Protein AF-A0A9W8Y3P8-F1 (afdb_monomer)

Mean predicted aligned error: 22.35 Å

Structure (mmCIF, N/CA/C/O backbone):
data_AF-A0A9W8Y3P8-F1
#
_entry.id   AF-A0A9W8Y3P8-F1
#
loop_
_atom_site.group_PDB
_atom_site.id
_atom_site.type_symbol
_atom_site.label_atom_id
_atom_site.label_alt_id
_atom_site.label_comp_id
_atom_site.label_asym_id
_atom_site.label_entity_id
_atom_site.label_seq_id
_atom_site.pdbx_PDB_ins_code
_atom_site.Cartn_x
_atom_site.Cartn_y
_atom_site.Cartn_z
_atom_site.occupancy
_atom_site.B_iso_or_equiv
_atom_site.auth_seq_id
_atom_site.auth_comp_id
_atom_site.auth_asym_id
_atom_site.auth_atom_id
_atom_site.pdbx_PDB_model_num
ATOM 1 N N . MET A 1 1 ? 39.904 7.016 16.009 1.00 35.22 1 MET A N 1
ATOM 2 C CA . MET A 1 1 ? 39.319 8.360 15.819 1.00 35.22 1 MET A CA 1
ATOM 3 C C . MET A 1 1 ? 38.041 8.422 16.648 1.00 35.22 1 MET A C 1
ATOM 5 O O . MET A 1 1 ? 37.030 7.923 16.172 1.00 35.22 1 MET A O 1
ATOM 9 N N . PRO A 1 2 ? 38.086 8.877 17.913 1.00 36.34 2 PRO A N 1
ATOM 10 C CA . PRO A 1 2 ? 36.911 8.882 18.777 1.00 36.34 2 PRO A CA 1
ATOM 11 C C . PRO A 1 2 ? 36.171 10.222 18.660 1.00 36.34 2 PRO A C 1
ATOM 13 O O . PRO A 1 2 ? 36.758 11.278 18.880 1.00 36.34 2 PRO A O 1
ATOM 16 N N . ALA A 1 3 ? 34.886 10.177 18.307 1.00 35.59 3 ALA A N 1
ATOM 17 C CA . ALA A 1 3 ? 33.992 11.333 18.306 1.00 35.59 3 ALA A CA 1
ATOM 18 C C . ALA A 1 3 ? 33.060 11.243 19.521 1.00 35.59 3 ALA A C 1
ATOM 20 O O . ALA A 1 3 ? 31.907 10.838 19.427 1.00 35.59 3 ALA A O 1
ATOM 21 N N . SER A 1 4 ? 33.605 11.592 20.681 1.00 39.75 4 SER A N 1
ATOM 22 C CA . SER A 1 4 ? 32.894 11.727 21.951 1.00 39.75 4 SER A CA 1
ATOM 23 C C . SER A 1 4 ? 33.153 13.134 22.483 1.00 39.75 4 SER A C 1
ATOM 25 O O . SER A 1 4 ? 34.110 13.320 23.227 1.00 39.75 4 SER A O 1
ATOM 27 N N . ALA A 1 5 ? 32.376 14.135 22.040 1.00 41.97 5 ALA A N 1
ATOM 28 C CA . ALA A 1 5 ? 32.515 15.515 22.529 1.00 41.97 5 ALA A CA 1
ATOM 29 C C . ALA A 1 5 ? 31.374 16.474 22.121 1.00 41.97 5 ALA A C 1
ATOM 31 O O . ALA A 1 5 ? 31.672 17.548 21.625 1.00 41.97 5 ALA A O 1
ATOM 32 N N . TRP A 1 6 ? 30.089 16.153 22.315 1.00 34.66 6 TRP A N 1
ATOM 33 C CA . TRP A 1 6 ? 29.028 17.180 22.222 1.00 34.66 6 TRP A CA 1
ATOM 34 C C . TRP A 1 6 ? 27.891 16.920 23.222 1.00 34.66 6 TRP A C 1
ATOM 36 O O . TRP A 1 6 ? 26.780 16.574 22.842 1.00 34.66 6 TRP A O 1
ATOM 46 N N . ARG A 1 7 ? 28.170 17.090 24.522 1.00 38.16 7 ARG A N 1
ATOM 47 C CA . ARG A 1 7 ? 27.189 17.511 25.542 1.00 38.16 7 ARG A CA 1
ATOM 48 C C . ARG A 1 7 ? 27.913 18.343 26.608 1.00 38.16 7 ARG A C 1
ATOM 50 O O . ARG A 1 7 ? 29.039 18.020 26.961 1.00 38.16 7 ARG A O 1
ATOM 57 N N . GLN A 1 8 ? 27.206 19.351 27.126 1.00 32.50 8 GLN A N 1
ATOM 58 C CA . GLN A 1 8 ? 27.564 20.327 28.172 1.00 32.50 8 GLN A CA 1
ATOM 59 C C . GLN A 1 8 ? 28.261 21.608 27.696 1.00 32.50 8 GLN A C 1
ATOM 61 O O . GLN A 1 8 ? 29.475 21.662 27.566 1.00 32.50 8 GLN A O 1
ATOM 66 N N . THR A 1 9 ? 27.489 22.689 27.555 1.00 35.28 9 THR A N 1
ATOM 67 C CA . THR A 1 9 ? 27.667 23.918 28.353 1.00 35.28 9 THR A CA 1
ATOM 68 C C . THR A 1 9 ? 26.405 24.772 28.205 1.00 35.28 9 THR A C 1
ATOM 70 O O . THR A 1 9 ? 26.078 25.165 27.090 1.00 35.28 9 THR A O 1
ATOM 73 N N . LYS A 1 10 ? 25.729 25.044 29.332 1.00 34.22 10 LYS A N 1
ATOM 74 C CA . LYS A 1 10 ? 24.977 26.267 29.706 1.00 34.22 10 LYS A CA 1
ATOM 75 C C . LYS A 1 10 ? 23.791 25.927 30.616 1.00 34.22 10 LYS A C 1
ATOM 77 O O . LYS A 1 10 ? 22.633 25.990 30.228 1.00 34.22 10 LYS A O 1
ATOM 82 N N . GLN A 1 11 ? 24.118 25.621 31.869 1.00 33.94 11 GLN A N 1
ATOM 83 C CA . GLN A 1 11 ? 23.311 26.068 32.999 1.00 33.94 11 GLN A CA 1
ATOM 84 C C . GLN A 1 11 ? 24.053 27.233 33.659 1.00 33.94 11 GLN A C 1
ATOM 86 O O . GLN A 1 11 ? 25.265 27.133 33.839 1.00 33.94 11 GLN A O 1
ATOM 91 N N . ALA A 1 12 ? 23.311 28.299 33.979 1.00 33.31 12 ALA A N 1
ATOM 92 C CA . ALA A 1 12 ? 23.471 29.214 35.120 1.00 33.31 12 ALA A CA 1
ATOM 93 C C . ALA A 1 12 ? 23.126 30.661 34.729 1.00 33.31 12 ALA A C 1
ATOM 95 O O . ALA A 1 12 ? 23.995 31.398 34.287 1.00 33.31 12 ALA A O 1
ATOM 96 N N . THR A 1 13 ? 21.870 31.058 34.958 1.00 40.97 13 THR A N 1
ATOM 97 C CA . THR A 1 13 ? 21.521 32.251 35.755 1.00 40.97 13 THR A CA 1
ATOM 98 C C . THR A 1 13 ? 20.056 32.140 36.180 1.00 40.97 13 THR A C 1
ATOM 100 O O . THR A 1 13 ? 19.156 32.473 35.416 1.00 40.97 13 THR A O 1
ATOM 103 N N . ASN A 1 14 ? 19.829 31.670 37.407 1.00 40.22 14 ASN A N 1
ATOM 104 C CA . ASN A 1 14 ? 18.587 31.876 38.152 1.00 40.22 14 ASN A CA 1
ATOM 105 C C . ASN A 1 14 ? 18.888 32.904 39.240 1.00 40.22 14 ASN A C 1
ATOM 107 O O . ASN A 1 14 ? 19.780 32.651 40.047 1.00 40.22 14 ASN A O 1
ATOM 111 N N . ALA A 1 15 ? 18.139 34.008 39.292 1.00 33.66 15 ALA A N 1
ATOM 112 C CA . ALA A 1 15 ? 17.884 34.738 40.534 1.00 33.66 15 ALA A CA 1
ATOM 113 C C . ALA A 1 15 ? 16.779 35.799 40.366 1.00 33.66 15 ALA A C 1
ATOM 115 O O . ALA A 1 15 ? 16.946 36.782 39.653 1.00 33.66 15 ALA A O 1
ATOM 116 N N . THR A 1 16 ? 15.723 35.627 41.166 1.00 36.34 16 THR A N 1
ATOM 117 C CA . THR A 1 16 ? 14.996 36.701 41.865 1.00 36.34 16 THR A CA 1
ATOM 118 C C . THR A 1 16 ? 14.002 37.554 41.068 1.00 36.34 16 THR A C 1
ATOM 120 O O . THR A 1 16 ? 14.352 38.623 40.584 1.00 36.34 16 THR A O 1
ATOM 123 N N . ARG A 1 17 ? 12.703 37.227 41.176 1.00 36.91 17 ARG A N 1
ATOM 124 C CA . ARG A 1 17 ? 11.731 38.190 41.735 1.00 36.91 17 ARG A CA 1
ATOM 125 C C . ARG A 1 17 ? 10.457 37.509 42.236 1.00 36.91 17 ARG A C 1
ATOM 127 O O . ARG A 1 17 ? 9.802 36.767 41.519 1.00 36.91 17 ARG A O 1
ATOM 134 N N . ARG A 1 18 ? 10.155 37.776 43.505 1.00 45.47 18 ARG A N 1
ATOM 135 C CA . ARG A 1 18 ? 8.928 37.411 44.213 1.00 45.47 18 ARG A CA 1
ATOM 136 C C . ARG A 1 18 ? 7.795 38.403 43.902 1.00 45.47 18 ARG A C 1
ATOM 138 O O . ARG A 1 18 ? 8.082 39.569 43.651 1.00 45.47 18 ARG A O 1
ATOM 145 N N . HIS A 1 19 ? 6.582 37.925 44.185 1.00 38.03 19 HIS A N 1
ATOM 146 C CA . HIS A 1 19 ? 5.431 38.630 44.773 1.00 38.03 19 HIS A CA 1
ATOM 147 C C . HIS A 1 19 ? 4.516 39.514 43.912 1.00 38.03 19 HIS A C 1
ATOM 149 O O . HIS A 1 19 ? 4.976 40.466 43.294 1.00 38.03 19 HIS A O 1
ATOM 155 N N . ALA A 1 20 ? 3.214 39.246 44.137 1.00 40.88 20 ALA A N 1
ATOM 156 C CA . ALA A 1 20 ? 2.022 40.089 43.958 1.00 40.88 20 ALA A CA 1
ATOM 157 C C . ALA A 1 20 ? 1.612 40.311 42.486 1.00 40.88 20 ALA A C 1
ATOM 159 O O . ALA A 1 20 ? 2.465 40.461 41.628 1.00 40.88 20 ALA A O 1
ATOM 160 N N . ASP A 1 21 ? 0.349 40.279 42.072 1.00 44.47 21 ASP A N 1
ATOM 161 C CA . ASP A 1 21 ? -0.913 40.539 42.761 1.00 44.47 21 ASP A CA 1
ATOM 162 C C . ASP A 1 21 ? -2.062 39.909 41.947 1.00 44.47 21 ASP A C 1
ATOM 164 O O . ASP A 1 21 ? -1.979 39.817 40.721 1.00 44.47 21 ASP A O 1
ATOM 168 N N . LYS A 1 22 ? -3.144 39.512 42.627 1.00 48.16 22 LYS A N 1
ATOM 169 C CA . LYS A 1 22 ? -4.481 39.436 42.012 1.00 48.16 22 LYS A CA 1
ATOM 170 C C . LYS A 1 22 ? -4.942 40.868 41.697 1.00 48.16 22 LYS A C 1
ATOM 172 O O . LYS A 1 22 ? -4.631 41.776 42.466 1.00 48.16 22 LYS A O 1
ATOM 177 N N . PRO A 1 23 ? -5.759 41.060 40.655 1.00 58.22 23 PRO A N 1
ATOM 178 C CA . PRO A 1 23 ? -7.136 41.405 40.992 1.00 58.22 23 PRO A CA 1
ATOM 179 C C . PRO A 1 23 ? -8.183 40.715 40.119 1.00 58.22 23 PRO A C 1
ATOM 181 O O . PRO A 1 23 ? -7.952 40.329 38.976 1.00 58.22 23 PRO A O 1
ATOM 184 N N . ASP A 1 24 ? -9.342 40.583 40.749 1.00 50.81 24 ASP A N 1
ATOM 185 C CA . ASP A 1 24 ? -10.636 40.263 40.179 1.00 50.81 24 ASP A CA 1
ATOM 186 C C . ASP A 1 24 ? -11.027 41.282 39.095 1.00 50.81 24 ASP A C 1
ATOM 188 O O . ASP A 1 24 ? -10.957 42.486 39.334 1.00 50.81 24 ASP A O 1
ATOM 192 N N . GLU A 1 25 ? -11.512 40.809 37.944 1.00 58.16 25 GLU A N 1
ATOM 193 C CA . GLU A 1 25 ? -12.426 41.588 37.104 1.00 58.16 25 GLU A CA 1
ATOM 194 C C . GLU A 1 25 ? -13.670 40.757 36.787 1.00 58.16 25 GLU A C 1
ATOM 196 O O . GLU A 1 25 ? -13.740 39.932 35.877 1.00 58.16 25 GLU A O 1
ATOM 201 N N . ASP A 1 26 ? -14.641 41.008 37.650 1.00 50.03 26 ASP A N 1
ATOM 202 C CA . ASP A 1 26 ? -16.069 41.018 37.404 1.00 50.03 26 ASP A CA 1
ATOM 203 C C . ASP A 1 26 ? -16.386 41.907 36.183 1.00 50.03 26 ASP A C 1
ATOM 205 O O . ASP A 1 26 ? -16.056 43.094 36.178 1.00 50.03 26 ASP A O 1
ATOM 209 N N . ASN A 1 27 ? -17.023 41.363 35.142 1.00 55.19 27 ASN A N 1
ATOM 210 C CA . ASN A 1 27 ? -17.773 42.189 34.194 1.00 55.19 27 ASN A CA 1
ATOM 211 C C . ASN A 1 27 ? -18.934 41.400 33.581 1.00 55.19 27 ASN A C 1
ATOM 213 O O . ASN A 1 27 ? -18.809 40.725 32.556 1.00 55.19 27 ASN A O 1
ATOM 217 N N . GLY A 1 28 ? -20.086 41.499 34.241 1.00 41.88 28 GLY A N 1
ATOM 218 C CA . GLY A 1 28 ? -21.378 41.199 33.641 1.00 41.88 28 GLY A CA 1
ATOM 219 C C . GLY A 1 28 ? -21.738 42.187 32.527 1.00 41.88 28 GLY A C 1
ATOM 220 O O . GLY A 1 28 ? -21.261 43.317 32.490 1.00 41.88 28 GLY A O 1
ATOM 221 N N . GLY A 1 29 ? -22.639 41.788 31.627 1.00 38.94 29 GLY A N 1
ATOM 222 C CA . GLY A 1 29 ? -23.176 42.739 30.656 1.00 38.94 29 GLY A CA 1
ATOM 223 C C . GLY A 1 29 ? -23.983 42.151 29.507 1.00 38.94 29 GLY A C 1
ATOM 224 O O . GLY A 1 29 ? -23.486 42.049 28.398 1.00 38.94 29 GLY A O 1
ATOM 225 N N . SER A 1 30 ? -25.258 41.878 29.790 1.00 47.56 30 SER A N 1
ATOM 226 C CA . SER A 1 30 ? -26.416 42.357 29.014 1.00 47.56 30 SER A CA 1
ATOM 227 C C . SER A 1 30 ? -26.596 42.004 27.524 1.00 47.56 30 SER A C 1
ATOM 229 O O . SER A 1 30 ? -25.971 42.569 26.637 1.00 47.56 30 SER A O 1
ATOM 231 N N . ASN A 1 31 ? -27.646 41.206 27.283 1.00 43.19 31 ASN A N 1
ATOM 232 C CA . ASN A 1 31 ? -28.860 41.538 26.512 1.00 43.19 31 ASN A CA 1
ATOM 233 C C . ASN A 1 31 ? -28.769 42.397 25.234 1.00 43.19 31 ASN A C 1
ATOM 235 O O . ASN A 1 31 ? -28.510 43.595 25.297 1.00 43.19 31 ASN A O 1
ATOM 239 N N . GLN A 1 32 ? -29.246 41.802 24.134 1.00 48.75 32 GLN A N 1
ATOM 240 C CA . GLN A 1 32 ? -30.098 42.360 23.059 1.00 48.75 32 GLN A CA 1
ATOM 241 C C . GLN A 1 32 ? -30.525 41.128 22.230 1.00 48.75 32 GLN A C 1
ATOM 243 O O . GLN A 1 32 ? -29.664 40.463 21.673 1.00 48.75 32 GLN A O 1
ATOM 248 N N . GLN A 1 33 ? -31.750 40.596 22.190 1.00 47.88 33 GLN A N 1
ATOM 249 C CA . GLN A 1 33 ? -33.095 41.155 22.029 1.00 47.88 33 GLN A CA 1
ATOM 250 C C . GLN A 1 33 ? -33.169 42.277 20.993 1.00 47.88 33 GLN A C 1
ATOM 252 O O . GLN A 1 33 ? -33.055 43.452 21.329 1.00 47.88 33 GLN A O 1
ATOM 257 N N . LEU A 1 34 ? -33.412 41.886 19.738 1.00 55.75 34 LEU A N 1
ATOM 258 C CA . LEU A 1 34 ? -34.048 42.752 18.756 1.00 55.75 34 LEU A CA 1
ATOM 259 C C . LEU A 1 34 ? -35.042 41.966 17.889 1.00 55.75 34 LEU A C 1
ATOM 261 O O . LEU A 1 34 ? -34.740 40.923 17.311 1.00 55.75 34 LEU A O 1
ATOM 265 N N . ASP A 1 35 ? -36.249 42.517 17.921 1.00 47.53 35 ASP A N 1
ATOM 266 C CA . ASP A 1 35 ? -37.502 42.236 17.229 1.00 47.53 35 ASP A CA 1
ATOM 267 C C . ASP A 1 35 ? -37.372 41.967 15.717 1.00 47.53 35 ASP A C 1
ATOM 269 O O . ASP A 1 35 ? -36.544 42.551 15.026 1.00 47.53 35 ASP A O 1
ATOM 273 N N . LYS A 1 36 ? -38.100 40.980 15.177 1.00 49.19 36 LYS A N 1
ATOM 274 C CA . LYS A 1 36 ? -39.451 41.098 14.571 1.00 49.19 36 LYS A CA 1
ATOM 275 C C . LYS A 1 36 ? -39.603 42.242 13.558 1.00 49.19 36 LYS A C 1
ATOM 277 O O . LYS A 1 36 ? -39.775 43.383 13.959 1.00 49.19 36 LYS A O 1
ATOM 282 N N . GLN A 1 37 ? -39.734 41.874 12.282 1.00 48.03 37 GLN A N 1
ATOM 283 C CA . GLN A 1 37 ? -40.675 42.416 11.278 1.00 48.03 37 GLN A CA 1
ATOM 284 C C . GLN A 1 37 ? -40.765 41.347 10.165 1.00 48.03 37 GLN A C 1
ATOM 286 O O . GLN A 1 37 ? -39.780 41.076 9.493 1.00 48.03 37 GLN A O 1
ATOM 291 N N . SER A 1 38 ? -41.773 40.471 10.118 1.00 50.81 38 SER A N 1
ATOM 292 C CA . SER A 1 38 ? -43.098 40.650 9.498 1.00 50.81 38 SER A CA 1
ATOM 293 C C . SER A 1 38 ? -43.066 41.237 8.077 1.00 50.81 38 SER A C 1
ATOM 295 O O . SER A 1 38 ? -43.205 42.446 7.910 1.00 50.81 38 SER A O 1
ATOM 297 N N . HIS A 1 39 ? -43.007 40.375 7.056 1.00 51.47 39 HIS A N 1
ATOM 298 C CA . HIS A 1 39 ? -43.605 40.676 5.754 1.00 51.47 39 HIS A CA 1
ATOM 299 C C . HIS A 1 39 ? -44.482 39.504 5.306 1.00 51.47 39 HIS A C 1
ATOM 301 O O . HIS A 1 39 ? -44.009 38.434 4.937 1.00 51.47 39 HIS A O 1
ATOM 307 N N . VAL A 1 40 ? -45.787 39.735 5.415 1.00 52.28 40 VAL A N 1
ATOM 308 C CA . VAL A 1 40 ? -46.876 38.966 4.812 1.00 52.28 40 VAL A CA 1
ATOM 309 C C . VAL A 1 40 ? -47.065 39.497 3.393 1.00 52.28 40 VAL A C 1
ATOM 311 O O . VAL A 1 40 ? -47.293 40.699 3.276 1.00 52.28 40 VAL A O 1
ATOM 314 N N . VAL A 1 41 ? -46.997 38.639 2.366 1.00 55.81 41 VAL A N 1
ATOM 315 C CA . VAL A 1 41 ? -47.708 38.801 1.080 1.00 55.81 41 VAL A CA 1
ATOM 316 C C . VAL A 1 41 ? -48.048 37.414 0.517 1.00 55.81 41 VAL A C 1
ATOM 318 O O . VAL A 1 41 ? -47.169 36.637 0.162 1.00 55.81 41 VAL A O 1
ATOM 321 N N . ASP A 1 42 ? -49.348 37.135 0.527 1.00 45.84 42 ASP A N 1
ATOM 322 C CA . ASP A 1 42 ? -50.163 36.402 -0.450 1.00 45.84 42 ASP A CA 1
ATOM 323 C C . ASP A 1 42 ? -49.732 35.027 -0.990 1.00 45.84 42 ASP A C 1
ATOM 325 O O . ASP A 1 42 ? -49.107 34.852 -2.030 1.00 45.84 42 ASP A O 1
ATOM 329 N N . ARG A 1 43 ? -50.248 34.034 -0.264 1.00 49.19 43 ARG A N 1
ATOM 330 C CA . ARG A 1 43 ? -51.131 32.941 -0.710 1.00 49.19 43 ARG A CA 1
ATOM 331 C C . ARG A 1 43 ? -51.806 33.122 -2.089 1.00 49.19 43 ARG A C 1
ATOM 333 O O . ARG A 1 43 ? -52.597 34.042 -2.244 1.00 49.19 43 ARG A O 1
ATOM 340 N N . GLU A 1 44 ? -51.612 32.146 -2.983 1.00 38.28 44 GLU A N 1
ATOM 341 C CA . GLU A 1 44 ? -52.618 31.464 -3.840 1.00 38.28 44 GLU A CA 1
ATOM 342 C C . GLU A 1 44 ? -51.931 30.297 -4.613 1.00 38.28 44 GLU A C 1
ATOM 344 O O . GLU A 1 44 ? -50.703 30.281 -4.695 1.00 38.28 44 GLU A O 1
ATOM 349 N N . PRO A 1 45 ? -52.668 29.253 -5.052 1.00 56.75 45 PRO A N 1
ATOM 350 C CA . PRO A 1 45 ? -52.338 27.863 -4.722 1.00 56.75 45 PRO A CA 1
ATOM 351 C C . PRO A 1 45 ? -52.191 26.943 -5.967 1.00 56.75 45 PRO A C 1
ATOM 353 O O . PRO A 1 45 ? -51.764 27.398 -7.024 1.00 56.75 45 PRO A O 1
ATOM 356 N N . PRO A 1 46 ? -52.414 25.623 -5.829 1.00 55.62 46 PRO A N 1
ATOM 357 C CA . PRO A 1 46 ? -51.419 24.573 -5.977 1.00 55.62 46 PRO A CA 1
ATOM 358 C C . PRO A 1 46 ? -51.336 24.027 -7.409 1.00 55.62 46 PRO A C 1
ATOM 360 O O . PRO A 1 46 ? -52.347 23.720 -8.037 1.00 55.62 46 PRO A O 1
ATOM 363 N N . THR A 1 47 ? -50.119 23.812 -7.901 1.00 55.75 47 THR A N 1
ATOM 364 C CA . THR A 1 47 ? -49.909 22.891 -9.022 1.00 55.75 47 THR A CA 1
ATOM 365 C C . THR A 1 47 ? -49.375 21.595 -8.436 1.00 55.75 47 THR A C 1
ATOM 367 O O . THR A 1 47 ? -48.186 21.450 -8.169 1.00 55.75 47 THR A O 1
ATOM 370 N N . GLU A 1 48 ? -50.305 20.682 -8.161 1.00 59.25 48 GLU A N 1
ATOM 371 C CA . GLU A 1 48 ? -50.022 19.254 -8.206 1.00 59.25 48 GLU A CA 1
ATOM 372 C C . GLU A 1 48 ? -49.325 18.982 -9.538 1.00 59.25 48 GLU A C 1
ATOM 374 O O . GLU A 1 48 ? -49.866 19.373 -10.568 1.00 59.25 48 GLU A O 1
ATOM 379 N N . LEU A 1 49 ? -48.122 18.410 -9.512 1.00 55.03 49 LEU A N 1
ATOM 380 C CA . LEU A 1 49 ? -47.644 17.389 -10.442 1.00 55.03 49 LEU A CA 1
ATOM 381 C C . LEU A 1 49 ? -46.191 17.025 -10.096 1.00 55.03 49 LEU A C 1
ATOM 383 O O . LEU A 1 49 ? -45.315 17.879 -10.008 1.00 55.03 49 LEU A O 1
ATOM 387 N N . ASP A 1 50 ? -46.003 15.714 -9.988 1.00 44.69 50 ASP A N 1
ATOM 388 C CA . ASP A 1 50 ? -44.759 14.947 -10.024 1.00 44.69 50 ASP A CA 1
ATOM 389 C C . ASP A 1 50 ? -44.009 14.723 -8.699 1.00 44.69 50 ASP A C 1
ATOM 391 O O . ASP A 1 50 ? -43.151 15.485 -8.252 1.00 44.69 50 ASP A O 1
ATOM 395 N N . GLY A 1 51 ? -44.374 13.609 -8.061 1.00 52.34 51 GLY A N 1
ATOM 396 C CA . GLY A 1 51 ? -43.693 13.056 -6.905 1.00 52.34 51 GLY A CA 1
ATOM 397 C C . GLY A 1 51 ? -42.376 12.396 -7.300 1.00 52.34 51 GLY A C 1
ATOM 398 O O . GLY A 1 51 ? -42.350 11.207 -7.594 1.00 52.34 51 GLY A O 1
ATOM 399 N N . SER A 1 52 ? -41.280 13.142 -7.193 1.00 53.25 52 SER A N 1
ATOM 400 C CA . SER A 1 52 ? -39.933 12.575 -7.057 1.00 53.25 52 SER A CA 1
ATOM 401 C C . SER A 1 52 ? -39.619 12.375 -5.578 1.00 53.25 52 SER A C 1
ATOM 403 O O . SER A 1 52 ? -38.856 13.117 -4.964 1.00 53.25 52 SER A O 1
ATOM 405 N N . ALA A 1 53 ? -40.278 11.379 -4.991 1.00 56.00 53 ALA A N 1
ATOM 406 C CA . ALA A 1 53 ? -39.872 10.799 -3.725 1.00 56.00 53 ALA A CA 1
ATOM 407 C C . ALA A 1 53 ? -38.807 9.735 -4.012 1.00 56.00 53 ALA A C 1
ATOM 409 O O . ALA A 1 53 ? -39.150 8.578 -4.224 1.00 56.00 53 ALA A O 1
ATOM 410 N N . ASP A 1 54 ? -37.534 10.126 -4.013 1.00 47.81 54 ASP A N 1
ATOM 411 C CA . ASP A 1 54 ? -36.473 9.191 -3.627 1.00 47.81 54 ASP A CA 1
ATOM 412 C C . ASP A 1 54 ? -35.341 9.922 -2.891 1.00 47.81 54 ASP A C 1
ATOM 414 O O . ASP A 1 54 ? -34.182 9.992 -3.290 1.00 47.81 54 ASP A O 1
ATOM 418 N N . GLU A 1 55 ? -35.725 10.524 -1.764 1.00 53.94 55 GLU A N 1
ATOM 419 C CA . GLU A 1 55 ? -34.824 10.678 -0.630 1.00 53.94 55 GLU A CA 1
ATOM 420 C C . GLU A 1 55 ? -34.504 9.279 -0.090 1.00 53.94 55 GLU A C 1
ATOM 422 O O . GLU A 1 55 ? -35.299 8.735 0.688 1.00 53.94 55 GLU A O 1
ATOM 427 N N . ARG A 1 56 ? -33.356 8.707 -0.488 1.00 47.62 56 ARG A N 1
ATOM 428 C CA . ARG A 1 56 ? -32.552 7.785 0.342 1.00 47.62 56 ARG A CA 1
ATOM 429 C C . ARG A 1 56 ? -31.213 7.351 -0.281 1.00 47.62 56 ARG A C 1
ATOM 431 O O . ARG A 1 56 ? -30.779 6.223 -0.069 1.00 47.62 56 ARG A O 1
ATOM 438 N N . ASP A 1 57 ? -30.469 8.272 -0.898 1.00 44.91 57 ASP A N 1
ATOM 439 C CA . ASP A 1 57 ? -29.017 8.105 -1.107 1.00 44.91 57 ASP A CA 1
ATOM 440 C C . ASP A 1 57 ? -28.257 8.280 0.221 1.00 44.91 57 ASP A C 1
ATOM 442 O O . ASP A 1 57 ? -27.515 9.228 0.472 1.00 44.91 57 ASP A O 1
ATOM 446 N N . GLY A 1 58 ? -28.480 7.332 1.127 1.00 48.50 58 GLY A N 1
ATOM 447 C CA . GLY A 1 58 ? -27.684 7.113 2.325 1.00 48.50 58 GLY A CA 1
ATOM 448 C C . GLY A 1 58 ? -26.468 6.256 1.997 1.00 48.50 58 GLY A C 1
ATOM 449 O O . GLY A 1 58 ? -26.256 5.228 2.640 1.00 48.50 58 GLY A O 1
ATOM 450 N N . HIS A 1 59 ? -25.679 6.645 0.992 1.00 53.53 59 HIS A N 1
ATOM 451 C CA . HIS A 1 59 ? -24.357 6.070 0.791 1.00 53.53 59 HIS A CA 1
ATOM 452 C C . HIS A 1 59 ? -23.517 6.425 2.014 1.00 53.53 59 HIS A C 1
ATOM 454 O O . HIS A 1 59 ? -23.009 7.537 2.155 1.00 53.53 59 HIS A O 1
ATOM 460 N N . SER A 1 60 ? -23.434 5.474 2.946 1.00 47.91 60 SER A N 1
ATOM 461 C CA . SER A 1 60 ? -22.462 5.482 4.030 1.00 47.91 60 SER A CA 1
ATOM 462 C C . SER A 1 60 ? -21.077 5.623 3.417 1.00 47.91 60 SER A C 1
ATOM 464 O O . SER A 1 60 ? -20.454 4.654 3.001 1.00 47.91 60 SER A O 1
ATOM 466 N N . ARG A 1 61 ? -20.641 6.876 3.369 1.00 49.09 61 ARG A N 1
ATOM 467 C CA . ARG A 1 61 ? -19.319 7.411 3.073 1.00 49.09 61 ARG A CA 1
ATOM 468 C C . ARG A 1 61 ? -18.312 6.904 4.115 1.00 49.09 61 ARG A C 1
ATOM 470 O O . ARG A 1 61 ? -17.804 7.666 4.928 1.00 49.09 61 ARG A O 1
ATOM 477 N N . ARG A 1 62 ? -18.150 5.581 4.189 1.00 49.06 62 ARG A N 1
ATOM 478 C CA . ARG A 1 62 ? -17.381 4.873 5.224 1.00 49.06 62 ARG A CA 1
ATOM 479 C C . ARG A 1 62 ? -15.954 4.526 4.814 1.00 49.06 62 ARG A C 1
ATOM 481 O O . ARG A 1 62 ? -15.223 4.023 5.655 1.00 49.06 62 ARG A O 1
ATOM 488 N N . ASP A 1 63 ? -15.549 4.895 3.605 1.00 58.72 63 ASP A N 1
ATOM 489 C CA . ASP A 1 63 ? -14.193 4.653 3.108 1.00 58.72 63 ASP A CA 1
ATOM 490 C C . ASP A 1 63 ? -13.418 5.957 2.893 1.00 58.72 63 ASP A C 1
ATOM 492 O O . ASP A 1 63 ? -12.523 6.008 2.053 1.00 58.72 63 ASP A O 1
ATOM 496 N N . ASP A 1 64 ? -13.752 7.025 3.626 1.00 69.81 64 ASP A N 1
ATOM 497 C CA . ASP A 1 64 ? -12.813 8.138 3.743 1.00 69.81 64 ASP A CA 1
ATOM 498 C C . ASP A 1 64 ? -11.645 7.603 4.597 1.00 69.81 64 ASP A C 1
ATOM 500 O O . ASP A 1 64 ? -11.849 7.315 5.784 1.00 69.81 64 ASP A O 1
ATOM 504 N N . PRO A 1 65 ? -10.452 7.368 4.007 1.00 78.50 65 PRO A N 1
ATOM 505 C CA . PRO A 1 65 ? -9.319 6.832 4.746 1.00 78.50 65 PRO A CA 1
ATOM 506 C C . PRO A 1 65 ? -9.062 7.752 5.931 1.00 78.50 65 PRO A C 1
ATOM 508 O O . PRO A 1 65 ? -9.161 8.973 5.800 1.00 78.50 65 PRO A O 1
ATOM 511 N N . LEU A 1 66 ? -8.780 7.169 7.097 1.00 82.12 66 LEU A N 1
ATOM 512 C CA . LEU A 1 66 ? -8.521 7.926 8.314 1.00 82.12 66 LEU A CA 1
ATOM 513 C C . LEU A 1 66 ? -7.341 8.876 8.059 1.00 82.12 66 LEU A C 1
ATOM 515 O O . LEU A 1 66 ? -6.182 8.472 8.124 1.00 82.12 66 LEU A O 1
ATOM 519 N N . GLN A 1 67 ? -7.644 10.132 7.730 1.00 88.25 67 GLN A N 1
ATOM 520 C CA . GLN A 1 67 ? -6.641 11.158 7.488 1.00 88.25 67 GLN A CA 1
ATOM 521 C C . GLN A 1 67 ? -6.103 11.614 8.835 1.00 88.25 67 GLN A C 1
ATOM 523 O O . GLN A 1 67 ? -6.744 12.363 9.575 1.00 88.25 67 GLN A O 1
ATOM 528 N N . ILE A 1 68 ? -4.919 11.121 9.165 1.00 93.62 68 ILE A N 1
ATOM 529 C CA . ILE A 1 68 ? -4.195 11.517 10.363 1.00 93.62 68 ILE A CA 1
ATOM 530 C C . ILE A 1 68 ? -3.301 12.685 9.968 1.00 93.62 68 ILE A C 1
ATOM 532 O O . ILE A 1 68 ? -2.451 12.545 9.098 1.00 93.62 68 ILE A O 1
ATOM 536 N N . ASN A 1 69 ? -3.480 13.838 10.605 1.00 95.75 69 ASN A N 1
ATOM 537 C CA . ASN A 1 69 ? -2.638 15.006 10.371 1.00 95.75 69 ASN A CA 1
ATOM 538 C C . ASN A 1 69 ? -1.703 15.189 11.567 1.00 95.75 69 ASN A C 1
ATOM 540 O O . ASN A 1 69 ? -2.165 15.548 12.649 1.00 95.75 69 ASN A O 1
ATOM 544 N N . PHE A 1 70 ? -0.405 14.950 11.376 1.00 97.75 70 PHE A N 1
ATOM 545 C CA . PHE A 1 70 ? 0.609 15.252 12.386 1.00 97.75 70 PHE A CA 1
ATOM 546 C C . PHE A 1 70 ? 1.261 16.603 12.118 1.00 97.75 70 PHE A C 1
ATOM 548 O O . PHE A 1 70 ? 1.644 16.921 10.991 1.00 97.75 70 PHE A O 1
ATOM 555 N N . THR A 1 71 ? 1.412 17.398 13.174 1.00 97.88 71 THR A N 1
ATOM 556 C CA . THR A 1 71 ? 2.196 18.632 13.108 1.00 97.88 71 THR A CA 1
ATOM 557 C C . THR A 1 71 ? 3.691 18.323 13.204 1.00 97.88 71 THR A C 1
ATOM 559 O O . THR A 1 71 ? 4.097 17.251 13.650 1.00 97.88 71 THR A O 1
ATOM 562 N N . LEU A 1 72 ? 4.543 19.280 12.830 1.00 97.88 72 LEU A N 1
ATOM 563 C CA . LEU A 1 72 ? 5.998 19.128 12.951 1.00 97.88 72 LEU A CA 1
ATOM 564 C C . LEU A 1 72 ? 6.444 18.874 14.403 1.00 97.88 72 LEU A C 1
ATOM 566 O O . LEU A 1 72 ? 7.395 18.131 14.649 1.00 97.88 72 LEU A O 1
ATOM 570 N N . GLU A 1 73 ? 5.745 19.479 15.363 1.00 98.12 73 GLU A N 1
ATOM 571 C CA . GLU A 1 73 ? 5.983 19.289 16.795 1.00 98.12 73 GLU A CA 1
ATOM 572 C C . GLU A 1 73 ? 5.650 17.853 17.217 1.00 98.12 73 GLU A C 1
ATOM 574 O O . GLU A 1 73 ? 6.439 17.231 17.927 1.00 98.12 73 GLU A O 1
ATOM 579 N N . ASP A 1 74 ? 4.549 17.287 16.708 1.00 98.25 74 ASP A N 1
ATOM 580 C CA . ASP A 1 74 ? 4.187 15.887 16.955 1.00 98.25 74 ASP A CA 1
ATOM 581 C C . ASP A 1 74 ? 5.215 14.922 16.363 1.00 98.25 74 ASP A C 1
ATOM 583 O O . ASP A 1 74 ? 5.611 13.972 17.034 1.00 98.25 74 ASP A O 1
ATOM 587 N N . VAL A 1 75 ? 5.684 15.174 15.134 1.00 98.25 75 VAL A N 1
ATOM 588 C CA . VAL A 1 75 ? 6.734 14.363 14.492 1.00 98.25 75 VAL A CA 1
ATOM 589 C C . VAL A 1 75 ? 8.031 14.422 15.299 1.00 98.25 75 VAL A C 1
ATOM 591 O O . VAL A 1 75 ? 8.669 13.392 15.511 1.00 98.25 75 VAL A O 1
ATOM 594 N N . THR A 1 76 ? 8.398 15.608 15.793 1.00 98.31 76 THR A N 1
ATOM 595 C CA . THR A 1 76 ? 9.589 15.793 16.635 1.00 98.31 76 THR A CA 1
ATOM 596 C C . THR A 1 76 ? 9.456 15.010 17.941 1.00 98.31 76 THR A C 1
ATOM 598 O O . THR A 1 76 ? 10.351 14.236 18.276 1.00 98.31 76 THR A O 1
ATOM 601 N N . ARG A 1 77 ? 8.317 15.140 18.635 1.00 98.44 77 ARG A N 1
ATOM 602 C CA . ARG A 1 77 ? 8.030 14.403 19.874 1.00 98.44 77 ARG A CA 1
ATOM 603 C C . ARG A 1 77 ? 8.060 12.891 19.646 1.00 98.44 77 ARG A C 1
ATOM 605 O O . ARG A 1 77 ? 8.713 12.178 20.395 1.00 98.44 77 ARG A O 1
ATOM 612 N N . MET A 1 78 ? 7.400 12.398 18.597 1.00 98.44 78 MET A N 1
ATOM 613 C CA . MET A 1 78 ? 7.385 10.966 18.277 1.00 98.44 78 MET A CA 1
ATOM 614 C C . MET A 1 78 ? 8.783 10.442 17.945 1.00 98.44 78 MET A C 1
ATOM 616 O O . MET A 1 78 ? 9.126 9.340 18.356 1.00 98.44 78 MET A O 1
ATOM 620 N N . ALA A 1 79 ? 9.614 11.217 17.243 1.00 98.44 79 ALA A N 1
ATOM 621 C CA . ALA A 1 79 ? 10.997 10.831 16.981 1.00 98.44 79 ALA A CA 1
ATOM 622 C C . ALA A 1 79 ? 11.814 10.705 18.281 1.00 98.44 79 ALA A C 1
ATOM 624 O O . ALA A 1 79 ? 12.555 9.733 18.431 1.00 98.44 79 ALA A O 1
ATOM 625 N N . GLU A 1 80 ? 11.655 11.637 19.227 1.00 98.44 80 GLU A N 1
ATOM 626 C CA . GLU A 1 80 ? 12.275 11.554 20.559 1.00 98.44 80 GLU A CA 1
ATOM 627 C C . GLU A 1 80 ? 11.795 10.310 21.325 1.00 98.44 80 GLU A C 1
ATOM 629 O O . GLU A 1 80 ? 12.620 9.512 21.766 1.00 98.44 80 GLU A O 1
ATOM 634 N N . GLU A 1 81 ? 10.480 10.072 21.386 1.00 98.50 81 GLU A N 1
ATOM 635 C CA . GLU A 1 81 ? 9.891 8.890 22.038 1.00 98.50 81 GLU A CA 1
ATOM 636 C C . GLU A 1 81 ? 10.348 7.567 21.397 1.00 98.50 81 GLU A C 1
ATOM 638 O O . GLU A 1 81 ? 10.547 6.568 22.092 1.00 98.50 81 GLU A O 1
ATOM 643 N N . ILE A 1 82 ? 10.543 7.541 20.072 1.00 98.38 82 ILE A N 1
ATOM 644 C CA . ILE A 1 82 ? 11.090 6.378 19.364 1.00 98.38 82 ILE A CA 1
ATOM 645 C C . ILE A 1 82 ? 12.525 6.123 19.813 1.00 98.38 82 ILE A C 1
ATOM 647 O O . ILE A 1 82 ? 12.841 4.982 20.146 1.00 98.38 82 ILE A O 1
ATOM 651 N N . TYR A 1 83 ? 13.394 7.140 19.833 1.00 98.38 83 TYR A N 1
ATOM 652 C CA . TYR A 1 83 ? 14.795 6.971 20.236 1.00 98.38 83 TYR A CA 1
ATOM 653 C C . TYR A 1 83 ? 14.948 6.587 21.709 1.00 98.38 83 TYR A C 1
ATOM 655 O O . TYR A 1 83 ? 15.828 5.784 22.024 1.00 98.38 83 TYR A O 1
ATOM 663 N N . ASP A 1 84 ? 14.076 7.107 22.570 1.00 98.44 84 ASP A N 1
ATOM 664 C CA . ASP A 1 84 ? 14.049 6.801 24.001 1.00 98.44 84 ASP A CA 1
ATOM 665 C C . ASP A 1 84 ? 13.338 5.472 24.324 1.00 98.44 84 ASP A C 1
ATOM 667 O O . ASP A 1 84 ? 13.319 5.060 25.482 1.00 98.44 84 ASP A O 1
ATOM 671 N N . GLU A 1 85 ? 12.783 4.782 23.319 1.00 98.06 85 GLU A N 1
ATOM 672 C CA . GLU A 1 85 ? 12.033 3.522 23.464 1.00 98.06 85 GLU A CA 1
ATOM 673 C C . GLU A 1 85 ? 10.803 3.644 24.385 1.00 98.06 85 GLU A C 1
ATOM 675 O O . GLU A 1 85 ? 10.404 2.691 25.050 1.00 98.06 85 GLU A O 1
ATOM 680 N N . THR A 1 86 ? 10.191 4.831 24.427 1.00 98.50 86 THR A N 1
ATOM 681 C CA . THR A 1 86 ? 9.019 5.134 25.266 1.00 98.50 86 THR A CA 1
ATOM 682 C C . THR A 1 86 ? 7.716 5.250 24.475 1.00 98.50 86 THR A C 1
ATOM 684 O O . THR A 1 86 ? 6.646 5.363 25.074 1.00 98.50 86 THR A O 1
ATOM 687 N N . ILE A 1 87 ? 7.780 5.203 23.140 1.00 98.38 87 ILE A N 1
ATOM 688 C CA . ILE A 1 87 ? 6.604 5.340 22.278 1.00 98.38 87 ILE A CA 1
ATOM 689 C C . ILE A 1 87 ? 5.625 4.166 22.443 1.00 98.38 87 ILE A C 1
ATOM 691 O O . ILE A 1 87 ? 5.996 2.992 22.408 1.00 98.38 87 ILE A O 1
ATOM 695 N N . ALA A 1 88 ? 4.334 4.481 22.559 1.00 98.19 88 ALA A N 1
ATOM 696 C CA . ALA A 1 88 ? 3.278 3.474 22.565 1.00 98.19 88 ALA A CA 1
ATOM 697 C C . ALA A 1 88 ? 3.119 2.817 21.180 1.00 98.19 88 ALA A C 1
ATOM 699 O O . ALA A 1 88 ? 3.152 3.490 20.149 1.00 98.19 88 ALA A O 1
ATOM 700 N N . ASP A 1 89 ? 2.845 1.509 21.146 1.00 97.69 89 ASP A N 1
ATOM 701 C CA . ASP A 1 89 ? 2.680 0.747 19.896 1.00 97.69 89 ASP A CA 1
ATOM 702 C C . ASP A 1 89 ? 1.594 1.309 18.964 1.00 97.69 89 ASP A C 1
ATOM 704 O O . ASP A 1 89 ? 1.727 1.254 17.739 1.00 97.69 89 ASP A O 1
ATOM 708 N N . VAL A 1 90 ? 0.526 1.870 19.539 1.00 97.19 90 VAL A N 1
ATOM 709 C CA . VAL A 1 90 ? -0.561 2.502 18.779 1.00 97.19 90 VAL A CA 1
ATOM 710 C C . VAL A 1 90 ? -0.056 3.756 18.065 1.00 97.19 90 VAL A C 1
ATOM 712 O O . VAL A 1 90 ? -0.282 3.900 16.867 1.00 97.19 90 VAL A O 1
ATOM 715 N N . HIS A 1 91 ? 0.684 4.628 18.759 1.00 98.12 91 HIS A N 1
ATOM 716 C CA . HIS A 1 91 ? 1.261 5.836 18.157 1.00 98.12 91 HIS A CA 1
ATOM 717 C C . HIS A 1 91 ? 2.271 5.482 17.067 1.00 98.12 91 HIS A C 1
ATOM 719 O O . HIS A 1 91 ? 2.243 6.079 15.996 1.00 98.12 91 HIS A O 1
ATOM 725 N N . LEU A 1 92 ? 3.098 4.460 17.299 1.00 98.25 92 LEU A N 1
ATOM 726 C CA . LEU A 1 92 ? 4.045 3.968 16.302 1.00 98.25 92 LEU A CA 1
ATOM 727 C C . LEU A 1 92 ? 3.336 3.487 15.025 1.00 98.25 92 LEU A C 1
ATOM 729 O O . LEU A 1 92 ? 3.785 3.791 13.923 1.00 98.25 92 LEU A O 1
ATOM 733 N N . SER A 1 93 ? 2.213 2.778 15.172 1.00 97.19 93 SER A N 1
ATOM 734 C CA . SER A 1 93 ? 1.428 2.262 14.042 1.00 97.19 93 SER A CA 1
ATOM 735 C C . SER A 1 93 ? 0.745 3.391 13.260 1.00 97.19 93 SER A C 1
ATOM 737 O O . SER A 1 93 ? 0.805 3.413 12.032 1.00 97.19 93 SER A O 1
ATOM 739 N N . LEU A 1 94 ? 0.153 4.368 13.960 1.00 97.25 94 LEU A N 1
ATOM 740 C CA . LEU A 1 94 ? -0.443 5.561 13.341 1.00 97.25 94 LEU A CA 1
ATOM 741 C C . LEU A 1 94 ? 0.612 6.402 12.615 1.00 97.25 94 LEU A C 1
ATOM 743 O O . LEU A 1 94 ? 0.372 6.883 11.510 1.00 97.25 94 LEU A O 1
ATOM 747 N N . PHE A 1 95 ? 1.797 6.541 13.207 1.00 98.19 95 PHE A N 1
ATOM 748 C CA . PHE A 1 95 ? 2.919 7.237 12.592 1.00 98.19 95 PHE A CA 1
ATOM 749 C C . PHE A 1 95 ? 3.432 6.501 11.347 1.00 98.19 95 PHE A C 1
ATOM 751 O O . PHE A 1 95 ? 3.665 7.124 10.314 1.00 98.19 95 PHE A O 1
ATOM 758 N N . GLY A 1 96 ? 3.527 5.169 11.402 1.00 97.69 96 GLY A N 1
ATOM 759 C CA . GLY A 1 96 ? 3.860 4.335 10.247 1.00 97.69 96 GLY A CA 1
ATOM 760 C C . GLY A 1 96 ? 2.842 4.444 9.107 1.00 97.69 96 GLY A C 1
ATOM 761 O O . GLY A 1 96 ? 3.249 4.476 7.947 1.00 97.69 96 GLY A O 1
ATOM 762 N N . TYR A 1 97 ? 1.545 4.539 9.423 1.00 96.75 97 TYR A N 1
ATOM 763 C CA . TYR A 1 97 ? 0.485 4.785 8.440 1.00 96.75 97 TYR A CA 1
ATOM 764 C C . TYR A 1 97 ? 0.610 6.181 7.816 1.00 96.75 97 TYR A C 1
ATOM 766 O O . TYR A 1 97 ? 0.615 6.308 6.597 1.00 96.75 97 TYR A O 1
ATOM 774 N N . TRP A 1 98 ? 0.808 7.218 8.635 1.00 97.62 98 TRP A N 1
ATOM 775 C CA . TRP A 1 98 ? 0.986 8.593 8.157 1.00 97.62 98 TRP A CA 1
ATOM 776 C C . TRP A 1 98 ? 2.185 8.751 7.211 1.00 97.62 98 TRP A C 1
ATOM 778 O O . TRP A 1 98 ? 2.080 9.429 6.191 1.00 97.62 98 TRP A O 1
ATOM 788 N N . ILE A 1 99 ? 3.303 8.078 7.506 1.00 97.75 99 ILE A N 1
ATOM 789 C CA . ILE A 1 99 ? 4.481 8.047 6.625 1.00 97.75 99 ILE A CA 1
ATOM 790 C C . ILE A 1 99 ? 4.162 7.391 5.270 1.00 97.75 99 ILE A C 1
ATOM 792 O O . ILE A 1 99 ? 4.746 7.771 4.260 1.00 97.75 99 ILE A O 1
ATOM 796 N N . GLN A 1 100 ? 3.278 6.391 5.242 1.00 96.44 100 GLN A N 1
ATOM 797 C CA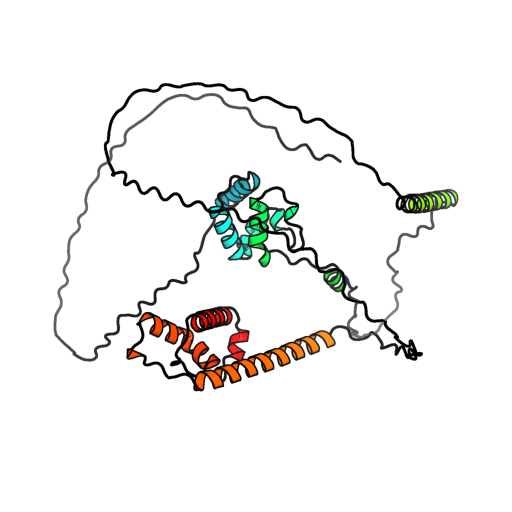 . GLN A 1 100 ? 2.897 5.682 4.014 1.00 96.44 100 GLN A CA 1
ATOM 798 C C . GLN A 1 100 ? 1.876 6.443 3.162 1.00 96.44 100 GLN A C 1
ATOM 800 O O . GLN A 1 100 ? 1.754 6.151 1.976 1.00 96.44 100 GLN A O 1
ATOM 805 N N . ASP A 1 101 ? 1.163 7.398 3.756 1.00 96.12 101 ASP A N 1
ATOM 806 C CA . ASP A 1 101 ? 0.089 8.152 3.109 1.00 96.12 101 ASP A CA 1
ATOM 807 C C . ASP A 1 101 ? 0.605 9.142 2.045 1.00 96.12 101 ASP A C 1
ATOM 809 O O . ASP A 1 101 ? -0.045 9.355 1.024 1.00 96.12 101 ASP A O 1
ATOM 813 N N . SER A 1 102 ? 1.794 9.729 2.242 1.00 96.25 102 SER A N 1
ATOM 814 C CA . SER A 1 102 ? 2.382 10.704 1.310 1.00 96.25 102 SER A CA 1
ATOM 815 C C . SER A 1 102 ? 3.912 10.682 1.315 1.00 96.25 102 SER A C 1
ATOM 817 O O . SER A 1 102 ? 4.546 10.609 2.370 1.00 96.25 102 SER A O 1
ATOM 819 N N . ASP A 1 103 ? 4.516 10.851 0.133 1.00 96.12 103 ASP A N 1
ATOM 820 C CA . ASP A 1 103 ? 5.971 10.994 -0.032 1.00 96.12 103 ASP A CA 1
ATOM 821 C C . ASP A 1 103 ? 6.518 12.222 0.724 1.00 96.12 103 ASP A C 1
ATOM 823 O O . ASP A 1 103 ? 7.634 12.195 1.248 1.00 96.12 103 ASP A O 1
ATOM 827 N N . GLU A 1 104 ? 5.720 13.289 0.853 1.00 97.06 104 GLU A N 1
ATOM 828 C CA . GLU A 1 104 ? 6.103 14.483 1.615 1.00 97.06 104 GLU A CA 1
ATOM 829 C C . GLU A 1 104 ? 6.205 14.182 3.118 1.00 97.06 104 GLU A C 1
ATOM 831 O O . GLU A 1 104 ? 7.140 14.635 3.784 1.00 97.06 104 GLU A O 1
ATOM 836 N N . HIS A 1 105 ? 5.286 13.370 3.655 1.00 97.81 105 HIS A N 1
ATOM 837 C CA . HIS A 1 105 ? 5.331 12.931 5.053 1.00 97.81 105 HIS A CA 1
ATOM 838 C C . HIS A 1 105 ? 6.582 12.093 5.323 1.00 97.81 105 HIS A C 1
ATOM 840 O O . HIS A 1 105 ? 7.248 12.275 6.347 1.00 97.81 105 HIS A O 1
ATOM 846 N N . TYR A 1 106 ? 6.945 11.222 4.378 1.00 97.81 106 TYR A N 1
ATOM 847 C CA . TYR A 1 106 ? 8.182 10.453 4.441 1.00 97.81 106 TYR A CA 1
ATOM 848 C C . TYR A 1 106 ? 9.421 11.361 4.473 1.00 97.81 106 TYR A C 1
ATOM 850 O O . TYR A 1 106 ? 10.298 11.175 5.322 1.00 97.81 106 TYR A O 1
ATOM 858 N N . ASP A 1 107 ? 9.490 12.374 3.606 1.00 97.31 107 ASP A N 1
ATOM 859 C CA . ASP A 1 107 ? 10.611 13.317 3.567 1.00 97.31 107 ASP A CA 1
ATOM 860 C C . ASP A 1 107 ? 10.720 14.179 4.833 1.00 97.31 107 ASP A C 1
ATOM 862 O O . ASP A 1 107 ? 11.834 14.484 5.273 1.00 97.31 107 ASP A O 1
ATOM 866 N N . ILE A 1 108 ? 9.595 14.539 5.458 1.00 97.88 108 ILE A N 1
ATOM 867 C CA . ILE A 1 108 ? 9.581 15.211 6.764 1.00 97.88 108 ILE A CA 1
ATOM 868 C C . ILE A 1 108 ? 10.095 14.256 7.845 1.00 97.88 108 ILE A C 1
ATOM 870 O O . ILE A 1 108 ? 11.059 14.582 8.538 1.00 97.88 108 ILE A O 1
ATOM 874 N N . ALA A 1 109 ? 9.523 13.054 7.967 1.00 98.06 109 ALA A N 1
ATOM 875 C CA . ALA A 1 109 ? 9.920 12.071 8.979 1.00 98.06 109 ALA A CA 1
ATOM 876 C C . ALA A 1 109 ? 11.414 11.716 8.891 1.00 98.06 109 ALA A C 1
ATOM 878 O O . ALA A 1 109 ? 12.104 11.603 9.906 1.00 98.06 109 ALA A O 1
ATOM 879 N N . LYS A 1 110 ? 11.943 11.611 7.670 1.00 97.56 110 LYS A N 1
ATOM 880 C CA . LYS A 1 110 ? 13.353 11.329 7.375 1.00 97.56 110 LYS A CA 1
ATOM 881 C C . LYS A 1 110 ? 14.325 12.381 7.921 1.00 97.56 110 LYS A C 1
ATOM 883 O O . LYS A 1 110 ? 15.483 12.051 8.182 1.00 97.56 110 LYS A O 1
ATOM 888 N N . GLN A 1 111 ? 13.887 13.629 8.100 1.00 97.94 111 GLN A N 1
ATOM 889 C CA . GLN A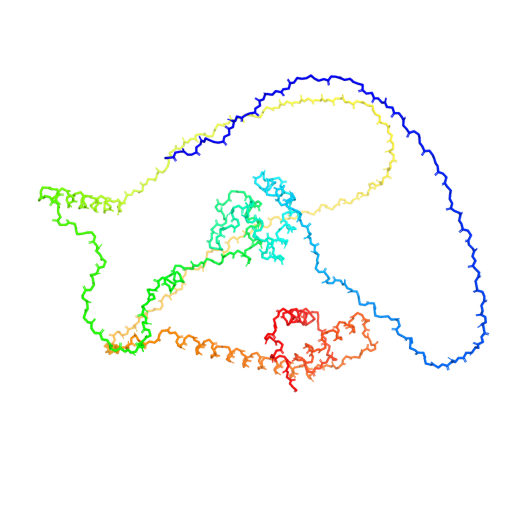 1 111 ? 14.712 14.683 8.703 1.00 97.94 111 GLN A CA 1
ATOM 890 C C . GLN A 1 111 ? 14.930 14.457 10.204 1.00 97.94 111 GLN A C 1
ATOM 892 O O . GLN A 1 111 ? 15.981 14.829 10.724 1.00 97.94 111 GLN A O 1
ATOM 897 N N . TYR A 1 112 ? 13.972 13.814 10.877 1.00 98.31 112 TYR A N 1
ATOM 898 C CA . TYR A 1 112 ? 14.000 13.561 12.319 1.00 98.31 112 TYR A CA 1
ATOM 899 C C . TYR A 1 112 ? 14.504 12.158 12.666 1.00 98.31 112 TYR A C 1
ATOM 901 O O . TYR A 1 112 ? 15.221 11.992 13.650 1.00 98.31 112 TYR A O 1
ATOM 909 N N . ILE A 1 113 ? 14.191 11.157 11.837 1.00 98.12 113 ILE A N 1
ATOM 910 C CA . ILE A 1 113 ? 14.596 9.762 12.035 1.00 98.12 113 ILE A CA 1
ATOM 911 C C . ILE A 1 113 ? 15.548 9.360 10.917 1.00 98.12 113 ILE A C 1
ATOM 913 O O . ILE A 1 113 ? 15.152 8.969 9.814 1.00 98.12 113 ILE A O 1
ATOM 917 N N . ARG A 1 114 ? 16.846 9.436 11.209 1.00 97.50 114 ARG A N 1
ATOM 918 C CA . ARG A 1 114 ? 17.894 9.241 10.200 1.00 97.50 114 ARG A CA 1
ATOM 919 C C . ARG A 1 114 ? 17.883 7.831 9.607 1.00 97.50 114 ARG A C 1
ATOM 921 O O . ARG A 1 114 ? 18.271 7.644 8.457 1.00 97.50 114 ARG A O 1
ATOM 928 N N . GLU A 1 115 ? 17.439 6.836 10.366 1.00 97.62 115 GLU A N 1
ATOM 929 C CA . GLU A 1 115 ? 17.393 5.435 9.949 1.00 97.62 115 GLU A CA 1
ATOM 930 C C . GLU A 1 115 ? 16.354 5.167 8.855 1.00 97.62 115 GLU A C 1
ATOM 932 O O . GLU A 1 115 ? 16.518 4.205 8.105 1.00 97.62 115 GLU A O 1
ATOM 937 N N . LEU A 1 116 ? 15.360 6.046 8.663 1.00 97.44 116 LEU A N 1
ATOM 938 C CA . LEU A 1 116 ? 14.472 5.972 7.497 1.00 97.44 116 LEU A CA 1
ATOM 939 C C . LEU A 1 116 ? 15.252 6.152 6.183 1.00 97.44 116 LEU A C 1
ATOM 941 O O . LEU A 1 116 ? 14.883 5.578 5.166 1.00 97.44 116 LEU A O 1
ATOM 945 N N . CYS A 1 117 ? 16.401 6.843 6.192 1.00 95.94 117 CYS A N 1
ATOM 946 C CA . CYS A 1 117 ? 17.272 6.959 5.013 1.00 95.94 117 CYS A CA 1
ATOM 947 C C . CYS A 1 117 ? 17.911 5.634 4.573 1.00 95.94 117 CYS A C 1
ATOM 949 O O . CYS A 1 117 ? 18.497 5.583 3.489 1.00 95.94 117 CYS A O 1
ATOM 951 N N . LEU A 1 118 ? 17.890 4.597 5.415 1.00 96.19 118 LEU A N 1
ATOM 952 C CA . LEU A 1 118 ? 18.484 3.311 5.078 1.00 96.19 118 LEU A CA 1
ATOM 953 C C . LEU A 1 118 ? 17.711 2.686 3.912 1.00 96.19 118 LEU A C 1
ATOM 955 O O . LEU A 1 118 ? 16.490 2.809 3.813 1.00 96.19 118 LEU A O 1
ATOM 959 N N . ASP A 1 119 ? 18.402 1.945 3.060 1.00 94.25 119 ASP A N 1
ATOM 960 C CA . ASP A 1 119 ? 17.799 1.259 1.924 1.00 94.25 119 ASP A CA 1
ATOM 961 C C . ASP A 1 119 ? 17.014 0.011 2.352 1.00 94.25 119 ASP A C 1
ATOM 963 O O . ASP A 1 119 ? 17.235 -0.568 3.420 1.00 94.25 119 ASP A O 1
ATOM 967 N N . GLN A 1 120 ? 16.108 -0.454 1.489 1.00 95.06 120 GLN A N 1
ATOM 968 C CA . GLN A 1 120 ? 15.340 -1.683 1.741 1.00 95.06 120 GLN A CA 1
ATOM 969 C C . GLN A 1 120 ? 16.222 -2.938 1.932 1.00 95.06 120 GLN A C 1
ATOM 971 O O . GLN A 1 120 ? 15.745 -3.947 2.446 1.00 95.06 120 GLN A O 1
ATOM 976 N N . GLY A 1 121 ? 17.494 -2.891 1.514 1.00 94.06 121 GLY A N 1
ATOM 977 C CA . GLY A 1 121 ? 18.468 -3.973 1.678 1.00 94.06 121 GLY A CA 1
ATOM 978 C C . GLY A 1 121 ? 19.166 -4.000 3.043 1.00 94.06 121 GLY A C 1
ATOM 979 O O . GLY A 1 121 ? 19.849 -4.978 3.362 1.00 94.06 121 GLY A O 1
ATOM 980 N N . TYR A 1 122 ? 19.012 -2.956 3.862 1.00 96.25 122 TYR A N 1
ATOM 981 C CA . TYR A 1 122 ? 19.638 -2.896 5.175 1.00 96.25 122 TYR A CA 1
ATOM 982 C C . TYR A 1 122 ? 19.064 -3.955 6.128 1.00 96.25 122 TYR A C 1
ATOM 984 O O . TYR A 1 122 ? 17.851 -4.112 6.262 1.00 96.25 122 TYR A O 1
ATOM 992 N N . LYS A 1 123 ? 19.943 -4.663 6.848 1.00 97.25 123 LYS A N 1
ATOM 993 C CA . LYS A 1 123 ? 19.546 -5.672 7.842 1.00 97.25 123 LYS A CA 1
ATOM 994 C C . LYS A 1 123 ? 18.996 -4.996 9.098 1.00 97.25 123 LYS A C 1
ATOM 996 O O . LYS A 1 123 ? 19.772 -4.579 9.960 1.00 97.25 123 LYS A O 1
ATOM 1001 N N . VAL A 1 124 ? 17.670 -4.917 9.191 1.00 97.38 124 VAL A N 1
ATOM 1002 C CA . VAL A 1 124 ? 16.940 -4.247 10.281 1.00 97.38 124 VAL A CA 1
ATOM 1003 C C . VAL A 1 124 ? 17.274 -4.849 11.656 1.00 97.38 124 VAL A C 1
ATOM 1005 O O . VAL A 1 124 ? 17.390 -4.107 12.625 1.00 97.38 124 VAL A O 1
ATOM 1008 N N . ASP A 1 125 ? 17.590 -6.146 11.733 1.00 97.50 125 ASP A N 1
ATOM 1009 C CA . ASP A 1 125 ? 17.976 -6.845 12.977 1.00 97.50 125 ASP A CA 1
ATOM 1010 C C . ASP A 1 125 ? 19.223 -6.275 13.672 1.00 97.50 125 ASP A C 1
ATOM 1012 O O . ASP A 1 125 ? 19.472 -6.548 14.843 1.00 97.50 125 ASP A O 1
ATOM 1016 N N . ARG A 1 126 ? 20.040 -5.489 12.960 1.00 97.62 126 ARG A N 1
ATOM 1017 C CA . ARG A 1 126 ? 21.235 -4.849 13.534 1.00 97.62 126 ARG A CA 1
ATOM 1018 C C . ARG A 1 126 ? 20.914 -3.638 14.404 1.00 97.62 126 ARG A C 1
ATOM 1020 O O . ARG A 1 126 ? 21.783 -3.186 15.146 1.00 97.62 126 ARG A O 1
ATOM 1027 N N . ILE A 1 127 ? 19.718 -3.078 14.272 1.00 97.88 127 ILE A N 1
ATOM 1028 C CA . ILE A 1 127 ? 19.277 -1.921 15.047 1.00 97.88 127 ILE A CA 1
ATOM 1029 C C . ILE A 1 127 ? 18.790 -2.445 16.392 1.00 97.88 127 ILE A C 1
ATOM 1031 O O . ILE A 1 127 ? 17.927 -3.310 16.414 1.00 97.88 127 ILE A O 1
ATOM 1035 N N . GLN A 1 128 ? 19.348 -1.968 17.506 1.00 98.31 128 GLN A N 1
ATOM 1036 C CA . GLN A 1 128 ? 18.999 -2.475 18.844 1.00 98.31 128 GLN A CA 1
ATOM 1037 C C . GLN A 1 128 ? 17.583 -2.068 19.271 1.00 98.31 128 GLN A C 1
ATOM 1039 O O . GLN A 1 128 ? 16.857 -2.895 19.822 1.00 98.31 128 GLN A O 1
ATOM 1044 N N . ASN A 1 129 ? 17.180 -0.847 18.921 1.00 98.31 129 ASN A N 1
ATOM 1045 C CA . ASN A 1 129 ? 15.886 -0.277 19.266 1.00 98.31 129 ASN A CA 1
ATOM 1046 C C . ASN A 1 129 ? 14.732 -1.010 18.565 1.00 98.31 129 ASN A C 1
ATOM 1048 O O . ASN A 1 129 ? 14.654 -1.053 17.333 1.00 98.31 129 ASN A O 1
ATOM 1052 N N . VAL A 1 130 ? 13.844 -1.604 19.365 1.00 98.38 130 VAL A N 1
ATOM 1053 C CA . VAL A 1 130 ? 12.757 -2.474 18.891 1.00 98.38 130 VAL A CA 1
ATOM 1054 C C . VAL A 1 130 ? 11.699 -1.693 18.112 1.00 98.38 130 VAL A C 1
ATOM 1056 O O . VAL A 1 130 ? 11.272 -2.144 17.047 1.00 98.38 130 VAL A O 1
ATOM 1059 N N . HIS A 1 131 ? 11.314 -0.513 18.601 1.00 98.56 131 HIS A N 1
ATOM 1060 C CA . HIS A 1 131 ? 10.295 0.332 17.974 1.00 98.56 131 HIS A CA 1
ATOM 1061 C C . HIS A 1 131 ? 10.767 0.850 16.618 1.00 98.56 131 HIS A C 1
ATOM 1063 O O . HIS A 1 131 ? 10.034 0.786 15.634 1.00 98.56 131 HIS A O 1
ATOM 1069 N N . LEU A 1 132 ? 12.033 1.259 16.528 1.00 98.44 132 LEU A N 1
ATOM 1070 C CA . LEU A 1 132 ? 12.624 1.690 15.269 1.00 98.44 132 LEU A CA 1
ATOM 1071 C C . LEU A 1 132 ? 12.712 0.543 14.253 1.00 98.44 132 LEU A C 1
ATOM 1073 O O . LEU A 1 132 ? 12.448 0.750 13.070 1.00 98.44 132 LEU A O 1
ATOM 1077 N N . ARG A 1 133 ? 13.032 -0.684 14.695 1.00 98.31 133 ARG A N 1
ATOM 1078 C CA . ARG A 1 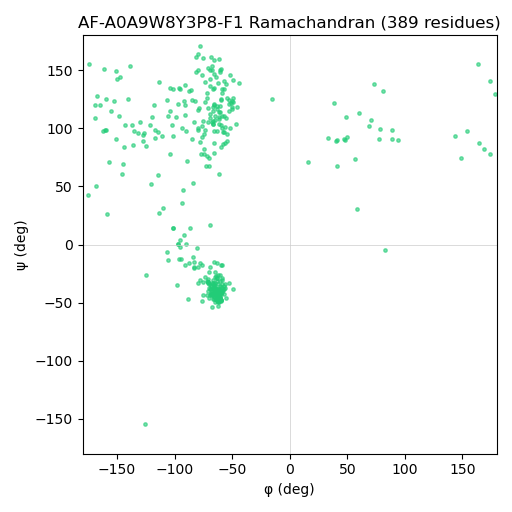133 ? 12.976 -1.866 13.818 1.00 98.31 133 ARG A CA 1
ATOM 1079 C C . ARG A 1 133 ? 11.571 -2.089 13.267 1.00 98.31 133 ARG A C 1
ATOM 1081 O O . ARG A 1 133 ? 11.433 -2.283 12.063 1.00 98.31 133 ARG A O 1
ATOM 1088 N N . LYS A 1 134 ? 10.556 -2.050 14.134 1.00 98.31 134 LYS A N 1
ATOM 1089 C CA . LYS A 1 134 ? 9.147 -2.217 13.752 1.00 98.31 134 LYS A CA 1
ATOM 1090 C C . LYS A 1 134 ? 8.723 -1.146 12.744 1.00 98.31 134 LYS A C 1
ATOM 1092 O O . LYS A 1 134 ? 8.276 -1.491 11.657 1.00 98.31 134 LYS A O 1
ATOM 1097 N N . LEU A 1 135 ? 9.039 0.122 13.010 1.00 98.38 135 LEU A N 1
ATOM 1098 C CA . LEU A 1 135 ? 8.779 1.223 12.080 1.00 98.38 135 LEU A CA 1
ATOM 1099 C C . LEU A 1 135 ? 9.436 1.012 10.706 1.00 98.38 135 LEU A C 1
ATOM 1101 O O . LEU A 1 135 ? 8.812 1.257 9.676 1.00 98.38 135 LEU A O 1
ATOM 1105 N N . LEU A 1 136 ? 10.688 0.542 10.664 1.00 97.94 136 LEU A N 1
ATOM 1106 C CA . LEU A 1 136 ? 11.413 0.285 9.411 1.00 97.94 136 LEU A CA 1
ATOM 1107 C C . LEU A 1 136 ? 10.876 -0.910 8.615 1.00 97.94 136 LEU A C 1
ATOM 1109 O O . LEU A 1 136 ? 11.122 -0.977 7.405 1.00 97.94 136 LEU A O 1
ATOM 1113 N N . ILE A 1 137 ? 10.211 -1.852 9.288 1.00 97.50 137 ILE A N 1
ATOM 1114 C CA . ILE A 1 137 ? 9.504 -2.977 8.668 1.00 97.50 137 ILE A CA 1
ATOM 1115 C C . ILE A 1 137 ? 8.186 -2.478 8.074 1.00 97.50 137 ILE A C 1
ATOM 1117 O O . ILE A 1 137 ? 7.936 -2.721 6.895 1.00 97.50 137 ILE A O 1
ATOM 1121 N N . ASP A 1 138 ? 7.403 -1.724 8.846 1.00 97.69 138 ASP A N 1
ATOM 1122 C CA . ASP A 1 138 ? 6.091 -1.222 8.423 1.00 97.69 138 ASP A CA 1
ATOM 1123 C C . ASP A 1 138 ? 6.223 -0.238 7.249 1.00 97.69 138 ASP A C 1
ATOM 1125 O O . ASP A 1 138 ? 5.488 -0.311 6.269 1.00 97.69 138 ASP A O 1
ATOM 1129 N N . THR A 1 139 ? 7.246 0.621 7.273 1.00 97.50 139 THR A N 1
ATOM 1130 C CA . THR A 1 139 ? 7.525 1.611 6.213 1.00 97.50 139 THR A CA 1
ATOM 1131 C C . THR A 1 139 ? 8.377 1.062 5.062 1.00 97.50 139 THR A C 1
ATOM 1133 O O . THR A 1 139 ? 8.904 1.820 4.245 1.00 97.50 139 THR A O 1
ATOM 1136 N N . ARG A 1 140 ? 8.545 -0.263 4.945 1.00 96.88 140 ARG A N 1
ATOM 1137 C CA . ARG A 1 140 ? 9.439 -0.867 3.939 1.00 96.88 140 ARG A CA 1
ATOM 1138 C C . ARG A 1 140 ? 9.100 -0.463 2.502 1.00 96.88 140 ARG A C 1
ATOM 1140 O O . ARG A 1 140 ? 10.021 -0.296 1.705 1.00 96.88 140 ARG A O 1
ATOM 1147 N N . ASN A 1 141 ? 7.818 -0.305 2.178 1.00 96.19 141 ASN A N 1
ATOM 1148 C CA . ASN A 1 141 ? 7.350 -0.073 0.807 1.00 96.19 141 ASN A CA 1
ATOM 1149 C C . ASN A 1 141 ? 7.698 1.324 0.272 1.00 96.19 141 ASN A C 1
ATOM 1151 O O . ASN A 1 141 ? 7.981 1.455 -0.917 1.00 96.19 141 ASN A O 1
ATOM 1155 N N . VAL A 1 142 ? 7.742 2.332 1.149 1.00 96.06 142 VAL A N 1
ATOM 1156 C CA . VAL A 1 142 ? 8.064 3.728 0.794 1.00 96.06 142 VAL A CA 1
ATOM 1157 C C . VAL A 1 142 ? 9.566 4.028 0.824 1.00 96.06 142 VAL A C 1
ATOM 1159 O O . VAL A 1 142 ? 10.033 5.008 0.250 1.00 96.06 142 VAL A O 1
ATOM 1162 N N . ARG A 1 143 ? 10.371 3.162 1.451 1.00 94.69 143 ARG A N 1
ATOM 1163 C CA . ARG A 1 143 ? 11.824 3.357 1.544 1.00 94.69 143 ARG A CA 1
ATOM 1164 C C . ARG A 1 143 ? 12.520 3.199 0.184 1.00 94.69 143 ARG A C 1
ATOM 1166 O O . ARG A 1 143 ? 12.097 2.365 -0.621 1.00 94.69 143 ARG A O 1
ATOM 1173 N N . PRO A 1 144 ? 13.650 3.896 -0.060 1.00 90.88 144 PRO A N 1
ATOM 1174 C CA . PRO A 1 144 ? 14.436 3.737 -1.277 1.00 90.88 144 PRO A CA 1
ATOM 1175 C C . PRO A 1 144 ? 14.799 2.273 -1.537 1.00 90.88 144 PRO A C 1
ATOM 1177 O O . PRO A 1 144 ? 15.411 1.599 -0.698 1.00 90.88 144 PRO A O 1
ATOM 1180 N N . LYS A 1 145 ? 14.435 1.780 -2.726 1.00 90.56 145 LYS A N 1
ATOM 1181 C CA . LYS A 1 145 ? 14.828 0.446 -3.185 1.00 90.56 145 LYS A CA 1
ATOM 1182 C C . LYS A 1 145 ? 16.353 0.372 -3.204 1.00 90.56 145 LYS A C 1
ATOM 1184 O O . LYS A 1 145 ? 17.014 1.295 -3.681 1.00 90.56 145 LYS A O 1
ATOM 1189 N N . CYS A 1 146 ? 16.905 -0.715 -2.664 1.00 80.50 146 CYS A N 1
ATOM 1190 C CA . CYS A 1 146 ? 18.339 -0.971 -2.732 1.00 80.50 146 CYS A CA 1
ATOM 1191 C C . CYS A 1 146 ? 18.736 -0.982 -4.210 1.00 80.50 146 CYS A C 1
ATOM 1193 O O . CYS A 1 146 ? 18.327 -1.878 -4.948 1.00 80.50 146 CYS A O 1
ATOM 1195 N N . VAL A 1 147 ? 19.484 0.033 -4.649 1.00 77.75 147 VAL A N 1
ATOM 1196 C CA . VAL A 1 147 ? 20.088 0.024 -5.980 1.00 77.75 147 VAL A CA 1
ATOM 1197 C C . VAL A 1 147 ? 21.107 -1.096 -5.930 1.00 77.75 147 VAL A C 1
ATOM 1199 O O . VAL A 1 147 ? 22.152 -0.967 -5.283 1.00 77.75 147 VAL A O 1
ATOM 1202 N N . THR A 1 148 ? 20.775 -2.234 -6.537 1.00 78.94 148 THR A N 1
ATOM 1203 C CA . THR A 1 148 ? 21.704 -3.354 -6.536 1.00 78.94 148 THR A CA 1
ATOM 1204 C C . THR A 1 148 ? 22.990 -2.908 -7.219 1.00 78.94 148 THR A C 1
ATOM 1206 O O . THR A 1 148 ? 22.997 -2.024 -8.079 1.00 78.94 148 THR A O 1
ATOM 1209 N N . ARG A 1 149 ? 24.124 -3.502 -6.836 1.00 74.31 149 ARG A N 1
ATOM 1210 C CA . ARG A 1 149 ? 25.410 -3.175 -7.467 1.00 74.31 149 ARG A CA 1
ATOM 1211 C C . ARG A 1 149 ? 25.337 -3.309 -8.994 1.00 74.31 149 ARG A C 1
ATOM 1213 O O . ARG A 1 149 ? 25.965 -2.512 -9.675 1.00 74.31 149 ARG A O 1
ATOM 1220 N N . ALA A 1 150 ? 24.533 -4.246 -9.498 1.00 75.81 150 ALA A N 1
ATOM 1221 C CA . ALA A 1 150 ? 24.260 -4.412 -10.921 1.00 75.81 150 ALA A CA 1
ATOM 1222 C C . ALA A 1 150 ? 23.546 -3.191 -11.532 1.00 75.81 150 ALA A C 1
ATOM 1224 O O . ALA A 1 150 ? 23.969 -2.706 -12.576 1.00 75.81 150 ALA A O 1
ATOM 1225 N N . ASP A 1 151 ? 22.533 -2.633 -10.864 1.00 74.56 151 ASP A N 1
ATOM 1226 C CA . ASP A 1 151 ? 21.847 -1.415 -11.325 1.00 74.56 151 ASP A CA 1
ATOM 1227 C C . ASP A 1 151 ? 22.773 -0.197 -11.292 1.00 74.56 151 ASP A C 1
ATOM 1229 O O . ASP A 1 151 ? 22.755 0.645 -12.192 1.00 74.56 151 ASP A O 1
ATOM 1233 N N . ARG A 1 152 ? 23.636 -0.118 -10.273 1.00 73.44 152 ARG A N 1
ATOM 1234 C CA . ARG A 1 152 ? 24.656 0.929 -10.196 1.00 73.44 152 ARG A CA 1
ATOM 1235 C C . ARG A 1 152 ? 25.696 0.778 -11.302 1.00 73.44 152 ARG A C 1
ATOM 1237 O O . ARG A 1 152 ? 26.107 1.779 -11.872 1.00 73.44 152 ARG A O 1
ATOM 1244 N N . GLU A 1 153 ? 26.087 -0.447 -11.633 1.00 78.12 153 GLU A N 1
ATOM 1245 C CA . GLU A 1 153 ? 27.017 -0.739 -12.724 1.00 78.12 153 GLU A CA 1
ATOM 1246 C C . GLU A 1 153 ? 26.395 -0.419 -14.092 1.00 78.12 153 GLU A C 1
ATOM 1248 O O . GLU A 1 153 ? 27.087 0.097 -14.962 1.00 78.12 153 GLU A O 1
ATOM 1253 N N . LEU A 1 154 ? 25.079 -0.593 -14.260 1.00 74.88 154 LEU A N 1
ATOM 1254 C CA . LEU A 1 154 ? 24.346 -0.154 -15.454 1.00 74.88 154 LEU A CA 1
ATOM 1255 C C . LEU A 1 154 ? 24.202 1.374 -15.554 1.00 74.88 154 LEU A C 1
ATOM 1257 O O . LEU A 1 154 ? 24.214 1.912 -16.661 1.00 74.88 154 LEU A O 1
ATOM 1261 N N . LEU A 1 155 ? 24.097 2.083 -14.425 1.00 70.56 155 LEU A N 1
ATOM 1262 C CA . LEU A 1 155 ? 24.083 3.552 -14.378 1.00 70.56 155 LEU A CA 1
ATOM 1263 C C . LEU A 1 155 ? 25.483 4.171 -14.531 1.00 70.56 155 LEU A C 1
ATOM 1265 O O . LEU A 1 155 ? 25.605 5.269 -15.076 1.00 70.56 155 LEU A O 1
ATOM 1269 N N . GLU A 1 156 ? 26.528 3.476 -14.071 1.00 68.12 156 GLU A N 1
ATOM 1270 C CA . GLU A 1 156 ? 27.938 3.868 -14.203 1.00 68.12 156 GLU A CA 1
ATOM 1271 C C . GLU A 1 156 ? 28.599 3.339 -15.485 1.00 68.12 156 GLU A C 1
ATOM 1273 O O . GLU A 1 156 ? 29.768 3.656 -15.729 1.00 68.12 156 GLU A O 1
ATOM 1278 N N . LEU A 1 157 ? 27.878 2.603 -16.348 1.00 63.97 157 LEU A N 1
ATOM 1279 C CA . LEU A 1 157 ? 28.371 2.330 -17.696 1.00 63.97 157 LEU A CA 1
ATOM 1280 C C . LEU A 1 157 ? 28.729 3.679 -18.330 1.00 63.97 157 LEU A C 1
ATOM 1282 O O . LEU A 1 157 ? 27.857 4.554 -18.417 1.00 63.97 157 LEU A O 1
ATOM 1286 N N . PRO A 1 158 ? 29.996 3.881 -18.748 1.00 59.31 158 PRO A N 1
ATOM 1287 C CA . PRO A 1 158 ? 30.431 5.131 -19.331 1.00 59.31 158 PRO A CA 1
ATOM 1288 C C . PRO A 1 158 ? 29.438 5.477 -20.421 1.00 59.31 158 PRO A C 1
ATOM 1290 O O . PRO A 1 158 ? 29.271 4.699 -21.364 1.00 59.31 158 PRO A O 1
ATOM 1293 N N . ARG A 1 159 ? 28.749 6.614 -20.276 1.00 55.56 159 ARG A N 1
ATOM 1294 C CA . ARG A 1 159 ? 28.024 7.234 -21.380 1.00 55.56 159 ARG A CA 1
ATOM 1295 C C . ARG A 1 159 ? 29.077 7.483 -22.446 1.00 55.56 159 ARG A C 1
ATOM 1297 O O . ARG A 1 159 ? 29.730 8.524 -22.445 1.00 55.56 159 ARG A O 1
ATOM 1304 N N . LEU A 1 160 ? 29.317 6.477 -23.287 1.00 55.31 160 LEU A N 1
ATOM 1305 C CA . LEU A 1 160 ? 30.123 6.595 -24.478 1.00 55.31 160 LEU A CA 1
ATOM 1306 C C . LEU A 1 160 ? 29.463 7.736 -25.216 1.00 55.31 160 LEU A C 1
ATOM 1308 O O . LEU A 1 160 ? 28.310 7.635 -25.629 1.00 55.31 160 LEU A O 1
ATOM 1312 N N . VAL A 1 161 ? 30.180 8.852 -25.234 1.00 54.31 161 VAL A N 1
ATOM 1313 C CA . VAL A 1 161 ? 29.824 10.091 -25.892 1.00 54.31 161 VAL A CA 1
ATOM 1314 C C . VAL A 1 161 ? 29.550 9.735 -27.347 1.00 54.31 161 VAL A C 1
ATOM 1316 O O . VAL A 1 161 ? 30.446 9.730 -28.187 1.00 54.31 161 VAL A O 1
ATOM 1319 N N . THR A 1 162 ? 28.305 9.393 -27.665 1.00 53.38 162 THR A N 1
ATOM 1320 C CA . THR A 1 162 ? 27.824 9.405 -29.035 1.00 53.38 162 THR A CA 1
ATOM 1321 C C . THR A 1 162 ? 27.638 10.872 -29.358 1.00 53.38 162 THR A C 1
ATOM 1323 O O . THR A 1 162 ? 26.551 11.426 -29.214 1.00 53.38 162 THR A O 1
ATOM 1326 N N . ASN A 1 163 ? 28.746 11.520 -29.718 1.00 45.88 163 ASN A N 1
ATOM 1327 C CA . ASN A 1 163 ? 28.728 12.822 -30.358 1.00 45.88 163 ASN A CA 1
ATOM 1328 C C . ASN A 1 163 ? 27.742 12.730 -31.533 1.00 45.88 163 ASN A C 1
ATOM 1330 O O . ASN A 1 163 ? 27.992 11.946 -32.458 1.00 45.88 163 ASN A O 1
ATOM 1334 N N . PRO A 1 164 ? 26.629 13.486 -31.536 1.00 53.56 164 PRO A N 1
ATOM 1335 C CA . PRO A 1 164 ? 25.810 13.586 -32.723 1.00 53.56 164 PRO A CA 1
ATOM 1336 C C . PRO A 1 164 ? 26.662 14.271 -33.788 1.00 53.56 164 PRO A C 1
ATOM 1338 O O . PRO A 1 164 ? 27.021 15.443 -33.691 1.00 53.56 164 PRO A O 1
ATOM 1341 N N . LYS A 1 165 ? 27.024 13.484 -34.797 1.00 56.88 165 LYS A N 1
ATOM 1342 C CA . LYS A 1 165 ? 27.693 13.893 -36.026 1.00 56.88 165 LYS A CA 1
ATOM 1343 C C . LYS A 1 165 ? 26.852 14.974 -36.716 1.00 56.88 165 LYS A C 1
ATOM 1345 O O . LYS A 1 165 ? 26.024 14.669 -37.566 1.00 56.88 165 LYS A O 1
ATOM 1350 N N . ARG A 1 166 ? 27.058 16.242 -36.354 1.00 43.47 166 ARG A N 1
ATOM 1351 C CA . ARG A 1 166 ? 26.647 17.400 -37.150 1.00 43.47 166 ARG A CA 1
ATOM 1352 C C . ARG A 1 166 ? 27.899 17.913 -37.843 1.00 43.47 166 ARG A C 1
ATOM 1354 O O . ARG A 1 166 ? 28.787 18.480 -37.218 1.00 43.47 166 ARG A O 1
ATOM 1361 N N . GLY A 1 167 ? 28.001 17.583 -39.125 1.00 56.75 167 GLY A N 1
ATOM 1362 C CA . GLY A 1 167 ? 29.110 18.002 -39.961 1.00 56.75 167 GLY A CA 1
ATOM 1363 C C . GLY A 1 167 ? 29.074 19.501 -40.220 1.00 56.75 167 GLY A C 1
ATOM 1364 O O . GLY A 1 167 ? 28.030 20.044 -40.558 1.00 56.75 167 GLY A O 1
ATOM 1365 N N . SER A 1 168 ? 30.237 20.128 -40.121 1.00 45.69 168 SER A N 1
ATOM 1366 C CA . SER A 1 168 ? 30.712 21.127 -41.077 1.00 45.69 168 SER A CA 1
ATOM 1367 C C . SER A 1 168 ? 32.192 21.371 -40.799 1.00 45.69 168 SER A C 1
ATOM 1369 O O . SER A 1 168 ? 32.597 21.571 -39.657 1.00 45.69 168 SER A O 1
ATOM 1371 N N . ALA A 1 169 ? 32.981 21.259 -41.861 1.00 56.28 169 ALA A N 1
ATOM 1372 C CA . ALA A 1 169 ? 34.423 21.421 -41.904 1.00 56.28 169 ALA A CA 1
ATOM 1373 C C . ALA A 1 169 ? 34.877 22.795 -41.388 1.00 56.28 169 ALA A C 1
ATOM 1375 O O . ALA A 1 169 ? 34.226 23.778 -41.716 1.00 56.28 169 ALA A O 1
ATOM 1376 N N . THR A 1 170 ? 35.990 22.845 -40.646 1.00 51.22 170 THR A N 1
ATOM 1377 C CA . THR A 1 170 ? 37.287 23.419 -41.075 1.00 51.22 170 THR A CA 1
ATOM 1378 C C . THR A 1 170 ? 38.289 23.446 -39.911 1.00 51.22 170 THR A C 1
ATOM 1380 O O . THR A 1 170 ? 37.931 23.762 -38.785 1.00 51.22 170 THR A O 1
ATOM 1383 N N . GLU A 1 171 ? 39.545 23.141 -40.251 1.00 47.69 171 GLU A N 1
ATOM 1384 C CA . GLU A 1 171 ? 40.802 23.596 -39.626 1.00 47.69 171 GLU A CA 1
ATOM 1385 C C . GLU A 1 171 ? 41.222 23.151 -38.207 1.00 47.69 171 GLU A C 1
ATOM 1387 O O . GLU A 1 171 ? 40.846 23.708 -37.184 1.00 47.69 171 GLU A O 1
ATOM 1392 N N . ASN A 1 172 ? 42.159 22.192 -38.204 1.00 56.72 172 ASN A N 1
ATOM 1393 C CA . ASN A 1 172 ? 43.487 22.261 -37.572 1.00 56.72 172 ASN A CA 1
ATOM 1394 C C . ASN A 1 172 ? 43.617 22.920 -36.181 1.00 56.72 172 ASN A C 1
ATOM 1396 O O . ASN A 1 172 ? 44.035 24.070 -36.070 1.00 56.72 172 ASN A O 1
ATOM 1400 N N . ALA A 1 173 ? 43.467 22.120 -35.119 1.00 46.66 173 ALA A N 1
ATOM 1401 C CA . ALA A 1 173 ? 44.150 22.355 -33.842 1.00 46.66 173 ALA A CA 1
ATOM 1402 C C . ALA A 1 173 ? 44.358 21.033 -33.064 1.00 46.66 173 ALA A C 1
ATOM 1404 O O . ALA A 1 173 ? 43.379 20.338 -32.782 1.00 46.66 173 ALA A O 1
ATOM 1405 N N . PRO A 1 174 ? 45.596 20.656 -32.686 1.00 50.91 174 PRO A N 1
ATOM 1406 C CA . PRO A 1 174 ? 45.844 19.545 -31.773 1.00 50.91 174 PRO A CA 1
ATOM 1407 C C . PRO A 1 174 ? 45.702 20.036 -30.323 1.00 50.91 174 PRO A C 1
ATOM 1409 O O . PRO A 1 174 ? 46.566 20.745 -29.812 1.00 50.91 174 PRO A O 1
ATOM 1412 N N . VAL A 1 175 ? 44.601 19.677 -29.659 1.00 50.38 175 VAL A N 1
ATOM 1413 C CA . VAL A 1 175 ? 44.338 20.006 -28.243 1.00 50.38 175 VAL A CA 1
ATOM 1414 C C . VAL A 1 175 ? 44.624 18.768 -27.374 1.00 50.38 175 VAL A C 1
ATOM 1416 O O . VAL A 1 175 ? 44.232 17.662 -27.757 1.00 50.38 175 VAL A O 1
ATOM 1419 N N . PRO A 1 176 ? 45.349 18.909 -26.246 1.00 47.06 176 PRO A N 1
ATOM 1420 C CA . PRO A 1 176 ? 45.982 17.797 -25.545 1.00 47.06 176 PRO A CA 1
ATOM 1421 C C . PRO A 1 176 ? 45.015 17.004 -24.662 1.00 47.06 176 PRO A C 1
ATOM 1423 O O . PRO A 1 176 ? 44.056 17.527 -24.099 1.00 47.06 176 PRO A O 1
ATOM 1426 N N . SER A 1 177 ? 45.327 15.718 -24.517 1.00 52.50 177 SER A N 1
ATOM 1427 C CA . SER A 1 177 ? 44.669 14.772 -23.619 1.00 52.50 177 SER A CA 1
ATOM 1428 C C . SER A 1 177 ? 44.766 15.194 -22.144 1.00 52.50 177 SER A C 1
ATOM 1430 O O . SER A 1 177 ? 45.766 15.800 -21.747 1.00 52.50 177 SER A O 1
ATOM 1432 N N . PRO A 1 178 ? 43.778 14.831 -21.303 1.00 53.47 178 PRO A N 1
ATOM 1433 C CA . PRO A 1 178 ? 43.839 15.080 -19.873 1.00 53.47 178 PRO A CA 1
ATOM 1434 C C . PRO A 1 178 ? 44.975 14.252 -19.269 1.00 53.47 178 PRO A C 1
ATOM 1436 O O . PRO A 1 178 ? 45.034 13.027 -19.374 1.00 53.47 178 PRO A O 1
ATOM 1439 N N . VAL A 1 179 ? 45.918 14.974 -18.680 1.00 47.84 179 VAL A N 1
ATOM 1440 C CA . VAL A 1 179 ? 47.148 14.477 -18.080 1.00 47.84 179 VAL A CA 1
ATOM 1441 C C . VAL A 1 179 ? 46.805 13.597 -16.877 1.00 47.84 179 VAL A C 1
ATOM 1443 O O . VAL A 1 179 ? 46.460 14.093 -15.809 1.00 47.84 179 VAL A O 1
ATOM 1446 N N . THR A 1 180 ? 46.963 12.282 -17.016 1.00 57.16 180 THR A N 1
ATOM 1447 C CA . THR A 1 180 ? 47.317 11.441 -15.866 1.00 57.16 180 THR A CA 1
ATOM 1448 C C . THR A 1 180 ? 48.644 11.967 -15.311 1.00 57.16 180 THR A C 1
ATOM 1450 O O . THR A 1 180 ? 49.567 12.164 -16.112 1.00 57.16 180 THR A O 1
ATOM 1453 N N . PRO A 1 181 ? 48.793 12.219 -13.998 1.00 49.59 181 PRO A N 1
ATOM 1454 C CA . PRO A 1 181 ? 50.040 12.731 -13.447 1.00 49.59 181 PRO A CA 1
ATOM 1455 C C . PRO A 1 181 ? 51.171 11.751 -13.765 1.00 49.59 181 PRO A C 1
ATOM 1457 O O . PRO A 1 181 ? 51.220 10.627 -13.270 1.00 49.59 181 PRO A O 1
ATOM 1460 N N . LYS A 1 182 ? 52.061 12.196 -14.653 1.00 50.56 182 LYS A N 1
ATOM 1461 C CA . LYS A 1 182 ? 53.267 11.503 -15.096 1.00 50.56 182 LYS A CA 1
ATOM 1462 C C . LYS A 1 182 ? 54.135 11.240 -13.861 1.00 50.56 182 LYS A C 1
ATOM 1464 O O . LYS A 1 182 ? 54.839 12.125 -13.386 1.00 50.56 182 LYS A O 1
ATOM 1469 N N . THR A 1 183 ? 54.107 10.019 -13.334 1.00 53.41 183 THR A N 1
ATOM 1470 C CA . THR A 1 183 ? 54.918 9.547 -12.192 1.00 53.41 183 THR A CA 1
ATOM 1471 C C . THR A 1 183 ? 56.415 9.414 -12.508 1.00 53.41 183 THR A C 1
ATOM 1473 O O . THR A 1 183 ? 57.163 8.770 -11.777 1.00 53.41 183 THR A O 1
ATOM 1476 N N . GLU A 1 184 ? 56.885 10.034 -13.589 1.00 52.44 184 GLU A N 1
ATOM 1477 C CA . GLU A 1 184 ? 58.216 9.823 -14.152 1.00 52.44 184 GLU A CA 1
ATOM 1478 C C . GLU A 1 184 ? 59.276 10.838 -13.685 1.00 52.44 184 GLU A C 1
ATOM 1480 O O . GLU A 1 184 ? 60.427 10.751 -14.097 1.00 52.44 184 GLU A O 1
ATOM 1485 N N . ALA A 1 185 ? 58.954 11.758 -12.774 1.00 59.53 185 ALA A N 1
ATOM 1486 C CA . ALA A 1 185 ? 59.909 12.759 -12.278 1.00 59.53 185 ALA A CA 1
ATOM 1487 C C . ALA A 1 185 ? 60.509 12.447 -10.889 1.00 59.53 185 ALA A C 1
ATOM 1489 O O . ALA A 1 185 ? 61.088 13.327 -10.259 1.00 59.53 185 ALA A O 1
ATOM 1490 N N . LEU A 1 186 ? 60.377 11.216 -10.382 1.00 66.88 186 LEU A N 1
ATOM 1491 C CA . LEU A 1 186 ? 61.039 10.819 -9.133 1.00 66.88 186 LEU A CA 1
ATOM 1492 C C . LEU A 1 186 ? 62.462 10.296 -9.411 1.00 66.88 186 LEU A C 1
ATOM 1494 O O . LEU A 1 186 ? 62.607 9.442 -10.296 1.00 66.88 186 LEU A O 1
ATOM 1498 N N . PRO A 1 187 ? 63.490 10.760 -8.664 1.00 76.75 187 PRO A N 1
ATOM 1499 C CA . PRO A 1 187 ? 64.855 10.242 -8.737 1.00 76.75 187 PRO A CA 1
ATOM 1500 C C . PRO A 1 187 ? 64.884 8.714 -8.588 1.00 76.75 187 PRO A C 1
ATOM 1502 O O . PRO A 1 187 ? 64.088 8.181 -7.807 1.00 76.75 187 PRO A O 1
ATOM 1505 N N . PRO A 1 188 ? 65.806 8.000 -9.264 1.00 76.00 188 PRO A N 1
ATOM 1506 C CA . PRO A 1 188 ? 65.849 6.535 -9.266 1.00 76.00 188 PRO A CA 1
ATOM 1507 C C . PRO A 1 188 ? 65.778 5.905 -7.868 1.00 76.00 188 PRO A C 1
ATOM 1509 O O . PRO A 1 188 ? 65.052 4.934 -7.683 1.00 76.00 188 PRO A O 1
ATOM 1512 N N . ALA A 1 189 ? 66.425 6.519 -6.870 1.00 78.06 189 ALA A N 1
ATOM 1513 C CA . ALA A 1 189 ? 66.433 6.040 -5.488 1.00 78.06 189 ALA A CA 1
ATOM 1514 C C . ALA A 1 189 ? 65.026 5.938 -4.859 1.00 78.06 189 ALA A C 1
ATOM 1516 O O . ALA A 1 189 ? 64.737 4.980 -4.145 1.00 78.06 189 ALA A O 1
ATOM 1517 N N . LEU A 1 190 ? 64.123 6.880 -5.164 1.00 72.56 190 LEU A N 1
ATOM 1518 C CA . LEU A 1 190 ? 62.763 6.898 -4.609 1.00 72.56 190 LEU A CA 1
ATOM 1519 C C . LEU A 1 190 ? 61.794 5.981 -5.364 1.00 72.56 190 LEU A C 1
ATOM 1521 O O . LEU A 1 190 ? 60.759 5.599 -4.817 1.00 72.56 190 LEU A O 1
ATOM 1525 N N . ARG A 1 191 ? 62.120 5.601 -6.607 1.00 78.19 191 ARG A N 1
ATOM 1526 C CA . ARG A 1 191 ? 61.326 4.622 -7.362 1.00 78.19 191 ARG A CA 1
ATOM 1527 C C . ARG A 1 191 ? 61.479 3.227 -6.769 1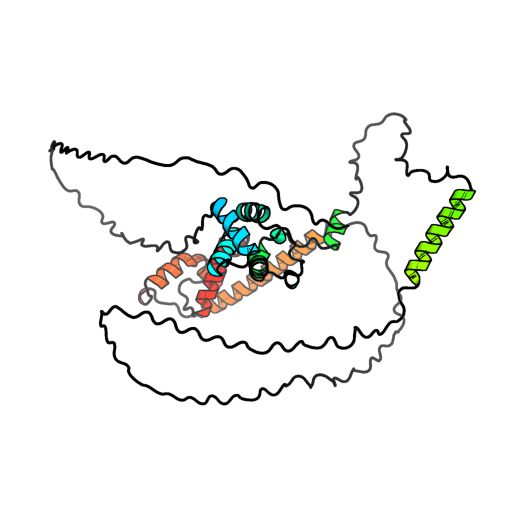.00 78.19 191 ARG A C 1
ATOM 1529 O O . ARG A 1 191 ? 60.471 2.580 -6.509 1.00 78.19 191 ARG A O 1
ATOM 1536 N N . THR A 1 192 ? 62.714 2.827 -6.470 1.00 80.75 192 THR A N 1
ATOM 1537 C CA . THR A 1 192 ? 63.016 1.549 -5.811 1.00 80.75 192 THR A CA 1
ATOM 1538 C C . THR A 1 192 ? 62.380 1.435 -4.432 1.00 80.75 192 THR A C 1
ATOM 1540 O O . THR A 1 192 ? 61.836 0.384 -4.109 1.00 80.75 192 THR A O 1
ATOM 1543 N N . GLU A 1 193 ? 62.377 2.510 -3.638 1.00 84.06 193 GLU A N 1
ATOM 1544 C CA . GLU A 1 193 ? 61.769 2.472 -2.302 1.00 84.06 193 GLU A CA 1
ATOM 1545 C C . GLU A 1 193 ? 60.245 2.342 -2.380 1.00 84.06 193 GLU A C 1
ATOM 1547 O O . GLU A 1 193 ? 59.645 1.527 -1.685 1.00 84.06 193 GLU A O 1
ATOM 1552 N N . ARG A 1 194 ? 59.596 3.078 -3.291 1.00 81.25 194 ARG A N 1
ATOM 1553 C CA . ARG A 1 194 ? 58.147 2.963 -3.489 1.00 81.25 194 ARG A CA 1
ATOM 1554 C C . ARG A 1 194 ? 57.752 1.580 -4.001 1.00 81.25 194 ARG A C 1
ATOM 1556 O O . ARG A 1 194 ? 56.761 1.028 -3.534 1.00 81.25 194 ARG A O 1
ATOM 1563 N N . GLU A 1 195 ? 58.495 1.028 -4.954 1.00 83.00 195 GLU A N 1
ATOM 1564 C CA . GLU A 1 195 ? 58.220 -0.303 -5.500 1.00 83.00 195 GLU A CA 1
ATOM 1565 C C . GLU A 1 195 ? 58.418 -1.390 -4.435 1.00 83.00 195 GLU A C 1
ATOM 1567 O O . GLU A 1 195 ? 57.599 -2.303 -4.324 1.00 83.00 195 GLU A O 1
ATOM 1572 N N . ARG A 1 196 ? 59.418 -1.220 -3.558 1.00 86.56 196 ARG A N 1
ATOM 1573 C CA . ARG A 1 196 ? 59.617 -2.061 -2.374 1.00 86.56 196 ARG A CA 1
ATOM 1574 C C . ARG A 1 196 ? 58.440 -1.969 -1.397 1.00 86.56 196 ARG A C 1
ATOM 1576 O O . ARG A 1 196 ? 57.905 -3.007 -1.024 1.00 86.56 196 ARG A O 1
ATOM 1583 N N . VAL A 1 197 ? 57.997 -0.763 -1.032 1.00 83.00 197 VAL A N 1
ATOM 1584 C CA . VAL A 1 197 ? 56.863 -0.558 -0.108 1.00 83.00 197 VAL A CA 1
ATOM 1585 C C . VAL A 1 197 ? 55.560 -1.124 -0.683 1.00 83.00 197 VAL A C 1
ATOM 1587 O O . VAL A 1 197 ? 54.772 -1.729 0.041 1.00 83.00 197 VAL A O 1
ATOM 1590 N N . VAL A 1 198 ? 55.335 -0.983 -1.992 1.00 84.38 198 VAL A N 1
ATOM 1591 C CA . VAL A 1 198 ? 54.154 -1.547 -2.663 1.00 84.38 198 VAL A CA 1
ATOM 1592 C C . VAL A 1 198 ? 54.208 -3.077 -2.681 1.00 84.38 198 VAL A C 1
ATOM 1594 O O . VAL A 1 198 ? 53.206 -3.714 -2.359 1.00 84.38 198 VAL A O 1
ATOM 1597 N N . MET A 1 199 ? 55.359 -3.688 -2.985 1.00 79.06 199 MET A N 1
ATOM 1598 C CA . MET A 1 199 ? 55.498 -5.148 -2.905 1.00 79.06 199 MET A CA 1
ATOM 1599 C C . MET A 1 199 ? 55.368 -5.676 -1.469 1.00 79.06 199 MET A C 1
ATOM 1601 O O . MET A 1 199 ? 54.795 -6.746 -1.267 1.00 79.06 199 MET A O 1
ATOM 1605 N N . GLU A 1 200 ? 55.853 -4.939 -0.469 1.00 78.31 200 GLU A N 1
ATOM 1606 C CA . GLU A 1 200 ? 55.744 -5.308 0.948 1.00 78.31 200 GLU A CA 1
ATOM 1607 C C . GLU A 1 200 ? 54.295 -5.221 1.455 1.00 78.31 200 GLU A C 1
ATOM 1609 O O . GLU A 1 200 ? 53.832 -6.116 2.162 1.00 78.31 200 GLU A O 1
ATOM 1614 N N . ALA A 1 201 ? 53.530 -4.219 1.008 1.00 71.69 201 ALA A N 1
ATOM 1615 C CA . ALA A 1 201 ? 52.101 -4.113 1.304 1.00 71.69 201 ALA A CA 1
ATOM 1616 C C . ALA A 1 201 ? 51.281 -5.245 0.654 1.00 71.69 201 ALA A C 1
ATOM 1618 O O . ALA A 1 201 ? 50.396 -5.813 1.291 1.00 71.69 201 ALA A O 1
ATOM 1619 N N . VAL A 1 202 ? 51.600 -5.626 -0.588 1.00 71.88 202 VAL A N 1
ATOM 1620 C CA . VAL A 1 202 ? 50.935 -6.752 -1.274 1.00 71.88 202 VAL A CA 1
ATOM 1621 C C . VAL A 1 202 ? 51.285 -8.095 -0.618 1.00 71.88 202 VAL A C 1
ATOM 1623 O O . VAL A 1 202 ? 50.421 -8.969 -0.499 1.00 71.88 202 VAL A O 1
ATOM 1626 N N . ARG A 1 203 ? 52.522 -8.252 -0.126 1.00 68.69 203 ARG A N 1
ATOM 1627 C CA . ARG A 1 203 ? 52.952 -9.442 0.623 1.00 68.69 203 ARG A CA 1
ATOM 1628 C C . ARG A 1 203 ? 52.251 -9.541 1.985 1.00 68.69 203 ARG A C 1
ATOM 1630 O O . ARG A 1 203 ? 51.725 -10.604 2.299 1.00 68.69 203 ARG A O 1
ATOM 1637 N N . SER A 1 204 ? 52.123 -8.434 2.722 1.00 60.06 204 SER A N 1
ATOM 1638 C CA . SER A 1 204 ? 51.397 -8.391 4.006 1.00 60.06 204 SER A CA 1
ATOM 1639 C C . SER A 1 204 ? 49.900 -8.716 3.880 1.00 60.06 204 SER A C 1
ATOM 1641 O O . SER A 1 204 ? 49.314 -9.286 4.798 1.00 60.06 204 SER A O 1
ATOM 1643 N N . CYS A 1 205 ? 49.270 -8.435 2.734 1.00 52.31 205 CYS A N 1
ATOM 1644 C CA . CYS A 1 205 ? 47.871 -8.813 2.489 1.00 52.31 205 CYS A CA 1
ATOM 1645 C C . CYS A 1 205 ? 47.681 -10.300 2.132 1.00 52.31 205 CYS A C 1
ATOM 1647 O O . CYS A 1 205 ? 46.559 -10.799 2.208 1.00 52.31 205 CYS A O 1
ATOM 1649 N N . SER A 1 206 ? 48.749 -11.019 1.769 1.00 50.38 206 SER A N 1
ATOM 1650 C CA . SER A 1 206 ? 48.666 -12.417 1.316 1.00 50.38 206 SER A CA 1
ATOM 1651 C C . SER A 1 206 ? 48.928 -13.449 2.423 1.00 50.38 206 SER A C 1
ATOM 1653 O O . SER A 1 206 ? 48.601 -14.618 2.248 1.00 50.38 206 SER A O 1
ATOM 1655 N N . GLU A 1 207 ? 49.445 -13.042 3.588 1.00 47.44 207 GLU A N 1
ATOM 1656 C CA . GLU A 1 207 ? 49.748 -13.953 4.711 1.00 47.44 207 GLU A CA 1
ATOM 1657 C C . GLU A 1 207 ? 48.648 -14.017 5.791 1.00 47.44 207 GLU A C 1
ATOM 1659 O O . GLU A 1 207 ? 48.757 -14.780 6.746 1.00 47.44 207 GLU A O 1
ATOM 1664 N N . SER A 1 208 ? 47.537 -13.286 5.631 1.00 46.34 208 SER A N 1
ATOM 1665 C CA . SER A 1 208 ? 46.434 -13.277 6.616 1.00 46.34 208 SER A CA 1
ATOM 1666 C C . SER A 1 208 ? 45.328 -14.314 6.358 1.00 46.34 208 SER A C 1
ATOM 1668 O O . SER A 1 208 ? 44.301 -14.294 7.032 1.00 46.34 208 SER A O 1
ATOM 1670 N N . SER A 1 209 ? 45.505 -15.230 5.400 1.00 47.31 209 SER A N 1
ATOM 1671 C CA . SER A 1 209 ? 44.488 -16.235 5.041 1.00 47.31 209 SER A CA 1
ATOM 1672 C C . SER A 1 209 ? 44.985 -17.672 5.218 1.00 47.31 209 SER A C 1
ATOM 1674 O O . SER A 1 209 ? 44.887 -18.481 4.303 1.00 47.31 209 SER A O 1
ATOM 1676 N N . ALA A 1 210 ? 45.517 -18.012 6.396 1.00 47.41 210 ALA A N 1
ATOM 1677 C CA . ALA A 1 210 ? 45.662 -19.409 6.807 1.00 47.41 210 ALA A CA 1
ATOM 1678 C C . ALA A 1 210 ? 45.715 -19.565 8.340 1.00 47.41 210 ALA A C 1
ATOM 1680 O O . ALA A 1 210 ? 46.680 -19.188 8.992 1.00 47.41 210 ALA A O 1
ATOM 1681 N N . SER A 1 211 ? 44.688 -20.224 8.886 1.00 47.50 211 SER A N 1
ATOM 1682 C CA . SER A 1 211 ? 44.648 -20.870 10.208 1.00 47.50 211 SER A CA 1
ATOM 1683 C C . SER A 1 211 ? 44.633 -19.972 11.469 1.00 47.50 211 SER A C 1
ATOM 1685 O O . SER A 1 211 ? 45.651 -19.477 11.953 1.00 47.50 211 SER A O 1
ATOM 1687 N N . SER A 1 212 ? 43.467 -19.906 12.120 1.00 40.78 212 SER A N 1
ATOM 1688 C CA . SER A 1 212 ? 43.400 -20.026 13.583 1.00 40.78 212 SER A CA 1
ATOM 1689 C C . SER A 1 212 ? 41.995 -20.410 14.047 1.00 40.78 212 SER A C 1
ATOM 1691 O O . SER A 1 212 ? 41.121 -19.566 14.221 1.00 40.78 212 SER A O 1
ATOM 1693 N N . ASN A 1 213 ? 41.818 -21.706 14.313 1.00 51.66 213 ASN A N 1
ATOM 1694 C CA . ASN A 1 213 ? 41.023 -22.164 15.447 1.00 51.66 213 ASN A CA 1
ATOM 1695 C C . ASN A 1 213 ? 41.544 -21.452 16.710 1.00 51.66 213 ASN A C 1
ATOM 1697 O O . ASN A 1 213 ? 42.575 -21.834 17.258 1.00 51.66 213 ASN A O 1
ATOM 1701 N N . ARG A 1 214 ? 40.855 -20.405 17.157 1.00 47.09 214 ARG A N 1
ATOM 1702 C CA . ARG A 1 214 ? 40.965 -19.828 18.505 1.00 47.09 214 ARG A CA 1
ATOM 1703 C C . ARG A 1 214 ? 39.524 -19.585 18.938 1.00 47.09 214 ARG A C 1
ATOM 1705 O O . ARG A 1 214 ? 38.858 -18.721 18.387 1.00 47.09 214 ARG A O 1
ATOM 1712 N N . HIS A 1 215 ? 38.919 -20.477 19.720 1.00 53.00 215 HIS A N 1
ATOM 1713 C CA . HIS A 1 215 ? 39.105 -20.525 21.175 1.00 53.00 215 HIS A CA 1
ATOM 1714 C C . HIS A 1 215 ? 39.117 -19.103 21.752 1.00 53.00 215 HIS A C 1
ATOM 1716 O O . HIS A 1 215 ? 40.146 -18.551 22.135 1.00 53.00 215 HIS A O 1
ATOM 1722 N N . TYR A 1 216 ? 37.936 -18.494 21.652 1.00 37.50 216 TYR A N 1
ATOM 1723 C CA . TYR A 1 216 ? 37.539 -17.276 22.344 1.00 37.50 216 TYR A CA 1
ATOM 1724 C C . TYR A 1 216 ? 37.347 -17.620 23.842 1.00 37.50 216 TYR A C 1
ATOM 1726 O O . TYR A 1 216 ? 37.120 -18.787 24.163 1.00 37.50 216 TYR A O 1
ATOM 1734 N N . PRO A 1 217 ? 37.553 -16.652 24.746 1.00 55.97 217 PRO A N 1
ATOM 1735 C CA . PRO A 1 217 ? 38.258 -16.798 26.015 1.00 55.97 217 PRO A CA 1
ATOM 1736 C C . PRO A 1 217 ? 37.540 -17.677 27.051 1.00 55.97 217 PRO A C 1
ATOM 1738 O O . PRO A 1 217 ? 36.312 -17.762 27.040 1.00 55.97 217 PRO A O 1
ATOM 1741 N N . PRO A 1 218 ? 38.306 -18.292 27.973 1.00 52.41 218 PRO A N 1
ATOM 1742 C CA . PRO A 1 218 ? 37.756 -19.099 29.048 1.00 52.41 218 PRO A CA 1
ATOM 1743 C C . PRO A 1 218 ? 37.109 -18.202 30.109 1.00 52.41 218 PRO A C 1
ATOM 1745 O O . PRO A 1 218 ? 37.635 -17.140 30.441 1.00 52.41 218 PRO A O 1
ATOM 1748 N N . ASP A 1 219 ? 35.969 -18.663 30.616 1.00 47.41 219 ASP A N 1
ATOM 1749 C CA . ASP A 1 219 ? 35.424 -18.414 31.951 1.00 47.41 219 ASP A CA 1
ATOM 1750 C C . ASP A 1 219 ? 35.705 -17.040 32.577 1.00 47.41 219 ASP A C 1
ATOM 1752 O O . ASP A 1 219 ? 36.645 -16.840 33.346 1.00 47.41 219 ASP A O 1
ATOM 1756 N N . THR A 1 220 ? 34.785 -16.104 32.343 1.00 46.44 220 THR A N 1
ATOM 1757 C CA . THR A 1 220 ? 34.500 -15.051 33.324 1.00 46.44 220 THR A CA 1
ATOM 1758 C C . THR A 1 220 ? 33.257 -15.458 34.107 1.00 46.44 220 THR A C 1
ATOM 1760 O O . THR A 1 220 ? 32.151 -15.535 33.581 1.00 46.44 220 THR A O 1
ATOM 1763 N N . HIS A 1 221 ? 33.493 -15.795 35.370 1.00 51.19 221 HIS A N 1
ATOM 1764 C CA . HIS A 1 221 ? 32.527 -16.247 36.364 1.00 51.19 221 HIS A CA 1
ATOM 1765 C C . HIS A 1 221 ? 31.274 -15.353 36.461 1.00 51.19 221 HIS A C 1
ATOM 1767 O O . HIS A 1 221 ? 31.407 -14.127 36.465 1.00 51.19 221 HIS A O 1
ATOM 1773 N N . PRO A 1 222 ? 30.069 -15.924 36.652 1.00 49.91 222 PRO A N 1
ATOM 1774 C CA . PRO A 1 222 ? 28.908 -15.145 37.058 1.00 49.91 222 PRO A CA 1
ATOM 1775 C C . PRO A 1 222 ? 29.075 -14.705 38.519 1.00 49.91 222 PRO A C 1
ATOM 1777 O O . PRO A 1 222 ? 29.145 -15.530 39.432 1.00 49.91 222 PRO A O 1
ATOM 1780 N N . LEU A 1 223 ? 29.131 -13.392 38.752 1.00 48.38 223 LEU A N 1
ATOM 1781 C CA . LEU A 1 223 ? 28.957 -12.832 40.089 1.00 48.38 223 LEU A CA 1
ATOM 1782 C C . LEU A 1 223 ? 27.507 -13.054 40.528 1.00 48.38 223 LEU A C 1
ATOM 1784 O O . LEU A 1 223 ? 26.585 -12.381 40.072 1.00 48.38 223 LEU A O 1
ATOM 1788 N N . LEU A 1 224 ? 27.333 -14.010 41.436 1.00 46.88 224 LEU A N 1
ATOM 1789 C CA . LEU A 1 224 ? 26.164 -14.140 42.293 1.00 46.88 224 LEU A CA 1
ATOM 1790 C C . LEU A 1 224 ? 26.054 -12.889 43.175 1.00 46.88 224 LEU A C 1
ATOM 1792 O O . LEU A 1 224 ? 26.820 -12.726 44.125 1.00 46.88 224 LEU A O 1
ATOM 1796 N N . LEU A 1 225 ? 25.078 -12.030 42.891 1.00 44.78 225 LEU A N 1
ATOM 1797 C CA . LEU A 1 225 ? 24.549 -11.083 43.867 1.00 44.78 225 LEU A CA 1
ATOM 1798 C C . LEU A 1 225 ? 23.194 -11.602 44.348 1.00 44.78 225 LEU A C 1
ATOM 1800 O O . LEU A 1 225 ? 22.244 -11.759 43.585 1.00 44.78 225 LEU A O 1
ATOM 1804 N N . ALA A 1 226 ? 23.179 -11.933 45.635 1.00 43.44 226 ALA A N 1
ATOM 1805 C CA . ALA A 1 226 ? 22.046 -12.407 46.409 1.00 43.44 226 ALA A CA 1
ATOM 1806 C C . ALA A 1 226 ? 20.899 -11.371 46.481 1.00 43.44 226 ALA A C 1
ATOM 1808 O O . ALA A 1 226 ? 21.135 -10.172 46.309 1.00 43.44 226 ALA A O 1
ATOM 1809 N N . PRO A 1 227 ? 19.665 -11.807 46.797 1.00 44.88 227 PRO A N 1
ATOM 1810 C CA . PRO A 1 227 ? 18.503 -10.934 46.873 1.00 44.88 227 PRO A CA 1
ATOM 1811 C C . PRO A 1 227 ? 18.487 -10.163 48.199 1.00 44.88 227 PRO A C 1
ATOM 1813 O O . PRO A 1 227 ? 18.354 -10.747 49.277 1.00 44.88 227 PRO A O 1
ATOM 1816 N N . ALA A 1 228 ? 18.567 -8.835 48.130 1.00 40.06 228 ALA A N 1
ATOM 1817 C CA . ALA A 1 228 ? 18.234 -7.983 49.262 1.00 40.06 228 ALA A CA 1
ATOM 1818 C C . ALA A 1 228 ? 16.708 -7.847 49.354 1.00 40.06 228 ALA A C 1
ATOM 1820 O O . ALA A 1 228 ? 16.079 -7.071 48.638 1.00 40.06 228 ALA A O 1
ATOM 1821 N N . ARG A 1 229 ? 16.114 -8.621 50.266 1.00 44.16 229 ARG A N 1
ATOM 1822 C CA . ARG A 1 229 ? 14.821 -8.303 50.875 1.00 44.16 229 ARG A CA 1
ATOM 1823 C C . ARG A 1 229 ? 14.943 -6.960 51.599 1.00 44.16 229 ARG A C 1
ATOM 1825 O O . ARG A 1 229 ? 15.751 -6.844 52.516 1.00 44.16 229 ARG A O 1
ATOM 1832 N N . ALA A 1 230 ? 14.088 -6.004 51.263 1.00 39.09 230 ALA A N 1
ATOM 1833 C CA . ALA A 1 230 ? 13.736 -4.907 52.153 1.00 39.09 230 ALA A CA 1
ATOM 1834 C C . ALA A 1 230 ? 12.226 -4.687 52.063 1.00 39.09 230 ALA A C 1
ATOM 1836 O O . ALA A 1 230 ? 11.700 -4.162 51.088 1.00 39.09 230 ALA A O 1
ATOM 1837 N N . SER A 1 231 ? 11.549 -5.186 53.093 1.00 42.28 231 SER A N 1
ATOM 1838 C CA . SER A 1 231 ? 10.175 -4.855 53.429 1.00 42.28 231 SER A CA 1
ATOM 1839 C C . SER A 1 231 ? 10.149 -3.427 53.969 1.00 42.28 231 SER A C 1
ATOM 1841 O O . SER A 1 231 ? 10.865 -3.126 54.924 1.00 42.28 231 SER A O 1
ATOM 1843 N N . THR A 1 232 ? 9.313 -2.567 53.396 1.00 42.38 232 THR A N 1
ATOM 1844 C CA . THR A 1 232 ? 8.794 -1.391 54.098 1.00 42.38 232 THR A CA 1
ATOM 1845 C C . THR A 1 232 ? 7.294 -1.336 53.889 1.00 42.38 232 THR A C 1
ATOM 1847 O O . THR A 1 232 ? 6.801 -0.828 52.885 1.00 42.38 232 THR A O 1
ATOM 1850 N N . HIS A 1 233 ? 6.583 -1.880 54.876 1.00 39.25 233 HIS A N 1
ATOM 1851 C CA . HIS A 1 233 ? 5.213 -1.504 55.181 1.00 39.25 233 HIS A CA 1
ATOM 1852 C C . HIS A 1 233 ? 5.133 0.023 55.289 1.00 39.25 233 HIS A C 1
ATOM 1854 O O . HIS A 1 233 ? 5.841 0.625 56.095 1.00 39.25 233 HIS A O 1
ATOM 1860 N N . THR A 1 234 ? 4.262 0.641 54.500 1.00 41.56 234 THR A N 1
ATOM 1861 C CA . THR A 1 234 ? 3.716 1.962 54.817 1.00 41.56 234 THR A CA 1
ATOM 1862 C C . THR A 1 234 ? 2.222 1.786 55.005 1.00 41.56 234 THR A C 1
ATOM 1864 O O . THR A 1 234 ? 1.452 1.656 54.062 1.00 41.56 234 THR A O 1
ATOM 1867 N N . THR A 1 235 ? 1.852 1.690 56.276 1.00 44.19 235 THR A N 1
ATOM 1868 C CA . THR A 1 235 ? 0.507 1.882 56.796 1.00 44.19 235 THR A CA 1
ATOM 1869 C C . THR A 1 235 ? 0.084 3.312 56.466 1.00 44.19 235 THR A C 1
ATOM 1871 O O . THR A 1 235 ? 0.675 4.260 56.979 1.00 44.19 235 THR A O 1
ATOM 1874 N N . SER A 1 236 ? -0.921 3.471 55.610 1.00 45.19 236 SER A N 1
ATOM 1875 C CA . SER A 1 236 ? -1.719 4.693 55.544 1.00 45.19 236 SER A CA 1
ATOM 1876 C C . SER A 1 236 ? -3.172 4.276 55.678 1.00 45.19 236 SER A C 1
ATOM 1878 O O . SER A 1 236 ? -3.796 3.811 54.730 1.00 45.19 236 SER A O 1
ATOM 1880 N N . GLU A 1 237 ? -3.647 4.369 56.913 1.00 43.88 237 GLU A N 1
ATOM 1881 C CA . GLU A 1 237 ? -5.056 4.333 57.272 1.00 43.88 237 GLU A CA 1
ATOM 1882 C C . GLU A 1 237 ? -5.777 5.600 56.771 1.00 43.88 237 GLU A C 1
ATOM 1884 O O . GLU A 1 237 ? -5.146 6.639 56.567 1.00 43.88 237 GLU A O 1
ATOM 1889 N N . ALA A 1 238 ? -7.107 5.476 56.700 1.00 45.72 238 ALA A N 1
ATOM 1890 C CA . ALA A 1 238 ? -8.148 6.511 56.641 1.00 45.72 238 ALA A CA 1
ATOM 1891 C C . ALA A 1 238 ? -8.668 6.953 55.255 1.00 45.72 238 ALA A C 1
ATOM 1893 O O . ALA A 1 238 ? -8.178 7.915 54.672 1.00 45.72 238 ALA A O 1
ATOM 1894 N N . SER A 1 239 ? -9.722 6.259 54.797 1.00 43.62 239 SER A N 1
ATOM 1895 C CA . SER A 1 239 ? -11.097 6.763 54.533 1.00 43.62 239 SER A CA 1
ATOM 1896 C C . SER A 1 239 ? -11.732 5.871 53.451 1.00 43.62 239 SER A C 1
ATOM 1898 O O . SER A 1 239 ? -11.291 5.900 52.306 1.00 43.62 239 SER A O 1
ATOM 1900 N N . GLU A 1 240 ? -12.549 4.869 53.785 1.00 53.47 240 GLU A N 1
ATOM 1901 C CA . GLU A 1 240 ? -14.001 4.994 54.044 1.00 53.47 240 GLU A CA 1
ATOM 1902 C C . GLU A 1 240 ? -14.715 5.804 52.950 1.00 53.47 240 GLU A C 1
ATOM 1904 O O . GLU A 1 240 ? -14.734 7.028 53.008 1.00 53.47 240 GLU A O 1
ATOM 1909 N N . ASP A 1 241 ? -15.191 5.128 51.895 1.00 45.31 241 ASP A N 1
ATOM 1910 C CA . ASP A 1 241 ? -16.623 4.994 51.557 1.00 45.31 241 ASP A CA 1
ATOM 1911 C C . ASP A 1 241 ? -16.845 4.532 50.096 1.00 45.31 241 ASP A C 1
ATOM 1913 O O . ASP A 1 241 ? -16.000 4.729 49.226 1.00 45.31 241 ASP A O 1
ATOM 1917 N N . ASP A 1 242 ? -18.007 3.904 49.874 1.00 49.97 242 ASP A N 1
ATOM 1918 C CA . ASP A 1 242 ? -18.599 3.359 48.634 1.00 49.97 242 ASP A CA 1
ATOM 1919 C C . ASP A 1 242 ? -18.051 2.006 48.135 1.00 49.97 242 ASP A C 1
ATOM 1921 O O . ASP A 1 242 ? -17.054 1.911 47.429 1.00 49.97 242 ASP A O 1
ATOM 1925 N N . VAL A 1 243 ? -18.610 0.849 48.527 1.00 53.47 243 VAL A N 1
ATOM 1926 C CA . VAL A 1 243 ? -20.005 0.355 48.384 1.00 53.47 243 VAL A CA 1
ATOM 1927 C C . VAL A 1 243 ? -20.482 0.322 46.930 1.00 53.47 243 VAL A C 1
ATOM 1929 O O . VAL A 1 243 ? -21.357 1.077 46.540 1.00 53.47 243 VAL A O 1
ATOM 1932 N N . PHE A 1 244 ? -19.988 -0.645 46.155 1.00 44.09 244 PHE A N 1
ATOM 1933 C CA . PHE A 1 244 ? -20.813 -1.361 45.176 1.00 44.09 244 PHE A CA 1
ATOM 1934 C C . PHE A 1 244 ? -20.381 -2.828 45.129 1.00 44.09 244 PHE A C 1
ATOM 1936 O O . PHE A 1 244 ? -19.347 -3.183 44.570 1.00 44.09 244 PHE A O 1
ATOM 1943 N N . GLY A 1 245 ? -21.187 -3.676 45.768 1.00 43.22 245 GLY A N 1
ATOM 1944 C CA . GLY A 1 245 ? -21.097 -5.122 45.643 1.00 43.22 245 GLY A CA 1
ATOM 1945 C C . GLY A 1 245 ? -21.642 -5.563 44.289 1.00 43.22 245 GLY A C 1
ATOM 1946 O O . GLY A 1 245 ? -22.805 -5.311 43.974 1.00 43.22 245 GLY A O 1
ATOM 1947 N N . ILE A 1 246 ? -20.809 -6.246 43.513 1.00 41.69 246 ILE A N 1
ATOM 1948 C CA . ILE A 1 246 ? -21.253 -7.123 42.435 1.00 41.69 246 ILE A CA 1
ATOM 1949 C C . ILE A 1 246 ? -20.765 -8.514 42.812 1.00 41.69 246 ILE A C 1
ATOM 1951 O O . ILE A 1 246 ? -19.581 -8.729 43.055 1.00 41.69 246 ILE A O 1
ATOM 1955 N N . LEU A 1 247 ? -21.751 -9.392 42.951 1.00 47.78 247 LEU A N 1
ATOM 1956 C CA . LEU A 1 247 ? -21.650 -10.781 43.356 1.00 47.78 247 LEU A CA 1
ATOM 1957 C C . LEU A 1 247 ? -20.576 -11.531 42.567 1.00 47.78 247 LEU A C 1
ATOM 1959 O O . LEU A 1 247 ? -20.604 -11.575 41.338 1.00 47.78 247 LEU A O 1
ATOM 1963 N N . GLU A 1 248 ? -19.677 -12.143 43.333 1.00 45.91 248 GLU A N 1
ATOM 1964 C CA . GLU A 1 248 ? -18.924 -13.331 42.961 1.00 45.91 248 GLU A CA 1
ATOM 1965 C C . GLU A 1 248 ? -19.907 -14.427 42.538 1.00 45.91 248 GLU A C 1
ATOM 1967 O O . GLU A 1 248 ? -20.817 -14.785 43.290 1.00 45.91 248 GLU A O 1
ATOM 1972 N N . GLU A 1 249 ? -19.713 -14.969 41.339 1.00 56.44 249 GLU A N 1
ATOM 1973 C CA . GLU A 1 249 ? -20.256 -16.270 40.975 1.00 56.44 249 GLU A CA 1
ATOM 1974 C C . GLU A 1 249 ? -19.081 -17.163 40.578 1.00 56.44 249 GLU A C 1
ATOM 1976 O O . GLU A 1 249 ? -18.459 -17.016 39.524 1.00 56.44 249 GLU A O 1
ATOM 1981 N N . ASP A 1 250 ? -18.746 -18.041 41.520 1.00 42.22 250 ASP A N 1
ATOM 1982 C CA . ASP A 1 250 ? -17.776 -19.114 41.403 1.00 42.22 250 ASP A CA 1
ATOM 1983 C C . ASP A 1 250 ? -18.180 -20.095 40.295 1.00 42.22 250 ASP A C 1
ATOM 1985 O O . ASP A 1 250 ? -19.194 -20.789 40.387 1.00 42.22 250 ASP A O 1
ATOM 1989 N N . ALA A 1 251 ? -17.323 -20.238 39.287 1.00 45.50 251 ALA A N 1
ATOM 1990 C CA . ALA A 1 251 ? -17.297 -21.413 38.428 1.00 45.50 251 ALA A CA 1
ATOM 1991 C C . ALA A 1 251 ? -15.844 -21.840 38.212 1.00 45.50 251 ALA A C 1
ATOM 1993 O O . ALA A 1 251 ? -15.177 -21.460 37.250 1.00 45.50 251 ALA A O 1
ATOM 1994 N N . ALA A 1 252 ? -15.359 -22.644 39.156 1.00 45.47 252 ALA A N 1
ATOM 1995 C CA . ALA A 1 252 ? -14.150 -23.432 39.011 1.00 45.47 252 ALA A CA 1
ATOM 1996 C C . ALA A 1 252 ? -14.318 -24.422 37.846 1.00 45.47 252 ALA A C 1
ATOM 1998 O O . ALA A 1 252 ? -15.069 -25.393 37.940 1.00 45.47 252 ALA A O 1
ATOM 1999 N N . VAL A 1 253 ? -13.598 -24.177 36.753 1.00 53.56 253 VAL A N 1
ATOM 2000 C CA . VAL A 1 253 ? -13.310 -25.179 35.725 1.00 53.56 253 VAL A CA 1
ATOM 2001 C C . VAL A 1 253 ? -11.800 -25.371 35.722 1.00 53.56 253 VAL A C 1
ATOM 2003 O O . VAL A 1 253 ? -11.059 -24.644 35.064 1.00 53.56 253 VAL A O 1
ATOM 2006 N N . GLU A 1 254 ? -11.346 -26.340 36.514 1.00 42.72 254 GLU A N 1
ATOM 2007 C CA . GLU A 1 254 ? -10.025 -26.937 36.355 1.00 42.72 254 GLU A CA 1
ATOM 2008 C C . GLU A 1 254 ? -10.020 -27.705 35.032 1.00 42.72 254 GLU A C 1
ATOM 2010 O O . GLU A 1 254 ? -10.655 -28.752 34.895 1.00 42.72 254 GLU A O 1
ATOM 2015 N N . GLN A 1 255 ? -9.342 -27.150 34.030 1.00 42.00 255 GLN A N 1
ATOM 2016 C CA . GLN A 1 255 ? -9.036 -27.855 32.797 1.00 42.00 255 GLN A CA 1
ATOM 2017 C C . GLN A 1 255 ? -7.530 -28.108 32.769 1.00 42.00 255 GLN A C 1
ATOM 2019 O O . GLN A 1 255 ? -6.744 -27.263 32.346 1.00 42.00 255 GLN A O 1
ATOM 2024 N N . ASP A 1 256 ? -7.150 -29.286 33.263 1.00 37.62 256 ASP A N 1
ATOM 2025 C CA . ASP A 1 256 ? -5.852 -29.906 33.022 1.00 37.62 256 ASP A CA 1
ATOM 2026 C C . ASP A 1 256 ? -5.653 -30.057 31.508 1.00 37.62 256 ASP A C 1
ATOM 2028 O O . ASP A 1 256 ? -6.148 -30.991 30.873 1.00 37.62 256 ASP A O 1
ATOM 2032 N N . THR A 1 257 ? -4.944 -29.111 30.896 1.00 43.25 257 THR A N 1
ATOM 2033 C CA . THR A 1 257 ? -4.391 -29.299 29.556 1.00 43.25 257 THR A CA 1
ATOM 2034 C C . THR A 1 257 ? -3.003 -29.902 29.685 1.00 43.25 257 THR A C 1
ATOM 2036 O O . THR A 1 257 ? -2.015 -29.201 29.912 1.00 43.25 257 THR A O 1
ATOM 2039 N N . ASP A 1 258 ? -2.966 -31.223 29.526 1.00 41.84 258 ASP A N 1
ATOM 2040 C CA . ASP A 1 258 ? -1.773 -32.024 29.297 1.00 41.84 258 ASP A CA 1
ATOM 2041 C C . ASP A 1 258 ? -0.872 -31.384 28.231 1.00 41.84 258 ASP A C 1
ATOM 2043 O O . ASP A 1 258 ? -1.229 -31.221 27.059 1.00 41.84 258 ASP A O 1
ATOM 2047 N N . ILE A 1 259 ? 0.341 -31.043 28.654 1.00 43.41 259 ILE A N 1
ATOM 2048 C CA . ILE A 1 259 ? 1.407 -30.528 27.805 1.00 43.41 259 ILE A CA 1
ATOM 2049 C C . ILE A 1 259 ? 1.970 -31.722 27.026 1.00 43.41 259 ILE A C 1
ATOM 2051 O O . ILE A 1 259 ? 2.844 -32.452 27.494 1.00 43.41 259 ILE A O 1
ATOM 2055 N N . SER A 1 260 ? 1.428 -31.935 25.829 1.00 38.19 260 SER A N 1
ATOM 2056 C CA . SER A 1 260 ? 1.906 -32.929 24.868 1.00 38.19 260 SER A CA 1
ATOM 2057 C C . SER A 1 260 ? 3.369 -32.648 24.476 1.00 38.19 260 SER A C 1
ATOM 2059 O O . SER A 1 260 ? 3.679 -31.541 24.018 1.00 38.19 260 SER A O 1
ATOM 2061 N N . PRO A 1 261 ? 4.297 -33.613 24.620 1.00 48.00 261 PRO A N 1
ATOM 2062 C CA . PRO A 1 261 ? 5.665 -33.452 24.156 1.00 48.00 261 PRO A CA 1
ATOM 2063 C C . PRO A 1 261 ? 5.683 -33.492 22.625 1.00 48.00 261 PRO A C 1
ATOM 2065 O O . PRO A 1 261 ? 5.561 -34.550 22.007 1.00 48.00 261 PRO A O 1
ATOM 2068 N N . HIS A 1 262 ? 5.862 -32.327 22.004 1.00 41.25 262 HIS A N 1
ATOM 2069 C CA . HIS A 1 262 ? 6.142 -32.221 20.577 1.00 41.25 262 HIS A CA 1
ATOM 2070 C C . HIS A 1 262 ? 7.446 -32.968 20.260 1.00 41.25 262 HIS A C 1
ATOM 2072 O O . HIS A 1 262 ? 8.554 -32.507 20.537 1.00 41.25 262 HIS A O 1
ATOM 2078 N N . VAL A 1 263 ? 7.300 -34.158 19.685 1.00 42.28 263 VAL A N 1
ATOM 2079 C CA . VAL A 1 263 ? 8.396 -34.955 19.142 1.00 42.28 263 VAL A CA 1
ATOM 2080 C C . VAL A 1 263 ? 8.918 -34.243 17.894 1.00 42.28 263 VAL A C 1
ATOM 2082 O O . VAL A 1 263 ? 8.227 -34.141 16.881 1.00 42.28 263 VAL A O 1
ATOM 2085 N N . SER A 1 264 ? 10.149 -33.740 17.976 1.00 50.41 264 SER A N 1
ATOM 2086 C CA . SER A 1 264 ? 10.912 -33.196 16.852 1.00 50.41 264 SER A CA 1
ATOM 2087 C C . SER A 1 264 ? 11.049 -34.222 15.721 1.00 50.41 264 SER A C 1
ATOM 2089 O O . SER A 1 264 ? 11.906 -35.102 15.763 1.00 50.41 264 SER A O 1
ATOM 2091 N N . MET A 1 265 ? 10.241 -34.073 14.672 1.00 50.12 265 MET A N 1
ATOM 2092 C CA . MET A 1 265 ? 10.310 -34.839 13.418 1.00 50.12 265 MET A CA 1
ATOM 2093 C C . MET A 1 265 ? 11.174 -34.130 12.359 1.00 50.12 265 MET A C 1
ATOM 2095 O O . MET A 1 265 ? 10.794 -34.010 11.200 1.00 50.12 265 MET A O 1
ATOM 2099 N N . SER A 1 266 ? 12.360 -33.649 12.742 1.00 43.19 266 SER A N 1
ATOM 2100 C CA . SER A 1 266 ? 13.350 -33.093 11.803 1.00 43.19 266 SER A CA 1
ATOM 2101 C C . SER A 1 266 ? 14.605 -33.964 11.777 1.00 43.19 266 SER A C 1
ATOM 2103 O O . SER A 1 266 ? 15.697 -33.519 12.124 1.00 43.19 266 SER A O 1
ATOM 2105 N N . SER A 1 267 ? 14.455 -35.237 11.409 1.00 49.72 267 SER A N 1
ATOM 2106 C CA . SER A 1 267 ? 15.599 -36.114 11.142 1.00 49.72 267 SER A CA 1
ATOM 2107 C C . SER A 1 267 ? 15.189 -37.271 10.227 1.00 49.72 267 SER A C 1
ATOM 2109 O O . SER A 1 267 ? 15.016 -38.404 10.667 1.00 49.72 267 SER A O 1
ATOM 2111 N N . THR A 1 268 ? 14.919 -36.979 8.949 1.00 51.31 268 THR A N 1
ATOM 2112 C CA . THR A 1 268 ? 14.687 -38.021 7.919 1.00 51.31 268 THR A CA 1
ATOM 2113 C C . THR A 1 268 ? 14.899 -37.542 6.472 1.00 51.31 268 THR A C 1
ATOM 2115 O O . THR A 1 268 ? 14.341 -38.116 5.545 1.00 51.31 268 THR A O 1
ATOM 2118 N N . LEU A 1 269 ? 15.733 -36.519 6.233 1.00 50.25 269 LEU A N 1
ATOM 2119 C CA . LEU A 1 269 ? 16.094 -36.062 4.872 1.00 50.25 269 LEU A CA 1
ATOM 2120 C C . LEU A 1 269 ? 17.551 -36.355 4.481 1.00 50.25 269 LEU A C 1
ATOM 2122 O O . LEU A 1 269 ? 18.156 -35.629 3.698 1.00 50.25 269 LEU A O 1
ATOM 2126 N N . ALA A 1 270 ? 18.121 -37.444 4.987 1.00 54.34 270 ALA A N 1
ATOM 2127 C CA . ALA A 1 270 ? 19.384 -37.964 4.481 1.00 54.34 270 ALA A CA 1
ATOM 2128 C C . ALA A 1 270 ? 19.199 -39.442 4.152 1.00 54.34 270 ALA A C 1
ATOM 2130 O O . ALA A 1 270 ? 19.350 -40.268 5.035 1.00 54.34 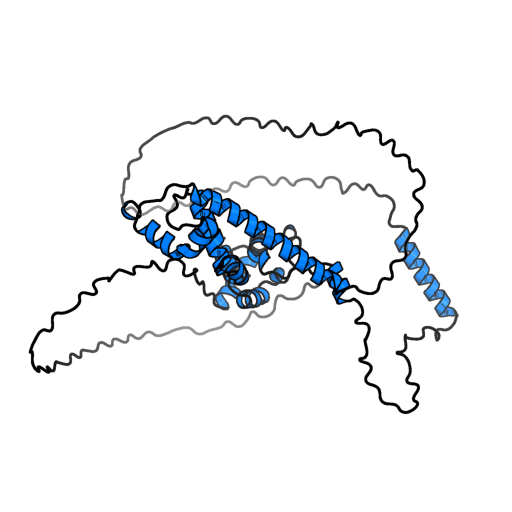270 ALA A O 1
ATOM 2131 N N . VAL A 1 271 ? 18.773 -39.734 2.920 1.00 54.62 271 VAL A N 1
ATOM 2132 C CA . VAL A 1 271 ? 19.213 -40.829 2.026 1.00 54.62 271 VAL A CA 1
ATOM 2133 C C . VAL A 1 271 ? 18.277 -40.770 0.811 1.00 54.62 271 VAL A C 1
ATOM 2135 O O . VAL A 1 271 ? 17.325 -41.533 0.689 1.00 54.62 271 VAL A O 1
ATOM 2138 N N . PHE A 1 272 ? 18.528 -39.822 -0.092 1.00 58.00 272 PHE A N 1
ATOM 2139 C CA . PHE A 1 272 ? 18.099 -39.976 -1.481 1.00 58.00 272 PHE A CA 1
ATOM 2140 C C . PHE A 1 272 ? 19.308 -40.504 -2.259 1.00 58.00 272 PHE A C 1
ATOM 2142 O O . PHE A 1 272 ? 20.362 -39.862 -2.228 1.00 58.00 272 PHE A O 1
ATOM 2149 N N . PRO A 1 273 ? 19.215 -41.680 -2.902 1.00 65.38 273 PRO A N 1
ATOM 2150 C CA . PRO A 1 273 ? 20.303 -42.202 -3.712 1.00 65.38 273 PRO A CA 1
ATOM 2151 C C . PRO A 1 273 ? 20.549 -41.250 -4.884 1.00 65.38 273 PRO A C 1
ATOM 2153 O O . PRO A 1 273 ? 19.662 -41.007 -5.700 1.00 65.38 273 PRO A O 1
ATOM 2156 N N . ILE A 1 274 ? 21.760 -40.698 -4.946 1.00 55.88 274 ILE A N 1
ATOM 2157 C CA . ILE A 1 274 ? 22.241 -39.930 -6.093 1.00 55.88 274 ILE A CA 1
ATOM 2158 C C . ILE A 1 274 ? 22.281 -40.908 -7.277 1.00 55.88 274 ILE A C 1
ATOM 2160 O O . ILE A 1 274 ? 23.016 -41.898 -7.197 1.00 55.88 274 ILE A O 1
ATOM 2164 N N . PRO A 1 275 ? 21.493 -40.701 -8.347 1.00 65.56 275 PRO A N 1
ATOM 2165 C CA . PRO A 1 275 ? 21.554 -41.577 -9.505 1.00 65.56 275 PRO A CA 1
ATOM 2166 C C . PRO A 1 275 ? 22.958 -41.502 -10.129 1.00 65.56 275 PRO A C 1
ATOM 2168 O O . PRO A 1 275 ? 23.526 -40.408 -10.216 1.00 65.56 275 PRO A O 1
ATOM 2171 N N . PRO A 1 276 ? 23.542 -42.635 -10.559 1.00 71.62 276 PRO A N 1
ATOM 2172 C CA . PRO A 1 276 ? 24.812 -42.630 -11.268 1.00 71.62 276 PRO A CA 1
ATOM 2173 C C . PRO A 1 276 ? 24.645 -41.844 -12.572 1.00 71.62 276 PRO A C 1
ATOM 2175 O O . PRO A 1 276 ? 23.890 -42.232 -13.461 1.00 71.62 276 PRO A O 1
ATOM 2178 N N . MET A 1 277 ? 25.325 -40.702 -12.667 1.00 50.78 277 MET A N 1
ATOM 2179 C CA . MET A 1 277 ? 25.440 -39.963 -13.917 1.00 50.78 277 MET A CA 1
ATOM 2180 C C . MET A 1 277 ? 26.476 -40.646 -14.808 1.00 50.78 277 MET A C 1
ATOM 2182 O O . MET A 1 277 ? 27.644 -40.261 -14.817 1.00 50.78 277 MET A O 1
ATOM 2186 N N . ASP A 1 278 ? 26.034 -41.615 -15.603 1.00 64.06 278 ASP A N 1
ATOM 2187 C CA . ASP A 1 278 ? 26.715 -41.964 -16.848 1.00 64.06 278 ASP A CA 1
ATOM 2188 C C . ASP A 1 278 ? 26.402 -40.866 -17.869 1.00 64.06 278 ASP A C 1
ATOM 2190 O O . ASP A 1 278 ? 25.516 -40.995 -18.713 1.00 64.06 278 ASP A O 1
ATOM 2194 N N . ASN A 1 279 ? 27.085 -39.727 -17.738 1.00 50.34 279 ASN A N 1
ATOM 2195 C CA . ASN A 1 279 ? 27.036 -38.667 -18.733 1.00 50.34 279 ASN A CA 1
ATOM 2196 C C . ASN A 1 279 ? 28.208 -38.886 -19.702 1.00 50.34 279 ASN A C 1
ATOM 2198 O O . ASN A 1 279 ? 29.347 -38.562 -19.346 1.00 50.34 279 ASN A O 1
ATOM 2202 N N . PRO A 1 280 ? 27.992 -39.469 -20.898 1.00 63.91 280 PRO A N 1
ATOM 2203 C CA . PRO A 1 280 ? 29.041 -39.551 -21.895 1.00 63.91 280 PRO A CA 1
ATOM 2204 C C . PRO A 1 280 ? 29.341 -38.128 -22.363 1.00 63.91 280 PRO A C 1
ATOM 2206 O O . PRO A 1 280 ? 28.592 -37.535 -23.138 1.00 63.91 280 PRO A O 1
ATOM 2209 N N . VAL A 1 281 ? 30.458 -37.576 -21.888 1.00 52.06 281 VAL A N 1
ATOM 2210 C CA . VAL A 1 281 ? 31.071 -36.355 -22.422 1.00 52.06 281 VAL A CA 1
ATOM 2211 C C . VAL A 1 281 ? 31.642 -36.688 -23.806 1.00 52.06 281 VAL A C 1
ATOM 2213 O O . VAL A 1 281 ? 32.847 -36.771 -24.013 1.00 52.06 281 VAL A O 1
ATOM 2216 N N . GLY A 1 282 ? 30.749 -36.968 -24.753 1.00 50.00 282 GLY A N 1
ATOM 2217 C CA . GLY A 1 282 ? 31.051 -37.057 -26.168 1.00 50.00 282 GLY A CA 1
ATOM 2218 C C . GLY A 1 282 ? 31.114 -35.645 -26.726 1.00 50.00 282 GLY A C 1
ATOM 2219 O O . GLY A 1 282 ? 30.078 -35.031 -26.954 1.00 50.00 282 GLY A O 1
ATOM 2220 N N . GLU A 1 283 ? 32.337 -35.135 -26.852 1.00 55.84 283 GLU A N 1
ATOM 2221 C CA . GLU A 1 283 ? 32.804 -34.119 -27.805 1.00 55.84 283 GLU A CA 1
ATOM 2222 C C . GLU A 1 283 ? 31.709 -33.299 -28.515 1.00 55.84 283 GLU A C 1
ATOM 2224 O O . GLU A 1 283 ? 31.491 -33.406 -29.723 1.00 55.84 283 GLU A O 1
ATOM 2229 N N . LEU A 1 284 ? 31.037 -32.413 -27.778 1.00 47.78 284 LEU A N 1
ATOM 2230 C CA . LEU A 1 284 ? 30.280 -31.341 -28.410 1.00 47.78 284 LEU A CA 1
ATOM 2231 C C . LEU A 1 284 ? 31.281 -30.295 -28.900 1.00 47.78 284 LEU A C 1
ATOM 2233 O O . LEU A 1 284 ? 31.872 -29.552 -28.115 1.00 47.78 284 LEU A O 1
ATOM 2237 N N . LEU A 1 285 ? 31.474 -30.268 -30.220 1.00 48.66 285 LEU A N 1
ATOM 2238 C CA . LEU A 1 285 ? 32.167 -29.215 -30.955 1.00 48.66 285 LEU A CA 1
ATOM 2239 C C . LEU A 1 285 ? 31.660 -27.844 -30.491 1.00 48.66 285 LEU A C 1
ATOM 2241 O O . LEU A 1 285 ? 30.582 -27.391 -30.876 1.00 48.66 285 LEU A O 1
ATOM 2245 N N . MET A 1 286 ? 32.471 -27.172 -29.672 1.00 46.88 286 MET A N 1
ATOM 2246 C CA . MET A 1 286 ? 32.323 -25.761 -29.335 1.00 46.88 286 MET A CA 1
ATOM 2247 C C . MET A 1 286 ? 32.549 -24.912 -30.595 1.00 46.88 286 MET A C 1
ATOM 2249 O O . MET A 1 286 ? 33.601 -24.304 -30.792 1.00 46.88 286 MET A O 1
ATOM 2253 N N . LEU A 1 287 ? 31.537 -24.826 -31.454 1.00 46.34 287 LEU A N 1
ATOM 2254 C CA . LEU A 1 287 ? 31.392 -23.709 -32.377 1.00 46.34 287 LEU A CA 1
ATOM 2255 C C . LEU A 1 287 ? 30.860 -22.524 -31.570 1.00 46.34 287 LEU A C 1
ATOM 2257 O O . LEU A 1 287 ? 29.673 -22.201 -31.592 1.00 46.34 287 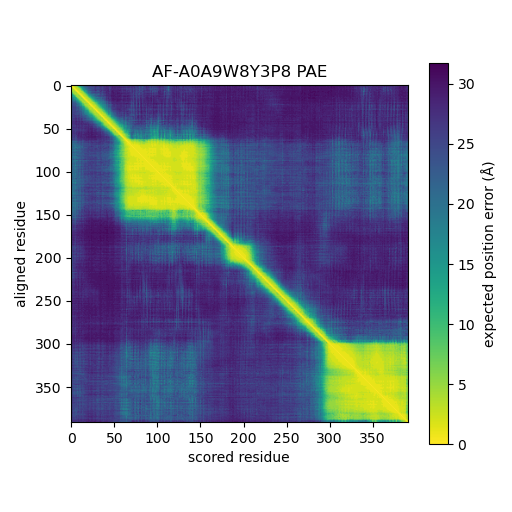LEU A O 1
ATOM 2261 N N . VAL A 1 288 ? 31.764 -21.889 -30.819 1.00 41.22 288 VAL A N 1
ATOM 2262 C CA . VAL A 1 288 ? 31.517 -20.593 -30.186 1.00 41.22 288 VAL A CA 1
ATOM 2263 C C . VAL A 1 288 ? 31.367 -19.574 -31.308 1.00 41.22 288 VAL A C 1
ATOM 2265 O O . VAL A 1 288 ? 32.325 -18.942 -31.754 1.00 41.22 288 VAL A O 1
ATOM 2268 N N . SER A 1 289 ? 30.137 -19.435 -31.794 1.00 49.09 289 SER A N 1
ATOM 2269 C CA . SER A 1 289 ? 29.737 -18.285 -32.584 1.00 49.09 289 SER A CA 1
ATOM 2270 C C . SER A 1 289 ? 29.910 -17.065 -31.689 1.00 49.09 289 SER A C 1
ATOM 2272 O O . SER A 1 289 ? 29.127 -16.827 -30.771 1.00 49.09 289 SER A O 1
ATOM 2274 N N . ARG A 1 290 ? 30.984 -16.312 -31.937 1.00 42.38 290 ARG A N 1
ATOM 2275 C CA . ARG A 1 290 ? 31.170 -14.945 -31.450 1.00 42.38 290 ARG A CA 1
ATOM 2276 C C . ARG A 1 290 ? 30.022 -14.098 -32.006 1.00 42.38 290 ARG A C 1
ATOM 2278 O O . ARG A 1 290 ? 30.148 -13.473 -33.054 1.00 42.38 290 ARG A O 1
ATOM 2285 N N . ALA A 1 291 ? 28.884 -14.119 -31.321 1.00 43.31 291 ALA A N 1
ATOM 2286 C CA . ALA A 1 291 ? 27.815 -13.169 -31.547 1.00 43.31 291 ALA A CA 1
ATOM 2287 C C . ALA A 1 291 ? 28.333 -11.796 -31.107 1.00 43.31 291 ALA A C 1
ATOM 2289 O O . ALA A 1 291 ? 28.701 -11.580 -29.952 1.00 43.31 291 ALA A O 1
ATOM 2290 N N . SER A 1 292 ? 28.444 -10.904 -32.085 1.00 49.62 292 SER A N 1
ATOM 2291 C CA . SER A 1 292 ? 28.826 -9.509 -31.917 1.00 49.62 292 SER A CA 1
ATOM 2292 C C . SER A 1 292 ? 27.932 -8.846 -30.863 1.00 49.62 292 SER A C 1
ATOM 2294 O O . SER A 1 292 ? 26.723 -8.723 -31.048 1.00 49.62 292 SER A O 1
ATOM 2296 N N . LEU A 1 293 ? 28.535 -8.433 -29.747 1.00 49.16 293 LEU A N 1
ATOM 2297 C CA . LEU A 1 293 ? 27.928 -7.626 -28.687 1.00 49.16 293 LEU A CA 1
ATOM 2298 C C . LEU A 1 293 ? 27.692 -6.196 -29.197 1.00 49.16 293 LEU A C 1
ATOM 2300 O O . LEU A 1 293 ? 28.421 -5.271 -28.853 1.00 49.16 293 LEU A O 1
ATOM 2304 N N . GLN A 1 294 ? 26.690 -6.010 -30.050 1.00 52.56 294 GLN A N 1
ATOM 2305 C CA . GLN A 1 294 ? 26.205 -4.692 -30.452 1.00 52.56 294 GLN A CA 1
ATOM 2306 C C . GLN A 1 294 ? 24.685 -4.736 -30.623 1.00 52.56 294 GLN A C 1
ATOM 2308 O O . GLN A 1 294 ? 24.225 -4.945 -31.733 1.00 52.56 294 GLN A O 1
ATOM 2313 N N . THR A 1 295 ? 23.947 -4.569 -29.511 1.00 49.50 295 THR A N 1
ATOM 2314 C CA . THR A 1 295 ? 22.603 -3.940 -29.372 1.00 49.50 295 THR A CA 1
ATOM 2315 C C . THR A 1 295 ? 22.002 -4.325 -28.011 1.00 49.50 295 THR A C 1
ATOM 2317 O O . THR A 1 295 ? 21.312 -5.333 -27.896 1.00 49.50 295 THR A O 1
ATOM 2320 N N . GLY A 1 296 ? 22.296 -3.555 -26.957 1.00 55.78 296 GLY A N 1
ATOM 2321 C CA . GLY A 1 296 ? 21.975 -3.923 -25.566 1.00 55.78 296 GLY A CA 1
ATOM 2322 C C . GLY A 1 296 ? 20.674 -3.369 -24.970 1.00 55.78 296 GLY A C 1
ATOM 2323 O O . GLY A 1 296 ? 20.377 -3.681 -23.826 1.00 55.78 296 GLY A O 1
ATOM 2324 N N . THR A 1 297 ? 19.893 -2.552 -25.684 1.00 57.34 297 THR A N 1
ATOM 2325 C CA . THR A 1 297 ? 18.708 -1.885 -25.091 1.00 57.34 297 THR A CA 1
ATOM 2326 C C . THR A 1 297 ? 17.395 -2.131 -25.834 1.00 57.34 297 THR A C 1
ATOM 2328 O O . THR A 1 297 ? 16.341 -2.144 -25.205 1.00 57.34 297 THR A O 1
ATOM 2331 N N . ALA A 1 298 ? 17.428 -2.412 -27.141 1.00 58.00 298 ALA A N 1
ATOM 2332 C CA . ALA A 1 298 ? 16.213 -2.668 -27.922 1.00 58.00 298 ALA A CA 1
ATOM 2333 C C . ALA A 1 298 ? 15.573 -4.039 -27.626 1.00 58.00 298 ALA A C 1
ATOM 2335 O O . ALA A 1 298 ? 14.360 -4.189 -27.736 1.00 58.00 298 ALA A O 1
ATOM 2336 N N . THR A 1 299 ? 16.359 -5.034 -27.207 1.00 72.69 299 THR A N 1
ATOM 2337 C CA . THR A 1 299 ? 15.847 -6.378 -26.893 1.00 72.69 299 THR A CA 1
ATOM 2338 C C . THR A 1 299 ? 15.022 -6.401 -25.607 1.00 72.69 299 THR A C 1
ATOM 2340 O O . THR A 1 299 ? 14.042 -7.134 -25.534 1.00 72.69 299 THR A O 1
ATOM 2343 N N . SER A 1 300 ? 15.351 -5.559 -24.622 1.00 79.88 300 SER A N 1
ATOM 2344 C CA . SER A 1 300 ? 14.640 -5.515 -23.336 1.00 79.88 300 SER A CA 1
ATOM 2345 C C . SER A 1 300 ? 13.194 -5.033 -23.488 1.00 79.88 300 SER A C 1
ATOM 2347 O O . SER A 1 300 ? 12.274 -5.663 -22.971 1.00 79.88 300 SER A O 1
ATOM 2349 N N . ALA A 1 301 ? 12.967 -3.975 -24.276 1.00 83.00 301 ALA A N 1
ATOM 2350 C CA . ALA A 1 301 ? 11.619 -3.461 -24.524 1.00 83.00 301 ALA A CA 1
ATOM 2351 C C . ALA A 1 301 ? 10.738 -4.480 -25.266 1.00 83.00 301 ALA A C 1
ATOM 2353 O O . ALA A 1 301 ? 9.576 -4.657 -24.911 1.00 83.00 301 ALA A O 1
ATOM 2354 N N . VAL A 1 302 ? 11.303 -5.190 -26.251 1.00 88.44 302 VAL A N 1
ATOM 2355 C CA . VAL A 1 302 ? 10.584 -6.228 -27.006 1.00 88.44 302 VAL A CA 1
ATOM 2356 C C . VAL A 1 302 ? 10.222 -7.414 -26.110 1.00 88.44 302 VAL A C 1
ATOM 2358 O O . VAL A 1 302 ? 9.101 -7.907 -26.181 1.00 88.44 302 VAL A O 1
ATOM 2361 N N . VAL A 1 303 ? 11.132 -7.849 -25.232 1.00 87.00 303 VAL A N 1
ATOM 2362 C CA . VAL A 1 303 ? 10.856 -8.935 -24.276 1.00 87.00 303 VAL A CA 1
ATOM 2363 C C . VAL A 1 303 ? 9.804 -8.513 -23.249 1.00 87.00 303 VAL A C 1
ATOM 2365 O O . VAL A 1 303 ? 8.891 -9.287 -22.968 1.00 87.00 303 VAL A O 1
ATOM 2368 N N . ALA A 1 304 ? 9.883 -7.288 -22.724 1.00 82.00 304 ALA A N 1
ATOM 2369 C CA . ALA A 1 304 ? 8.888 -6.763 -21.793 1.00 82.00 304 ALA A CA 1
ATOM 2370 C C . ALA A 1 304 ? 7.496 -6.669 -22.438 1.00 82.00 304 ALA A C 1
ATOM 2372 O O . ALA A 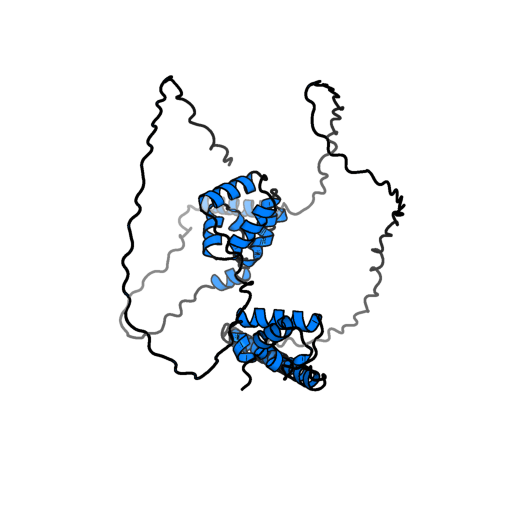1 304 ? 6.502 -7.019 -21.806 1.00 82.00 304 ALA A O 1
ATOM 2373 N N . GLU A 1 305 ? 7.421 -6.246 -23.701 1.00 87.19 305 GLU A N 1
ATOM 2374 C CA . GLU A 1 305 ? 6.159 -6.189 -24.440 1.00 87.19 305 GLU A CA 1
ATOM 2375 C C . GLU A 1 305 ? 5.605 -7.584 -24.741 1.00 87.19 305 GLU A C 1
ATOM 2377 O O . GLU A 1 305 ? 4.418 -7.827 -24.542 1.00 87.19 305 GLU A O 1
ATOM 2382 N N . ALA A 1 306 ? 6.461 -8.535 -25.126 1.00 89.75 306 ALA A N 1
ATOM 2383 C CA . ALA A 1 306 ? 6.059 -9.926 -25.319 1.00 89.75 306 ALA A CA 1
ATOM 2384 C C . ALA A 1 306 ? 5.532 -10.555 -24.018 1.00 89.75 306 ALA A C 1
ATOM 2386 O O . ALA A 1 306 ? 4.514 -11.246 -24.039 1.00 89.75 306 ALA A O 1
ATOM 2387 N N . TYR A 1 307 ? 6.176 -10.272 -22.880 1.00 87.38 307 TYR A N 1
ATOM 2388 C CA . TYR A 1 307 ? 5.714 -10.719 -21.566 1.00 87.38 307 TYR A CA 1
ATOM 2389 C C . TYR A 1 307 ? 4.357 -10.106 -21.206 1.00 87.38 307 TYR A C 1
ATOM 2391 O O . TYR A 1 307 ? 3.445 -10.829 -20.811 1.00 87.38 307 TYR A O 1
ATOM 2399 N N . ARG A 1 308 ? 4.185 -8.789 -21.401 1.00 86.56 308 ARG A N 1
ATOM 2400 C CA . ARG A 1 308 ? 2.892 -8.116 -21.194 1.00 86.56 308 ARG A CA 1
ATOM 2401 C C . ARG A 1 308 ? 1.802 -8.698 -22.090 1.00 86.56 308 ARG A C 1
ATOM 2403 O O . ARG A 1 308 ? 0.700 -8.941 -21.608 1.00 86.56 308 ARG A O 1
ATOM 2410 N N . GLY A 1 309 ? 2.109 -8.961 -23.359 1.00 88.06 309 GLY A N 1
ATOM 2411 C CA . GLY A 1 309 ? 1.186 -9.584 -24.306 1.00 88.06 309 GLY A CA 1
ATOM 2412 C C . GLY A 1 309 ? 0.764 -10.989 -23.874 1.00 88.06 309 GLY A C 1
ATOM 2413 O O . GLY A 1 309 ? -0.430 -11.278 -23.821 1.00 88.06 309 GLY A O 1
ATOM 2414 N N . ALA A 1 310 ? 1.723 -11.837 -23.491 1.00 90.25 310 ALA A N 1
ATOM 2415 C CA . ALA A 1 310 ? 1.446 -13.184 -22.992 1.00 90.25 310 ALA A CA 1
ATOM 2416 C C . ALA A 1 310 ? 0.612 -13.160 -21.700 1.00 90.25 310 ALA A C 1
ATOM 2418 O O . ALA A 1 310 ? -0.352 -13.911 -21.568 1.00 90.25 310 ALA A O 1
ATOM 2419 N N . HIS A 1 311 ? 0.936 -12.254 -20.775 1.00 86.81 311 HIS A N 1
ATOM 2420 C CA . HIS A 1 311 ? 0.201 -12.092 -19.524 1.00 86.81 311 HIS A CA 1
ATOM 2421 C C . HIS A 1 311 ? -1.235 -11.595 -19.755 1.00 86.81 311 HIS A C 1
ATOM 2423 O O . HIS A 1 311 ? -2.172 -12.135 -19.173 1.00 86.81 311 HIS A O 1
ATOM 2429 N N . ARG A 1 312 ? -1.436 -10.620 -20.656 1.00 86.31 312 ARG A N 1
ATOM 2430 C CA . ARG A 1 312 ? -2.775 -10.154 -21.058 1.00 86.31 312 ARG A CA 1
ATOM 2431 C C . ARG A 1 312 ? -3.604 -11.276 -21.676 1.00 86.31 312 ARG A C 1
ATOM 2433 O O . ARG A 1 312 ? -4.758 -11.438 -21.299 1.00 86.31 312 ARG A O 1
ATOM 2440 N N . ALA A 1 313 ? -3.018 -12.065 -22.579 1.00 87.94 313 ALA A N 1
ATOM 2441 C CA . ALA A 1 313 ? -3.704 -13.202 -23.190 1.00 87.94 313 ALA A CA 1
ATOM 2442 C C . ALA A 1 313 ? -4.116 -14.249 -22.143 1.00 87.94 313 ALA A C 1
ATOM 2444 O O . ALA A 1 313 ? -5.233 -14.756 -22.188 1.00 87.94 313 ALA A O 1
ATOM 2445 N N . HIS A 1 314 ? -3.246 -14.521 -21.166 1.00 91.38 314 HIS A N 1
ATOM 2446 C CA . HIS A 1 314 ? -3.548 -15.447 -20.079 1.00 91.38 314 HIS A CA 1
ATOM 2447 C C . HIS A 1 314 ? -4.677 -14.944 -19.166 1.00 91.38 314 HIS A C 1
ATOM 2449 O O . HIS A 1 314 ? -5.603 -15.698 -18.875 1.00 91.38 314 HIS A O 1
ATOM 2455 N N . ILE A 1 315 ? -4.649 -13.667 -18.762 1.00 87.12 315 ILE A N 1
ATOM 2456 C CA . ILE A 1 315 ? -5.739 -13.057 -17.980 1.00 87.12 315 ILE A CA 1
ATOM 2457 C C . ILE A 1 315 ? -7.051 -13.098 -18.767 1.00 87.12 315 ILE A C 1
ATOM 2459 O O . ILE A 1 315 ? -8.079 -13.475 -18.211 1.00 87.12 315 ILE A O 1
ATOM 2463 N N . ALA A 1 316 ? -7.028 -12.754 -20.056 1.00 88.44 316 ALA A N 1
ATOM 2464 C CA . ALA A 1 316 ? -8.217 -12.794 -20.902 1.00 88.44 316 ALA A CA 1
ATOM 2465 C C . ALA A 1 316 ? -8.801 -14.214 -21.004 1.00 88.44 316 ALA A C 1
ATOM 2467 O O . ALA A 1 316 ? -10.017 -14.387 -20.936 1.00 88.44 316 ALA A O 1
ATOM 2468 N N . GLU A 1 317 ? -7.948 -15.238 -21.112 1.00 93.00 317 GLU A N 1
ATOM 2469 C CA . GLU A 1 317 ? -8.379 -16.638 -21.096 1.00 93.00 317 GLU A CA 1
ATOM 2470 C C . GLU A 1 317 ? -9.000 -17.033 -19.748 1.00 93.00 317 GLU A C 1
ATOM 2472 O O . GLU A 1 317 ? -10.041 -17.694 -19.725 1.00 93.00 317 GLU A O 1
ATOM 2477 N N . LEU A 1 318 ? -8.401 -16.616 -18.627 1.00 93.19 318 LEU A N 1
ATOM 2478 C CA . LEU A 1 318 ? -8.957 -16.855 -17.294 1.00 93.19 318 LEU A CA 1
ATOM 2479 C C . LEU A 1 318 ? -10.325 -16.189 -17.137 1.00 93.19 318 LEU A C 1
ATOM 2481 O O . LEU A 1 318 ? -11.276 -16.868 -16.764 1.00 93.19 318 LEU A O 1
ATOM 2485 N N . LEU A 1 319 ? -10.456 -14.911 -17.504 1.00 92.06 319 LEU A N 1
ATOM 2486 C CA . LEU A 1 319 ? -11.731 -14.192 -17.464 1.00 92.06 319 LEU A CA 1
ATOM 2487 C C . LEU A 1 319 ? -12.785 -14.864 -18.346 1.00 92.06 319 LEU A C 1
ATOM 2489 O O . LEU A 1 319 ? -13.927 -15.017 -17.927 1.00 92.06 319 LEU A O 1
ATOM 2493 N N . LEU A 1 320 ? -12.413 -15.333 -19.541 1.00 93.62 320 LEU A N 1
ATOM 2494 C CA . LEU A 1 320 ? -13.332 -16.070 -20.406 1.00 93.62 320 LEU A CA 1
ATOM 2495 C C . LEU A 1 320 ? -13.827 -17.361 -19.737 1.00 93.62 320 LEU A C 1
ATOM 2497 O O . LEU A 1 320 ? -15.023 -17.650 -19.776 1.00 93.62 320 LEU A O 1
ATOM 2501 N N . ARG A 1 321 ? -12.935 -18.132 -19.101 1.00 95.06 321 ARG A N 1
ATOM 2502 C CA . ARG A 1 321 ? -13.319 -19.344 -18.358 1.00 95.06 321 ARG A CA 1
ATOM 2503 C C . ARG A 1 321 ? -14.236 -19.014 -17.182 1.00 95.06 321 ARG A C 1
ATOM 2505 O O . ARG A 1 321 ? -15.239 -19.703 -17.007 1.00 95.06 321 ARG A O 1
ATOM 2512 N N . THR A 1 322 ? -13.942 -17.951 -16.436 1.00 93.50 322 THR A N 1
ATOM 2513 C CA . THR A 1 322 ? -14.774 -17.508 -15.312 1.00 93.50 322 THR A CA 1
ATOM 2514 C C . THR A 1 322 ? -16.150 -17.041 -15.780 1.00 93.50 322 THR A C 1
ATOM 2516 O O . THR A 1 322 ? -17.144 -17.437 -15.184 1.00 93.50 322 THR A O 1
ATOM 2519 N N . ARG A 1 323 ? -16.256 -16.327 -16.909 1.00 94.62 323 ARG A N 1
ATOM 2520 C CA . ARG A 1 323 ? -17.550 -15.971 -17.523 1.00 94.62 323 ARG A CA 1
ATOM 2521 C C . ARG A 1 323 ? -18.345 -17.201 -17.950 1.00 94.62 323 ARG A C 1
ATOM 2523 O O . ARG A 1 323 ? -19.543 -17.283 -17.700 1.00 94.62 323 ARG A O 1
ATOM 2530 N N . LEU A 1 324 ? -17.689 -18.186 -18.567 1.00 94.81 324 LEU A N 1
ATOM 2531 C CA . LEU A 1 324 ? -18.338 -19.447 -18.944 1.00 94.81 324 LEU A CA 1
ATOM 2532 C C . LEU A 1 324 ? -18.844 -20.226 -17.723 1.00 94.81 324 LEU A C 1
ATOM 2534 O O . LEU A 1 324 ? -19.849 -20.929 -17.822 1.00 94.81 324 LEU A O 1
ATOM 2538 N N . GLN A 1 325 ? -18.157 -20.111 -16.586 1.00 93.75 325 GLN A N 1
ATOM 2539 C CA . GLN A 1 325 ? -18.602 -20.674 -15.316 1.00 93.75 325 GLN A CA 1
ATOM 2540 C C . GLN A 1 325 ? -19.744 -19.853 -14.703 1.00 93.75 325 GLN A C 1
ATOM 2542 O O . GLN A 1 325 ? -20.742 -20.440 -14.293 1.00 93.75 325 GLN A O 1
ATOM 2547 N N . GLY A 1 326 ? -19.646 -18.522 -14.718 1.00 93.12 326 GLY A N 1
ATOM 2548 C CA . GLY A 1 326 ? -20.684 -17.598 -14.260 1.00 93.12 326 GLY A CA 1
ATOM 2549 C C . GLY A 1 326 ? -22.008 -17.787 -14.997 1.00 93.12 326 GLY A C 1
ATOM 2550 O O . GLY A 1 326 ? -23.059 -17.839 -14.370 1.00 93.12 326 GLY A O 1
ATOM 2551 N N . ALA A 1 327 ? -21.961 -18.050 -16.305 1.00 93.75 327 ALA A N 1
ATOM 2552 C CA . ALA A 1 327 ? -23.138 -18.363 -17.117 1.00 93.75 327 ALA A CA 1
ATOM 2553 C C . ALA A 1 327 ? -23.870 -19.659 -16.709 1.00 93.75 327 ALA A C 1
ATOM 2555 O O . ALA A 1 327 ? -24.996 -19.892 -17.145 1.00 93.75 327 ALA A O 1
ATOM 2556 N N . ARG A 1 328 ? -23.238 -20.530 -15.910 1.00 95.75 328 ARG A N 1
ATOM 2557 C CA . ARG A 1 328 ? -23.855 -21.757 -15.375 1.00 95.75 328 ARG A CA 1
ATOM 2558 C C . ARG A 1 328 ? -24.450 -21.561 -13.986 1.00 95.75 328 ARG A C 1
ATOM 2560 O O . ARG A 1 328 ? -25.150 -22.456 -13.513 1.00 95.75 328 ARG A O 1
ATOM 2567 N N . LEU A 1 329 ? -24.134 -20.453 -13.321 1.00 94.25 329 LEU A N 1
ATOM 2568 C CA . LEU A 1 329 ? -24.643 -20.167 -11.991 1.00 94.25 329 LEU A CA 1
ATOM 2569 C C . LEU A 1 329 ? -26.106 -19.705 -12.077 1.00 94.25 329 LEU A C 1
ATOM 2571 O O . LEU A 1 329 ? -26.501 -19.068 -13.057 1.00 94.25 329 LEU A O 1
ATOM 2575 N N . PRO A 1 330 ? -26.933 -20.056 -11.079 1.00 95.62 330 PRO A N 1
ATOM 2576 C CA . PRO A 1 330 ? -28.320 -19.619 -11.039 1.00 95.62 330 PRO A CA 1
ATOM 2577 C C . PRO A 1 330 ? -28.401 -18.096 -10.909 1.00 95.62 330 PRO A C 1
ATOM 2579 O O . PRO A 1 330 ? -27.591 -17.476 -10.217 1.00 95.62 330 PRO A O 1
ATOM 2582 N N . SER A 1 331 ? -29.400 -17.507 -11.565 1.00 95.81 331 SER A N 1
ATOM 2583 C CA . SER A 1 331 ? -29.706 -16.085 -11.428 1.00 95.81 331 SER A CA 1
ATOM 2584 C C . SER A 1 331 ? -30.314 -15.809 -10.052 1.00 95.81 331 SER A C 1
ATOM 2586 O O . SER A 1 331 ? -31.240 -16.504 -9.629 1.00 95.81 331 SER A O 1
ATOM 2588 N N . LEU A 1 332 ? -29.785 -14.809 -9.355 1.00 96.25 332 LEU A N 1
ATOM 2589 C CA . LEU A 1 332 ? -30.236 -14.380 -8.037 1.00 96.25 332 LEU A CA 1
ATOM 2590 C C . LEU A 1 332 ? -31.399 -13.385 -8.171 1.00 96.25 332 LEU A C 1
ATOM 2592 O O . LEU A 1 332 ? -31.329 -12.433 -8.947 1.00 96.25 332 LEU A O 1
ATOM 2596 N N . ASP A 1 333 ? -32.468 -13.590 -7.400 1.00 96.94 333 ASP A N 1
ATOM 2597 C CA . ASP A 1 333 ? -33.594 -12.654 -7.342 1.00 96.94 333 ASP A CA 1
ATOM 2598 C C . ASP A 1 333 ? -33.260 -11.460 -6.434 1.00 96.94 333 ASP A C 1
ATOM 2600 O O . ASP A 1 333 ? -33.113 -11.611 -5.216 1.00 96.94 333 ASP A O 1
ATOM 2604 N N . TRP A 1 334 ? -33.200 -10.259 -7.014 1.00 95.38 334 TRP A N 1
ATOM 2605 C CA . TRP A 1 334 ? -32.911 -9.001 -6.313 1.00 95.38 334 TRP A CA 1
ATOM 2606 C C . TRP A 1 334 ? -33.900 -8.693 -5.189 1.00 95.38 334 TRP A C 1
ATOM 2608 O O . TRP A 1 334 ? -33.532 -8.049 -4.204 1.00 95.38 334 TRP A O 1
ATOM 2618 N N . GLY A 1 335 ? -35.151 -9.155 -5.311 1.00 96.19 335 GLY A N 1
ATOM 2619 C CA . GLY A 1 335 ? -36.175 -8.949 -4.286 1.00 96.19 335 GLY A CA 1
ATOM 2620 C C . GLY A 1 335 ? -35.855 -9.663 -2.972 1.00 96.19 335 GLY A C 1
ATOM 2621 O O . GLY A 1 335 ? -36.239 -9.188 -1.903 1.00 96.19 335 GLY A O 1
ATOM 2622 N N . SER A 1 336 ? -35.113 -10.770 -3.049 1.00 96.31 336 SER A N 1
ATOM 2623 C CA . SER A 1 336 ? -34.715 -11.577 -1.892 1.00 96.31 336 SER A CA 1
ATOM 2624 C C . SER A 1 336 ? -33.470 -11.053 -1.168 1.00 96.31 336 SER A C 1
ATOM 2626 O O . SER A 1 336 ? -33.205 -11.443 -0.032 1.00 96.31 336 SER A O 1
ATOM 2628 N N . MET A 1 337 ? -32.720 -10.149 -1.803 1.00 96.44 337 MET A N 1
ATOM 2629 C CA . MET A 1 337 ? -31.451 -9.651 -1.287 1.00 96.44 337 MET A CA 1
ATOM 2630 C C . MET A 1 337 ? -31.617 -8.542 -0.251 1.00 96.44 337 MET A C 1
ATOM 2632 O O . MET A 1 337 ? -32.501 -7.673 -0.346 1.00 96.44 337 MET A O 1
ATOM 2636 N N . SER A 1 338 ? -30.674 -8.506 0.693 1.00 97.19 338 SER A N 1
ATOM 2637 C CA . SER A 1 338 ? -30.554 -7.389 1.627 1.00 97.19 338 SER A CA 1
ATOM 2638 C C . SER A 1 338 ? -30.289 -6.070 0.874 1.00 97.19 338 SER A C 1
ATOM 2640 O O . SER A 1 338 ? -29.642 -6.083 -0.178 1.00 97.19 338 SER A O 1
ATOM 2642 N N . PRO A 1 339 ? -30.758 -4.913 1.384 1.00 96.75 339 PRO A N 1
ATOM 2643 C CA . PRO A 1 339 ? -30.468 -3.617 0.767 1.00 96.75 339 PRO A CA 1
ATOM 2644 C C . PRO A 1 339 ? -28.965 -3.346 0.618 1.00 96.75 339 PRO A C 1
ATOM 2646 O O . PRO A 1 339 ? -28.539 -2.814 -0.398 1.00 96.75 339 PRO A O 1
ATOM 2649 N N . PHE A 1 340 ? -28.163 -3.772 1.600 1.00 96.06 340 PHE A N 1
ATOM 2650 C CA . PHE A 1 340 ? -26.706 -3.639 1.564 1.00 96.06 340 PHE A CA 1
ATOM 2651 C C . PHE A 1 340 ? -26.091 -4.387 0.376 1.00 96.06 340 PHE A C 1
ATOM 2653 O O . PHE A 1 340 ? -25.293 -3.821 -0.365 1.00 96.06 340 PHE A O 1
ATOM 2660 N N . GLU A 1 341 ? -26.493 -5.642 0.168 1.00 95.81 341 GLU A N 1
ATOM 2661 C CA . GLU A 1 341 ? -25.948 -6.462 -0.914 1.00 95.81 341 GLU A CA 1
ATOM 2662 C C . GLU A 1 341 ? -26.349 -5.915 -2.293 1.00 95.81 341 GLU A C 1
ATOM 2664 O O . GLU A 1 341 ? -25.551 -5.958 -3.226 1.00 95.81 341 GLU A O 1
ATOM 2669 N N . ARG A 1 342 ? -27.545 -5.323 -2.421 1.00 97.25 342 ARG A N 1
ATOM 2670 C CA . ARG A 1 342 ? -27.959 -4.631 -3.653 1.00 97.25 342 ARG A CA 1
ATOM 2671 C C . ARG A 1 342 ? -27.056 -3.445 -3.973 1.00 97.25 342 ARG A C 1
ATOM 2673 O O . ARG A 1 342 ? -26.481 -3.413 -5.055 1.00 97.25 342 ARG A O 1
ATOM 2680 N N . THR A 1 343 ? -26.854 -2.539 -3.017 1.00 96.69 343 THR A N 1
ATOM 2681 C CA . THR A 1 343 ? -25.961 -1.385 -3.208 1.00 96.69 343 THR A CA 1
ATOM 2682 C C . THR A 1 343 ? -24.526 -1.826 -3.499 1.00 96.69 343 THR A C 1
ATOM 2684 O O . THR A 1 343 ? -23.865 -1.255 -4.362 1.00 96.69 343 THR A O 1
ATOM 2687 N N . TRP A 1 344 ? -24.037 -2.877 -2.832 1.00 96.56 344 TRP A N 1
ATOM 2688 C CA . TRP A 1 344 ? -22.711 -3.429 -3.115 1.00 96.56 344 TRP A CA 1
ATOM 2689 C C . TRP A 1 344 ? -22.600 -3.950 -4.557 1.00 96.56 344 TRP A C 1
ATOM 2691 O O . TRP A 1 344 ? -21.607 -3.671 -5.231 1.00 96.56 344 TRP A O 1
ATOM 2701 N N . ARG A 1 345 ? -23.621 -4.657 -5.064 1.00 97.00 345 ARG A N 1
ATOM 2702 C CA . ARG A 1 345 ? -23.643 -5.144 -6.455 1.00 97.00 345 ARG A CA 1
ATOM 2703 C C . ARG A 1 345 ? -23.763 -4.026 -7.477 1.00 97.00 345 ARG A C 1
ATOM 2705 O O . ARG A 1 345 ? -23.164 -4.143 -8.536 1.00 97.00 345 ARG A O 1
ATOM 2712 N N . GLU A 1 346 ? -24.499 -2.963 -7.170 1.00 96.12 346 GLU A N 1
ATOM 2713 C CA . GLU A 1 346 ? -24.596 -1.771 -8.022 1.00 96.12 346 GLU A CA 1
ATOM 2714 C C . GLU A 1 346 ? -23.234 -1.078 -8.146 1.00 96.12 346 GLU A C 1
ATOM 2716 O O . GLU A 1 346 ? -22.765 -0.811 -9.250 1.00 96.12 346 GLU A O 1
ATOM 2721 N N . VAL A 1 347 ? -22.533 -0.875 -7.025 1.00 95.81 347 VAL A N 1
ATOM 2722 C CA . VAL A 1 347 ? -21.191 -0.265 -7.015 1.00 95.81 347 VAL A CA 1
ATOM 2723 C C . VAL A 1 347 ? -20.157 -1.137 -7.738 1.00 95.81 347 VAL A C 1
ATOM 2725 O O . VAL A 1 347 ? -19.233 -0.613 -8.365 1.00 95.81 347 VAL A O 1
ATOM 2728 N N . ASN A 1 348 ? -20.304 -2.462 -7.670 1.00 96.25 348 ASN A N 1
ATOM 2729 C CA . ASN A 1 348 ? -19.387 -3.424 -8.282 1.00 96.25 348 ASN A CA 1
ATOM 2730 C C . ASN A 1 348 ? -19.901 -4.015 -9.609 1.00 96.25 348 ASN A C 1
ATOM 2732 O O . ASN A 1 348 ? -19.326 -4.987 -10.105 1.00 96.25 348 ASN A O 1
ATOM 2736 N N . GLU A 1 349 ? -20.938 -3.430 -10.222 1.00 95.75 349 GLU A N 1
ATOM 2737 C CA . GLU A 1 349 ? -21.615 -3.987 -11.404 1.00 95.75 349 GLU A CA 1
ATOM 2738 C C . GLU A 1 349 ? -20.635 -4.244 -12.552 1.00 95.75 349 GLU A C 1
ATOM 2740 O O . GLU A 1 349 ? -20.611 -5.335 -13.123 1.00 95.75 349 GLU A O 1
ATOM 2745 N N . ALA A 1 350 ? -19.762 -3.275 -12.839 1.00 93.62 350 ALA A N 1
ATOM 2746 C CA . ALA A 1 350 ? -18.769 -3.391 -13.904 1.00 93.62 350 ALA A CA 1
ATOM 2747 C C . ALA A 1 350 ? -17.815 -4.579 -13.689 1.00 93.62 350 ALA A C 1
ATOM 2749 O O . ALA A 1 350 ? -17.495 -5.297 -14.636 1.00 93.62 350 ALA A O 1
ATOM 2750 N N . VAL A 1 351 ? -17.387 -4.822 -12.445 1.00 94.94 351 VAL A N 1
ATOM 2751 C CA . VAL A 1 351 ? -16.485 -5.935 -12.110 1.00 94.94 351 VAL A CA 1
ATOM 2752 C C . VAL A 1 351 ? -17.227 -7.264 -12.210 1.00 94.94 351 VAL A C 1
ATOM 2754 O O . VAL A 1 351 ? -16.714 -8.206 -12.811 1.00 94.94 351 VAL A O 1
ATOM 2757 N N . LEU A 1 352 ? -18.456 -7.334 -11.697 1.00 95.94 352 LEU A N 1
ATOM 2758 C CA . LEU A 1 352 ? -19.284 -8.540 -11.753 1.00 95.94 352 LEU A CA 1
ATOM 2759 C C . LEU A 1 352 ? -19.591 -8.953 -13.193 1.00 95.94 352 LEU A C 1
ATOM 2761 O O . LEU A 1 352 ? -19.372 -10.106 -13.570 1.00 95.94 352 LEU A O 1
ATOM 2765 N N . VAL A 1 353 ? -20.022 -8.007 -14.028 1.00 95.06 353 VAL A N 1
ATOM 2766 C CA . VAL A 1 353 ? -20.277 -8.251 -15.452 1.00 95.06 353 VAL A CA 1
ATOM 2767 C C . VAL A 1 353 ? -18.987 -8.649 -16.166 1.00 95.06 353 VAL A C 1
ATOM 2769 O O . VAL A 1 353 ? -18.980 -9.597 -16.950 1.00 95.06 353 VAL A O 1
ATOM 2772 N N . ALA A 1 354 ? -17.863 -8.001 -15.865 1.00 93.19 354 ALA A N 1
ATOM 2773 C CA . ALA A 1 354 ? -16.610 -8.326 -16.526 1.00 93.19 354 ALA A CA 1
ATOM 2774 C C . ALA A 1 354 ? -16.012 -9.679 -16.096 1.00 93.19 354 ALA A C 1
ATOM 2776 O O . ALA A 1 354 ? -15.373 -10.328 -16.926 1.00 93.19 354 ALA A O 1
ATOM 2777 N N . VAL A 1 355 ? -16.214 -10.131 -14.856 1.00 94.50 355 VAL A N 1
ATOM 2778 C CA . VAL A 1 355 ? -15.675 -11.408 -14.348 1.00 94.50 355 VAL A CA 1
ATOM 2779 C C . VAL A 1 355 ? -16.625 -12.574 -14.619 1.00 94.50 355 VAL A C 1
ATOM 2781 O O . VAL A 1 355 ? -16.196 -13.609 -15.128 1.00 94.50 355 VAL A O 1
ATOM 2784 N N . PHE A 1 356 ? -17.914 -12.409 -14.324 1.00 95.69 356 PHE A N 1
ATOM 2785 C CA . PHE A 1 356 ? -18.907 -13.486 -14.385 1.00 95.69 356 PHE A CA 1
ATOM 2786 C C . PHE A 1 356 ? -19.850 -13.393 -15.589 1.00 95.69 356 PHE A C 1
ATOM 2788 O O . PHE A 1 356 ? -20.540 -14.362 -15.894 1.00 95.69 356 PHE A O 1
ATOM 2795 N N . GLY A 1 357 ? -19.878 -12.263 -16.299 1.00 94.81 357 GLY A N 1
ATOM 2796 C CA . GLY A 1 357 ? -20.763 -12.042 -17.450 1.00 94.81 357 GLY A CA 1
ATOM 2797 C C . GLY A 1 357 ? -22.182 -11.604 -17.080 1.00 94.81 357 GLY A C 1
ATOM 2798 O O . GLY A 1 357 ? -22.973 -11.306 -17.970 1.00 94.81 357 GLY A O 1
ATOM 2799 N N . SER A 1 358 ? -22.519 -11.561 -15.790 1.00 94.94 358 SER A N 1
ATOM 2800 C CA . SER A 1 358 ? -23.810 -11.104 -15.276 1.00 94.94 358 SER A CA 1
ATOM 2801 C C . SER A 1 358 ? -23.635 -10.525 -13.875 1.00 94.94 358 SER A C 1
ATOM 2803 O O . SER A 1 358 ? -22.767 -10.963 -13.120 1.00 94.94 358 SER A O 1
ATOM 2805 N N . ARG A 1 359 ? -24.474 -9.550 -13.520 1.00 95.94 359 ARG A N 1
ATOM 2806 C CA . ARG A 1 359 ? -24.515 -8.961 -12.172 1.00 95.94 359 ARG A CA 1
ATOM 2807 C C . ARG A 1 359 ? -25.359 -9.792 -11.188 1.00 95.94 359 ARG A C 1
ATOM 2809 O O . ARG A 1 359 ? -25.156 -9.720 -9.976 1.00 95.94 359 ARG A O 1
ATOM 2816 N N . ASP A 1 360 ? -26.245 -10.641 -11.716 1.00 96.31 360 ASP A N 1
ATOM 2817 C CA . ASP A 1 360 ? -27.261 -11.395 -10.965 1.00 96.31 360 ASP A CA 1
ATOM 2818 C C . ASP A 1 360 ? -26.762 -12.794 -10.568 1.00 96.31 360 ASP A C 1
ATOM 2820 O O . ASP A 1 360 ? -27.502 -13.771 -10.625 1.00 96.31 360 ASP A O 1
ATOM 2824 N N . VAL A 1 361 ? -25.479 -12.934 -10.243 1.00 96.44 361 VAL A N 1
ATOM 2825 C CA . VAL A 1 361 ? -24.849 -14.238 -9.986 1.00 96.44 361 VAL A CA 1
ATOM 2826 C C . VAL A 1 361 ? -24.840 -14.534 -8.488 1.00 96.44 361 VAL A C 1
ATOM 2828 O O . VAL A 1 361 ? -24.467 -13.670 -7.698 1.00 96.44 361 VAL A O 1
ATOM 2831 N N . VAL A 1 362 ? -25.226 -15.741 -8.068 1.00 96.12 362 VAL A N 1
ATOM 2832 C CA . VAL A 1 362 ? -25.066 -16.166 -6.663 1.00 96.12 362 VAL A CA 1
ATOM 2833 C C . VAL A 1 362 ? -23.572 -16.269 -6.339 1.00 96.12 362 VAL A C 1
ATOM 2835 O O . VAL A 1 362 ? -22.864 -17.028 -6.997 1.00 96.12 362 VAL A O 1
ATOM 2838 N N . LEU A 1 363 ? -23.110 -15.504 -5.347 1.00 95.62 363 LEU A N 1
ATOM 2839 C CA . LEU A 1 363 ? -21.704 -15.432 -4.932 1.00 95.62 363 LEU A CA 1
ATOM 2840 C C . LEU A 1 363 ? -21.545 -16.011 -3.526 1.00 95.62 363 LEU A C 1
ATOM 2842 O O . LEU A 1 363 ? -22.392 -15.767 -2.665 1.00 95.62 363 LEU A O 1
ATOM 2846 N N . GLY A 1 364 ? -20.471 -16.768 -3.299 1.00 94.69 364 GLY A N 1
ATOM 2847 C CA . GLY A 1 364 ? -20.034 -17.129 -1.952 1.00 94.69 364 GLY A CA 1
ATOM 2848 C C . GLY A 1 364 ? -19.293 -15.979 -1.263 1.00 94.69 364 GLY A C 1
ATOM 2849 O O . GLY A 1 364 ? -18.946 -14.983 -1.893 1.00 94.69 364 GLY A O 1
ATOM 2850 N N . GLU A 1 365 ? -19.008 -16.130 0.030 1.00 94.06 365 GLU A N 1
ATOM 2851 C CA . GLU A 1 365 ? -18.225 -15.151 0.803 1.00 94.06 365 GLU A CA 1
ATOM 2852 C C . GLU A 1 365 ? -16.823 -14.931 0.200 1.00 94.06 365 GLU A C 1
ATOM 2854 O O . GLU A 1 365 ? -16.392 -13.792 0.037 1.00 94.06 365 GLU A O 1
ATOM 2859 N N . GLU A 1 366 ? -16.168 -16.009 -0.247 1.00 94.50 366 GLU A N 1
ATOM 2860 C CA . GLU A 1 366 ? -14.865 -15.948 -0.927 1.00 94.50 366 GLU A CA 1
ATOM 2861 C C . GLU A 1 366 ? -14.931 -15.182 -2.261 1.00 94.50 366 GLU A C 1
ATOM 2863 O O . GLU A 1 366 ? -14.019 -14.424 -2.596 1.00 94.50 366 GLU A O 1
ATOM 2868 N N . ASP A 1 367 ? -16.020 -15.342 -3.022 1.00 94.62 367 ASP A N 1
ATOM 2869 C CA . ASP A 1 367 ? -16.201 -14.635 -4.292 1.00 94.62 367 ASP A CA 1
ATOM 2870 C C . ASP A 1 367 ? -16.407 -13.132 -4.060 1.00 94.62 367 ASP A C 1
ATOM 2872 O O . ASP A 1 367 ? -15.895 -12.315 -4.825 1.00 94.62 367 ASP A O 1
ATOM 2876 N N . VAL A 1 368 ? -17.139 -12.759 -3.002 1.00 96.00 368 VAL A N 1
ATOM 2877 C CA . VAL A 1 368 ? -17.362 -11.357 -2.613 1.00 96.00 368 VAL A CA 1
ATOM 2878 C C . VAL A 1 368 ? -16.039 -10.692 -2.233 1.00 96.00 368 VAL A C 1
ATOM 2880 O O . VAL A 1 368 ? -15.726 -9.628 -2.769 1.00 96.00 368 VAL A O 1
ATOM 2883 N N . GLU A 1 369 ? -15.223 -11.338 -1.393 1.00 94.81 369 GLU A N 1
ATOM 2884 C CA . GLU A 1 369 ? -13.892 -10.830 -1.030 1.00 94.81 369 GLU A CA 1
ATOM 2885 C C . GLU A 1 369 ? -12.984 -10.700 -2.265 1.00 94.81 369 GLU A C 1
ATOM 2887 O O . GLU A 1 369 ? -12.284 -9.696 -2.438 1.00 94.81 369 GLU A O 1
ATOM 2892 N N . GLY A 1 370 ? -13.044 -11.679 -3.173 1.00 94.75 370 GLY A N 1
ATOM 2893 C CA . GLY A 1 370 ? -12.322 -11.645 -4.440 1.00 94.75 370 GLY A CA 1
ATOM 2894 C C . GLY A 1 370 ? -12.735 -10.469 -5.331 1.00 94.75 370 GLY A C 1
ATOM 2895 O O . GLY A 1 370 ? -11.871 -9.760 -5.855 1.00 94.75 370 GLY A O 1
ATOM 2896 N N . VAL A 1 371 ? -14.040 -10.223 -5.482 1.00 95.94 371 VAL A N 1
ATOM 2897 C CA . VAL A 1 371 ? -14.568 -9.087 -6.256 1.00 95.94 371 VAL A CA 1
ATOM 2898 C C . VAL A 1 371 ? -14.147 -7.761 -5.630 1.00 95.94 371 VAL A C 1
ATOM 2900 O O . VAL A 1 371 ? -13.704 -6.878 -6.364 1.00 95.94 371 VAL A O 1
ATOM 2903 N N . ASP A 1 372 ? -14.197 -7.628 -4.304 1.00 95.75 372 ASP A N 1
ATOM 2904 C CA . ASP A 1 372 ? -13.760 -6.414 -3.605 1.00 95.75 372 ASP A CA 1
ATOM 2905 C C . ASP A 1 372 ? -12.258 -6.158 -3.765 1.00 95.75 372 ASP A C 1
ATOM 2907 O O . ASP A 1 372 ? -11.838 -5.017 -3.991 1.00 95.75 372 ASP A O 1
ATOM 2911 N N . GLY A 1 373 ? -11.438 -7.209 -3.702 1.00 94.06 373 GLY A N 1
ATOM 2912 C CA . GLY A 1 373 ? -10.006 -7.121 -3.983 1.00 94.06 373 GLY A CA 1
ATOM 2913 C C . GLY A 1 373 ? -9.737 -6.621 -5.403 1.00 94.06 373 GLY A C 1
ATOM 2914 O O . GLY A 1 373 ? -8.983 -5.666 -5.598 1.00 94.06 373 GLY A O 1
ATOM 2915 N N . VAL A 1 374 ? -10.413 -7.201 -6.400 1.00 92.81 374 VAL A N 1
ATOM 2916 C CA . VAL A 1 374 ? -10.284 -6.789 -7.808 1.00 92.81 374 VAL A CA 1
ATOM 2917 C C . VAL A 1 374 ? -10.791 -5.361 -8.022 1.00 92.81 374 VAL A C 1
ATOM 2919 O O . VAL A 1 374 ? -10.135 -4.577 -8.707 1.00 92.81 374 VAL A O 1
ATOM 2922 N N . ALA A 1 375 ? -11.918 -4.988 -7.416 1.00 94.38 375 ALA A N 1
ATOM 2923 C CA . ALA A 1 375 ? -12.471 -3.641 -7.502 1.00 94.38 375 ALA A CA 1
ATOM 2924 C C . ALA A 1 375 ? -11.514 -2.598 -6.908 1.00 94.38 375 ALA A C 1
ATOM 2926 O O . ALA A 1 375 ? -11.306 -1.537 -7.501 1.00 94.38 375 ALA A O 1
ATOM 2927 N N . ARG A 1 376 ? -10.885 -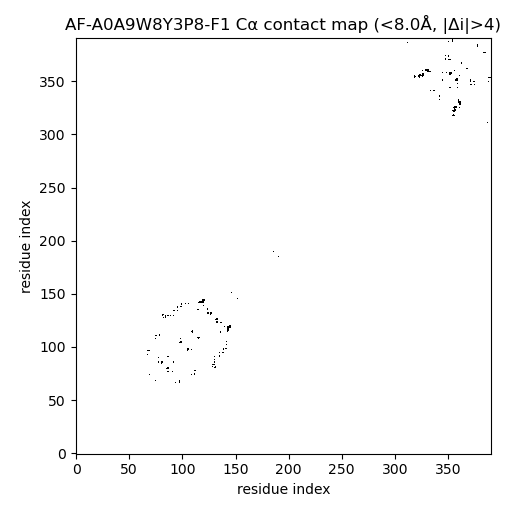2.905 -5.768 1.00 93.94 376 ARG A N 1
ATOM 2928 C CA . ARG A 1 376 ? -9.878 -2.044 -5.133 1.00 93.94 376 ARG A CA 1
ATOM 2929 C C . ARG A 1 376 ? -8.659 -1.850 -6.033 1.00 93.94 376 ARG A C 1
ATOM 2931 O O . ARG A 1 376 ? -8.248 -0.713 -6.265 1.00 93.94 376 ARG A O 1
ATOM 2938 N N . GLU A 1 377 ? -8.138 -2.930 -6.606 1.00 92.38 377 GLU A N 1
ATOM 2939 C CA . GLU A 1 377 ? -7.001 -2.872 -7.532 1.00 92.38 377 GLU A CA 1
ATOM 2940 C C . GLU A 1 377 ? -7.336 -2.124 -8.832 1.00 92.38 377 GLU A C 1
ATOM 2942 O O . GLU A 1 377 ? -6.509 -1.360 -9.331 1.00 92.38 377 GLU A O 1
ATOM 2947 N N . LEU A 1 378 ? -8.557 -2.267 -9.361 1.00 90.50 378 LEU A N 1
ATOM 2948 C CA . LEU A 1 378 ? -9.045 -1.517 -10.530 1.00 90.50 378 LEU A CA 1
ATOM 2949 C C . LEU A 1 378 ? -9.200 -0.016 -10.260 1.00 90.50 378 LEU A C 1
ATOM 2951 O O . LEU A 1 378 ? -9.062 0.811 -11.170 1.00 90.50 378 LEU A O 1
ATOM 2955 N N . ARG A 1 379 ? -9.506 0.361 -9.015 1.00 87.38 379 ARG A N 1
ATOM 2956 C CA . ARG A 1 379 ? -9.533 1.768 -8.604 1.00 87.38 379 ARG A CA 1
ATOM 2957 C C . ARG A 1 379 ? -8.120 2.343 -8.536 1.00 87.38 379 ARG A C 1
ATOM 2959 O O . ARG A 1 379 ? -7.937 3.467 -8.992 1.00 87.38 379 ARG A O 1
ATOM 2966 N N . ALA A 1 380 ? -7.156 1.565 -8.043 1.00 90.31 380 ALA A N 1
ATOM 2967 C CA . ALA A 1 380 ? -5.758 1.971 -7.908 1.00 90.31 380 ALA A CA 1
ATOM 2968 C C . ALA A 1 380 ? -4.984 1.997 -9.242 1.00 90.31 380 ALA A C 1
ATOM 2970 O O . ALA A 1 380 ? -4.089 2.821 -9.416 1.00 90.31 380 ALA A O 1
ATOM 2971 N N . ASN A 1 381 ? -5.320 1.117 -10.192 1.00 86.81 381 ASN A N 1
ATOM 2972 C CA . ASN A 1 381 ? -4.551 0.921 -11.421 1.00 86.81 381 ASN A CA 1
ATOM 2973 C C . ASN A 1 381 ? -5.379 1.224 -12.679 1.00 86.81 381 ASN A C 1
ATOM 2975 O O . ASN A 1 381 ? -6.239 0.442 -13.083 1.00 86.81 381 ASN A O 1
ATOM 2979 N N . GLU A 1 382 ? -5.054 2.319 -13.367 1.00 85.06 382 GLU A N 1
ATOM 2980 C CA . GLU A 1 382 ? -5.774 2.757 -14.572 1.00 85.06 382 GLU A CA 1
ATOM 2981 C C . GLU A 1 382 ? -5.662 1.755 -15.737 1.00 85.06 382 GLU A C 1
ATOM 2983 O O . GLU A 1 382 ? -6.662 1.427 -16.365 1.00 85.06 382 GLU A O 1
ATOM 2988 N N . TRP A 1 383 ? -4.482 1.165 -15.963 1.00 82.69 383 TRP A N 1
ATOM 2989 C CA . TRP A 1 383 ? -4.256 0.208 -17.059 1.00 82.69 383 TRP A CA 1
ATOM 2990 C C . TRP A 1 383 ? -5.063 -1.092 -16.932 1.00 82.69 383 TRP A C 1
ATOM 2992 O O . TRP A 1 383 ? -5.280 -1.777 -17.933 1.00 82.69 383 TRP A O 1
ATOM 3002 N N . LEU A 1 384 ? -5.483 -1.468 -15.716 1.00 80.94 384 LEU A N 1
ATOM 3003 C CA . LEU A 1 384 ? -6.370 -2.614 -15.536 1.00 80.94 384 LEU A CA 1
ATOM 3004 C C . LEU A 1 384 ? -7.762 -2.287 -16.077 1.00 80.94 384 LEU A C 1
ATOM 3006 O O . LEU A 1 384 ? -8.388 -3.158 -16.666 1.00 80.94 384 LEU A O 1
ATOM 3010 N N . ARG A 1 385 ? -8.227 -1.036 -15.983 1.00 84.56 385 ARG A N 1
ATOM 3011 C CA . ARG A 1 385 ? -9.536 -0.650 -16.530 1.00 84.56 385 ARG A CA 1
ATOM 3012 C C . ARG A 1 385 ? -9.616 -0.891 -18.033 1.00 84.56 385 ARG A C 1
ATOM 3014 O O . ARG A 1 385 ? -10.652 -1.349 -18.494 1.00 84.56 385 ARG A O 1
ATOM 3021 N N . ASP A 1 386 ? -8.527 -0.679 -18.769 1.00 84.81 386 ASP A N 1
ATOM 3022 C CA . ASP A 1 386 ? -8.464 -0.955 -20.213 1.00 84.81 386 ASP A CA 1
ATOM 3023 C C . ASP A 1 386 ? -8.631 -2.446 -20.546 1.00 84.81 386 ASP A C 1
ATOM 3025 O O . ASP A 1 386 ? -9.082 -2.795 -21.630 1.00 84.81 386 ASP A O 1
ATOM 3029 N N . ILE A 1 387 ? -8.269 -3.349 -19.628 1.00 81.44 387 ILE A N 1
ATOM 3030 C CA . ILE A 1 387 ? -8.429 -4.800 -19.821 1.00 81.44 387 ILE A CA 1
ATOM 3031 C C . ILE A 1 387 ? -9.876 -5.232 -19.559 1.00 81.44 387 ILE A C 1
ATOM 3033 O O . ILE A 1 387 ? -10.361 -6.175 -20.184 1.00 81.44 387 ILE A O 1
ATOM 3037 N N . PHE A 1 388 ? -10.557 -4.557 -18.631 1.00 81.81 388 PHE A N 1
ATOM 3038 C CA . PHE A 1 388 ? -11.929 -4.878 -18.231 1.00 81.81 388 PHE A CA 1
ATOM 3039 C C . PHE A 1 388 ? -12.991 -4.125 -19.052 1.00 81.81 388 PHE A C 1
ATOM 3041 O O . PHE A 1 388 ? -14.133 -4.579 -19.096 1.00 81.81 388 PHE A O 1
ATOM 3048 N N . GLN A 1 389 ? -12.623 -3.043 -19.749 1.00 79.62 389 GLN A N 1
ATOM 3049 C CA . GLN A 1 389 ? -13.428 -2.402 -20.795 1.00 79.62 389 GLN A CA 1
ATOM 3050 C C . GLN A 1 389 ? -13.453 -3.291 -22.048 1.00 79.62 389 GLN A C 1
ATOM 3052 O O . GLN A 1 389 ? -12.733 -3.070 -23.018 1.00 79.62 389 GLN A O 1
ATOM 3057 N N . VAL A 1 390 ? -14.246 -4.359 -21.994 1.00 49.41 390 VAL A N 1
ATOM 3058 C CA . VAL A 1 390 ? -14.618 -5.131 -23.181 1.00 49.41 390 VAL A CA 1
ATOM 3059 C C . VAL A 1 390 ? -15.908 -4.511 -23.716 1.00 49.41 390 VAL A C 1
ATOM 3061 O O . VAL A 1 390 ? -16.921 -4.582 -23.023 1.00 49.41 390 VAL A O 1
ATOM 3064 N N . ASP A 1 391 ? -15.807 -3.871 -24.887 1.00 45.28 391 ASP A N 1
ATOM 3065 C CA . ASP A 1 391 ? -16.894 -3.210 -25.638 1.00 45.28 391 ASP A CA 1
ATOM 3066 C C . ASP A 1 391 ? -18.172 -4.054 -25.796 1.00 45.28 391 ASP A C 1
ATOM 3068 O O . ASP A 1 391 ? -18.059 -5.286 -26.030 1.00 45.28 391 ASP A O 1
#

Sequence (391 aa):
MPASAWRQTKQATNATRRHADKPDEDNGGSNQQLDKQSHVVDREPPTELDGSADERDGHSRRDDPLQINFTLEDVTRMAEEIYDETIADVHLSLFGYWIQDSDEHYDIAKQYIRELCLDQGYKVDRIQNVHLRKLLIDTRNVRPKCVTRADRELLELPRLVTNPKRGSATENAPVPSPVTPKTEALPPALRTERERVVMEAVRSCSESSASSNRHYPPDTHPLLLAPARASTHTTSEASEDDVFGILEEDAAVEQDTDISPHVSMSSTLAVFPIPPMDNPVGELLMLVSRASLQTGTATSAVVAEAYRGAHRAHIAELLLRTRLQGARLPSLDWGSMSPFERTWREVNEAVLVAVFGSRDVVLGEEDVEGVDGVARELRANEWLRDIFQVD

Radius of gyration: 39.55 Å; Cα contacts (8 Å, |Δi|>4): 133; chains: 1; bounding box: 119×85×99 Å

pLDDT: mean 70.69, std 22.89, range [32.5, 98.56]

Organism: NCBI:txid798079

Solvent-accessible surface area (backbone atoms only — not comparable to full-atom values): 26983 Å² total; per-residue (Å²): 137,86,91,85,85,89,82,90,89,87,85,89,89,87,84,88,84,82,84,88,78,86,79,89,80,88,79,87,81,81,91,78,90,81,84,89,81,90,84,88,81,81,91,82,86,84,82,88,80,83,88,84,83,72,92,71,89,73,73,78,80,76,79,69,71,86,82,70,86,77,52,72,66,53,55,51,50,50,41,51,28,42,76,71,72,67,58,52,71,66,59,52,50,53,50,35,48,43,38,69,74,34,74,68,43,37,58,54,50,38,74,68,37,64,72,60,70,47,41,62,73,58,70,55,87,76,51,85,53,63,62,55,36,51,43,57,59,71,37,40,85,80,32,54,72,54,74,45,71,68,57,49,50,65,70,63,47,74,79,72,80,76,71,79,87,74,88,75,91,82,82,94,79,96,77,82,76,87,77,71,83,74,82,78,82,63,58,72,75,59,49,56,50,52,53,50,54,52,51,50,53,57,50,63,67,66,71,77,82,72,89,77,97,64,88,73,79,83,84,82,77,84,82,85,77,79,87,82,83,78,89,76,89,78,88,77,84,91,80,93,82,84,91,78,91,74,84,86,78,91,75,90,74,89,72,88,75,79,82,75,81,82,76,84,85,84,81,82,90,84,82,76,84,77,76,85,81,87,69,82,86,69,84,75,79,81,78,76,74,81,73,77,94,78,76,90,62,71,60,56,58,52,51,53,50,51,49,51,50,54,50,50,52,49,51,52,52,51,36,52,52,40,23,62,52,36,71,70,49,61,76,52,62,73,89,79,51,56,71,67,59,51,54,52,45,63,77,39,31,71,58,35,33,54,40,27,65,42,70,44,53,73,70,54,73,70,52,50,54,49,50,52,52,52,51,52,50,44,73,75,32,69,76,53,45,65,70,58,63,70,132

Foldsee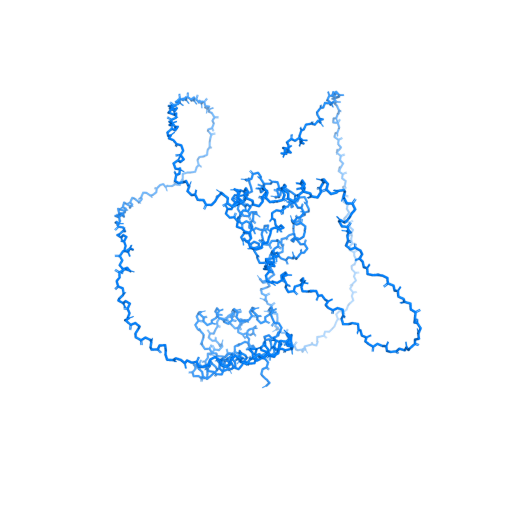k 3Di:
DDDDDDDDDDDDDDDDDDDDDDDDDDDDDDDDDDDDDDDDDDDDDDDDDDDPPDPDPPPPPPPPPPDDDDDLVRLLVVLVCQVVLNDDPVSLVVLLVNCVVDVVSVVSNCVSHVCLQDELPDDLVVDPRPSVSVSCVSNSVSGHHPCPVVNVVVVPPPPPPPPPPPDDDDDDDDDDDDDPPDPPPDDPVVVVVVVVVVVVVVVVVPPPPDDDPDDDDDDDDDDDDDDDDDDDDDDDDDDDDDDDDDDDDDDDDPDPDDPDPDDPPPPDPPDDDDPDPPPPPPDDPPPPPPDDPPDDPPVVVVVVVVVVVVVLVVVVVQLVVQQVVLVPADFADPVPDDPVVVVLLVLLVLLCCLRNVGSRGDDDPVRSVVSVVVVVVCVVDVVVVVSSPDD

Secondary structure (DSSP, 8-state):
---------------------------------------------------------------S-------HHHHHHHHHHHHTT---HHHHHHHHHHHHH-HHHHHHHHHH-GGGGS-TTS-GGG---HHHHHHHHHTTTTSPP---HHHHHHHSS-----------------PPPP----GGGS-HHHHHHHHHHHHHHHHHHHSSSS-----PPP-----------------------------------------------------PPPP--------------------SSHHHHHHHHHHHHHHHHHHHHHHHHHHHHHTTSPBP-GGGS-HHHHHHHHHTHHHHHHHHS-SSB---HHHHHHHHHHHHHHHH-HHHHHHH---